Protein AF-A0A1X9LHP9-F1 (afdb_monomer)

Solvent-accessible surface area (backbone atoms only — not comparable to full-atom values): 22822 Å² total; per-residue (Å²): 137,87,81,82,82,80,83,72,85,82,51,76,68,59,57,54,55,50,59,74,69,42,60,60,66,44,53,58,52,47,55,50,49,49,53,49,47,49,37,52,49,28,46,60,51,32,53,54,31,38,51,52,13,50,52,39,31,52,52,25,52,53,50,46,64,71,63,63,62,97,52,80,45,49,58,39,39,52,50,21,51,50,50,45,52,51,48,40,49,51,50,56,52,43,26,66,75,47,70,32,46,53,52,72,68,55,54,52,47,49,41,53,50,32,52,50,22,32,51,40,27,49,51,20,52,52,54,43,62,70,69,68,61,84,83,62,74,67,69,62,40,43,41,19,32,35,24,14,39,51,31,40,41,46,63,27,44,63,65,73,58,52,48,52,44,52,50,51,52,50,53,56,34,51,49,50,26,55,52,33,44,76,78,42,60,85,28,28,68,58,26,50,49,33,37,47,66,13,46,48,59,42,52,55,50,50,53,50,49,54,53,47,52,57,50,49,52,53,52,52,44,48,51,53,42,57,60,41,36,85,43,63,42,52,43,56,41,59,66,58,51,50,50,54,48,51,52,48,55,52,48,50,56,49,50,53,56,58,70,69,50,63,90,92,61,81,80,55,67,70,61,54,50,51,51,51,52,52,51,51,51,50,52,48,60,72,63,50,85,49,71,36,36,41,63,56,37,40,31,68,74,18,80,76,36,41,84,32,50,46,79,47,51,94,79,54,54,73,39,65,53,50,50,73,42,42,47,35,50,51,52,47,52,54,56,60,51,69,52,74,67,83,56,96,61,99,83,60,74,79,28,30,37,37,37,40,43,57,67,42,94,91,41,84,50,34,34,34,40,36,41,33,32,61,56,38,56,79,89,67,61,58,77,78,49,56,63,40,47,58,71,46,24,59,66,48,78,49,80,50,102,54,26,33,32,39,38,27,44,26,76,43,77,78,76,93,80,74,80,88,128

Foldseek 3Di:
DDDDDDDDDDDPVVVVVVLLVDFQVNLVVVVVVVVVVLLVVLVVVLVVLLVVLVVLLVVLVVVLVVLDDPDPLCVLLVVLSVLLVVLSVVLVVQCVVPSQADDPVSLVSLLVSLLVSQVSLLVSLVVVLVVVPPPGQLARSSLSSSLSSLSSNCSHYDLVSSVVSLVSSLVSLVVSLVVCCVRPVVNNVNSVVSNCNSRVVSVVVSVVVVVVVVVVLVVSLVVSLLSLLSHQQWDAASVLVVVLVVLVVVVVVLVVVVVPDDPPDDDDVVSVVVVVVSVVVNVCSVPPPRGDGSVSNSQCVRPQNPLQEDEAEPPSLSSQAHSQLSVLVSVLQVQVSPQDQPDPDPPDSQHKYWYKDAPDVVDPFKIKIKIKGWRDAPVSRDPVNVVSLVSNADWDWDGDPGMIIIIGIHTGDDPPDDDDD

Mean predicted aligned error: 13.99 Å

Organism: NCBI:txid1619308

Structure (mmCIF, N/CA/C/O backbone):
data_AF-A0A1X9LHP9-F1
#
_entry.id   AF-A0A1X9LHP9-F1
#
loop_
_atom_site.group_PDB
_atom_site.id
_atom_site.type_symbol
_atom_site.label_atom_id
_atom_site.label_alt_id
_atom_site.label_comp_id
_atom_site.label_asym_id
_atom_site.label_entity_id
_atom_site.label_seq_id
_atom_site.pdbx_PDB_ins_code
_ato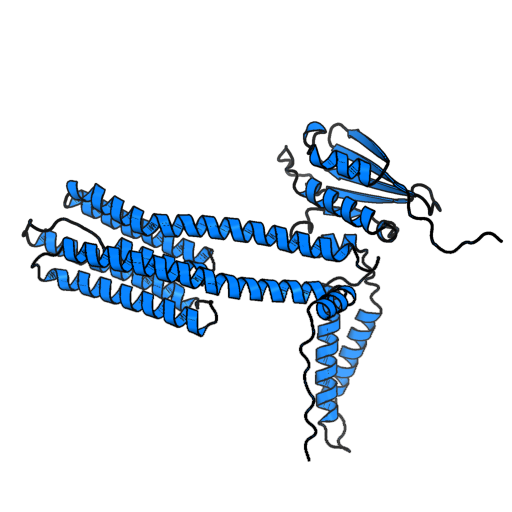m_site.Cartn_x
_atom_site.Cartn_y
_atom_site.Cartn_z
_atom_site.occupancy
_atom_site.B_iso_or_equiv
_atom_site.auth_seq_id
_atom_site.auth_comp_id
_atom_site.auth_asym_id
_atom_site.auth_atom_id
_atom_site.pdbx_PDB_model_num
ATOM 1 N N . MET A 1 1 ? -50.643 0.914 -18.481 1.00 36.59 1 MET A N 1
ATOM 2 C CA . MET A 1 1 ? -50.314 2.343 -18.285 1.00 36.59 1 MET A CA 1
ATOM 3 C C . MET A 1 1 ? -49.332 2.432 -17.134 1.00 36.59 1 MET A C 1
ATOM 5 O O . MET A 1 1 ? -49.670 2.033 -16.031 1.00 36.59 1 MET A O 1
ATOM 9 N N . SER A 1 2 ? -48.098 2.816 -17.453 1.00 34.00 2 SER A N 1
ATOM 10 C CA . SER A 1 2 ? -46.937 2.861 -16.562 1.00 34.00 2 SER A CA 1
ATOM 11 C C . SER A 1 2 ? -46.918 4.189 -15.807 1.00 34.00 2 SER A C 1
ATOM 13 O O . SER A 1 2 ? -46.881 5.244 -16.439 1.00 34.00 2 SER A O 1
ATOM 15 N N . THR A 1 3 ? -46.967 4.155 -14.476 1.00 35.72 3 THR A N 1
ATOM 16 C CA . THR A 1 3 ? -46.687 5.324 -13.633 1.00 35.72 3 THR A CA 1
ATOM 17 C C . THR A 1 3 ? -45.214 5.303 -13.253 1.00 35.72 3 THR A C 1
ATOM 19 O O . THR A 1 3 ? -44.779 4.494 -12.434 1.00 35.72 3 THR A O 1
ATOM 22 N N . ALA A 1 4 ? -44.454 6.188 -13.894 1.00 31.86 4 ALA A N 1
ATOM 23 C CA . ALA A 1 4 ? -43.048 6.437 -13.637 1.00 31.86 4 ALA A CA 1
ATOM 24 C C . ALA A 1 4 ? -42.829 6.868 -12.177 1.00 31.86 4 ALA A C 1
ATOM 26 O O . ALA A 1 4 ? -43.379 7.869 -11.719 1.00 31.86 4 ALA A O 1
ATOM 27 N N . ARG A 1 5 ? -42.004 6.104 -11.457 1.00 30.45 5 ARG A N 1
ATOM 28 C CA . ARG A 1 5 ? -41.465 6.471 -10.148 1.00 30.45 5 ARG A CA 1
ATOM 29 C C . ARG A 1 5 ? -40.331 7.465 -10.394 1.00 30.45 5 ARG A C 1
ATOM 31 O O . ARG A 1 5 ? -39.295 7.105 -10.938 1.00 30.45 5 ARG A O 1
ATOM 38 N N . THR A 1 6 ? -40.567 8.728 -10.071 1.00 31.52 6 THR A N 1
ATOM 39 C CA . THR A 1 6 ? -39.570 9.797 -10.141 1.00 31.52 6 THR A CA 1
ATOM 40 C C . THR A 1 6 ? -38.542 9.621 -9.024 1.00 31.52 6 THR A C 1
ATOM 42 O O . THR A 1 6 ? -38.851 9.872 -7.858 1.00 31.52 6 THR A O 1
ATOM 45 N N . ASP A 1 7 ? -37.328 9.208 -9.383 1.00 36.19 7 ASP A N 1
ATOM 46 C CA . ASP A 1 7 ? -36.144 9.306 -8.529 1.00 36.19 7 ASP A CA 1
ATOM 47 C C . ASP A 1 7 ? -35.731 10.778 -8.412 1.00 36.19 7 ASP A C 1
ATOM 49 O O . ASP A 1 7 ? -35.131 11.360 -9.316 1.00 36.19 7 ASP A O 1
ATOM 53 N N . ALA A 1 8 ? -36.088 11.406 -7.293 1.00 33.69 8 ALA A N 1
ATOM 54 C CA . ALA A 1 8 ? -35.553 12.710 -6.928 1.00 33.69 8 ALA A CA 1
ATOM 55 C C . ALA A 1 8 ? -34.110 12.552 -6.399 1.00 33.69 8 ALA A C 1
ATOM 57 O O . ALA A 1 8 ? -33.842 11.628 -5.623 1.00 33.69 8 ALA A O 1
ATOM 58 N N . PRO A 1 9 ? -33.173 13.448 -6.764 1.00 35.34 9 PRO A N 1
ATOM 59 C CA . PRO A 1 9 ? -31.796 13.394 -6.288 1.00 35.34 9 PRO A CA 1
ATOM 60 C C . PRO A 1 9 ? -31.755 13.654 -4.777 1.00 35.34 9 PRO A C 1
ATOM 62 O O . PRO A 1 9 ? -32.039 14.755 -4.302 1.00 35.34 9 PRO A O 1
ATOM 65 N N . ARG A 1 10 ? -31.412 12.616 -4.009 1.00 39.06 10 ARG A N 1
ATOM 66 C CA . ARG A 1 10 ? -31.208 12.694 -2.558 1.00 39.06 10 ARG A CA 1
ATOM 67 C C . ARG A 1 10 ? -30.038 13.636 -2.265 1.00 39.06 10 ARG A C 1
ATOM 69 O O . ARG A 1 10 ? -28.909 13.384 -2.673 1.00 39.06 10 ARG A O 1
ATOM 76 N N . GLY A 1 11 ? -30.320 14.747 -1.587 1.00 34.75 11 GLY A N 1
ATOM 77 C CA . GLY A 1 11 ? -29.320 15.758 -1.249 1.00 34.75 11 GLY A CA 1
ATOM 78 C C . GLY A 1 11 ? -28.312 15.288 -0.183 1.00 34.75 11 GLY A C 1
ATOM 79 O O . GLY A 1 11 ? -28.622 14.390 0.607 1.00 34.75 11 GLY A O 1
ATOM 80 N N . PRO A 1 12 ? -27.137 15.939 -0.089 1.00 38.69 12 PRO A N 1
ATOM 81 C CA . PRO A 1 12 ? -26.020 15.544 0.785 1.00 38.69 12 PRO A CA 1
ATOM 82 C C . PRO A 1 12 ? -26.369 15.506 2.286 1.00 38.69 12 PRO A C 1
ATOM 84 O O . PRO A 1 12 ? -25.755 14.775 3.061 1.00 38.69 12 PRO A O 1
ATOM 87 N N . LEU A 1 13 ? -27.400 16.238 2.712 1.00 32.12 13 LEU A N 1
ATOM 88 C CA . LEU A 1 13 ? -27.881 16.231 4.098 1.00 32.12 13 LEU A CA 1
ATOM 89 C C . LEU A 1 13 ? -28.648 14.949 4.462 1.00 32.12 13 LEU A C 1
ATOM 91 O O . LEU A 1 13 ? -28.554 14.483 5.594 1.00 32.12 13 LEU A O 1
ATOM 95 N N . SER A 1 14 ? -29.344 14.331 3.502 1.00 39.84 14 SER A N 1
ATOM 96 C CA . SER A 1 14 ? -30.025 13.047 3.731 1.00 39.84 14 SER A CA 1
ATOM 97 C C . SER A 1 14 ? -29.035 11.885 3.861 1.00 39.84 14 SER A C 1
ATOM 99 O O . SER A 1 14 ? -29.230 11.013 4.704 1.00 39.84 14 SER A O 1
ATOM 101 N N . SER A 1 15 ? -27.902 11.941 3.146 1.00 42.19 15 SER A N 1
ATOM 102 C CA . SER A 1 15 ? -26.807 10.981 3.327 1.00 42.19 15 SER A CA 1
ATOM 103 C C . SER A 1 15 ? -26.085 11.136 4.667 1.00 42.19 15 SER A C 1
ATOM 105 O O . SER A 1 15 ? -25.640 10.143 5.227 1.00 42.19 15 SER A O 1
ATOM 107 N N . HIS A 1 16 ? -25.996 12.348 5.228 1.00 37.53 16 HIS A N 1
ATOM 108 C CA . HIS A 1 16 ? -25.419 12.533 6.565 1.00 37.53 16 HIS A CA 1
ATOM 109 C C . HIS A 1 16 ? -26.317 11.981 7.684 1.00 37.53 16 HIS A C 1
ATOM 111 O O . HIS A 1 16 ? -25.794 11.494 8.685 1.00 37.53 16 HIS A O 1
ATOM 117 N N . LEU A 1 17 ? -27.643 11.996 7.494 1.00 39.78 17 LEU A N 1
ATOM 118 C CA . LEU A 1 17 ? -28.620 11.437 8.438 1.00 39.78 17 LEU A CA 1
ATOM 119 C C . LEU A 1 17 ? -28.729 9.904 8.376 1.00 39.78 17 LEU A C 1
ATOM 121 O O . LEU A 1 17 ? -28.934 9.268 9.409 1.00 39.78 17 LEU A O 1
ATOM 125 N N . GLU A 1 18 ? -28.550 9.286 7.204 1.00 44.66 18 GLU A N 1
ATOM 126 C CA . GLU A 1 18 ? -28.433 7.820 7.104 1.00 44.66 18 GLU A CA 1
ATOM 127 C C . GLU A 1 18 ? -27.127 7.314 7.742 1.00 44.66 18 GLU A C 1
ATOM 129 O O . GLU A 1 18 ? -27.131 6.288 8.422 1.00 44.66 18 GLU A O 1
ATOM 134 N N . VAL A 1 19 ? -26.034 8.081 7.634 1.00 41.62 19 VAL A N 1
ATOM 135 C CA . VAL A 1 19 ? -24.735 7.780 8.268 1.00 41.62 19 VAL A CA 1
ATOM 136 C C . VAL A 1 19 ? -24.786 7.855 9.799 1.00 41.62 19 VAL A C 1
ATOM 138 O O . VAL A 1 19 ? -24.026 7.159 10.458 1.00 41.62 19 VAL A O 1
ATOM 141 N N . THR A 1 20 ? -25.694 8.640 10.387 1.00 43.50 20 THR A N 1
ATOM 142 C CA . THR A 1 20 ? -25.862 8.691 11.854 1.00 43.50 20 THR A CA 1
ATOM 143 C C . THR A 1 20 ? -26.741 7.564 12.406 1.00 43.50 20 THR A C 1
ATOM 145 O O . THR A 1 20 ? -26.723 7.321 13.610 1.00 43.50 20 THR A O 1
ATOM 148 N N . ARG A 1 21 ? -27.515 6.874 11.555 1.00 40.97 21 ARG A N 1
ATOM 149 C CA . ARG A 1 21 ? -28.390 5.748 11.947 1.00 40.97 21 ARG A CA 1
ATOM 150 C C . ARG A 1 21 ? -27.824 4.376 11.599 1.00 40.97 21 ARG A C 1
ATOM 152 O O . ARG A 1 21 ? -28.187 3.395 12.242 1.00 40.97 21 ARG A O 1
ATOM 159 N N . ALA A 1 22 ? -26.961 4.290 10.595 1.00 44.25 22 ALA A N 1
ATOM 160 C CA . ALA A 1 22 ? -26.256 3.065 10.268 1.00 44.25 22 ALA A CA 1
ATOM 161 C C . ALA A 1 22 ? -25.134 2.870 11.293 1.00 44.25 22 ALA A C 1
ATOM 163 O O . ALA A 1 22 ? -24.136 3.578 11.247 1.00 44.25 22 ALA A O 1
ATOM 164 N N . GLY A 1 23 ? -25.312 1.941 12.232 1.00 51.19 23 GLY A N 1
ATOM 165 C CA . GLY A 1 23 ? -24.279 1.534 13.187 1.00 51.19 23 GLY A CA 1
ATOM 166 C C . GLY A 1 23 ? -23.051 0.889 12.502 1.00 51.19 23 GLY A C 1
ATOM 167 O O . GLY A 1 23 ? -22.655 1.319 11.421 1.00 51.19 23 GLY A O 1
ATOM 168 N N . PRO A 1 24 ? -22.436 -0.170 13.062 1.00 46.94 24 PRO A N 1
ATOM 169 C CA . PRO A 1 24 ? -21.187 -0.793 12.571 1.00 46.94 24 PRO A CA 1
ATOM 170 C C . PRO A 1 24 ? -21.114 -1.077 11.051 1.00 46.94 24 PRO A C 1
ATOM 172 O O . PRO A 1 24 ? -20.036 -1.142 10.464 1.00 46.94 24 PRO A O 1
ATOM 175 N N . THR A 1 25 ? -22.259 -1.178 10.372 1.00 46.50 25 THR A N 1
ATOM 176 C CA . THR A 1 25 ? -22.414 -1.244 8.909 1.00 46.50 25 THR A CA 1
ATOM 177 C C . THR A 1 25 ? -21.854 -0.039 8.132 1.00 46.50 25 THR A C 1
ATOM 179 O O . THR A 1 25 ? -21.460 -0.192 6.972 1.00 46.50 25 THR A O 1
ATOM 182 N N . ALA A 1 26 ? -21.768 1.151 8.738 1.00 51.38 26 ALA A N 1
ATOM 183 C CA . ALA A 1 26 ? -21.185 2.341 8.113 1.00 51.38 26 ALA A CA 1
ATOM 184 C C . ALA A 1 26 ? -19.672 2.188 7.870 1.00 51.38 26 ALA A C 1
ATOM 186 O O . ALA A 1 26 ? -19.154 2.707 6.881 1.00 51.38 26 ALA A O 1
ATOM 187 N N . ILE A 1 27 ? -18.984 1.397 8.702 1.00 51.00 27 ILE A N 1
ATOM 188 C CA . ILE A 1 27 ? -17.543 1.117 8.597 1.00 51.00 27 ILE A CA 1
ATOM 189 C C . ILE A 1 27 ? -17.246 0.265 7.357 1.00 51.00 27 ILE A C 1
ATOM 191 O O . ILE A 1 27 ? -16.289 0.531 6.628 1.00 51.00 27 ILE A O 1
ATOM 195 N N . GLY A 1 28 ? -18.097 -0.725 7.064 1.00 50.50 28 GLY A N 1
ATOM 196 C CA . GLY A 1 28 ? -17.993 -1.545 5.854 1.00 50.50 28 GLY A CA 1
ATOM 197 C C . GLY A 1 28 ? -18.197 -0.722 4.581 1.00 50.50 28 GLY A C 1
ATOM 198 O O . GLY A 1 28 ? -17.419 -0.843 3.632 1.00 50.50 28 GLY A O 1
ATOM 199 N N . TRP A 1 29 ? -19.185 0.180 4.584 1.00 48.97 29 TRP A N 1
ATOM 200 C CA . TRP A 1 29 ? -19.433 1.074 3.452 1.00 48.97 29 TRP A CA 1
ATOM 201 C C . TRP A 1 29 ? -18.357 2.154 3.307 1.00 48.97 29 TRP A C 1
ATOM 203 O O . TRP A 1 29 ? -17.974 2.464 2.185 1.00 48.97 29 TRP A O 1
ATOM 213 N N . GLN A 1 30 ? -17.787 2.667 4.402 1.00 50.22 30 GLN A N 1
ATOM 214 C CA . GLN A 1 30 ? -16.626 3.562 4.360 1.00 50.22 30 GLN A CA 1
ATOM 215 C C . GLN A 1 30 ? -15.375 2.846 3.845 1.00 50.22 30 GLN A C 1
ATOM 217 O O . GLN A 1 30 ? -14.727 3.365 2.943 1.00 50.22 30 GLN A O 1
ATOM 222 N N . ARG A 1 31 ? -15.061 1.628 4.312 1.00 53.53 31 ARG A N 1
ATOM 223 C CA . ARG A 1 31 ? -13.954 0.816 3.765 1.00 53.53 31 ARG A CA 1
ATOM 224 C C . ARG A 1 31 ? -14.164 0.513 2.276 1.00 53.53 31 ARG A C 1
ATOM 226 O O . ARG A 1 31 ? -13.217 0.611 1.496 1.00 53.53 31 ARG A O 1
ATOM 233 N N . ALA A 1 32 ? -15.390 0.192 1.858 1.00 47.81 32 ALA A N 1
ATOM 234 C CA . ALA A 1 32 ? -15.733 -0.023 0.451 1.00 47.81 32 ALA A CA 1
ATOM 235 C C . ALA A 1 32 ? -15.629 1.269 -0.376 1.00 47.81 32 ALA A C 1
ATOM 237 O O . ALA A 1 32 ? -15.074 1.248 -1.473 1.00 47.81 32 ALA A O 1
ATOM 238 N N . ARG A 1 33 ? -16.082 2.401 0.170 1.00 49.09 33 ARG A N 1
ATOM 239 C CA . ARG A 1 33 ? -16.005 3.724 -0.457 1.00 49.09 33 ARG A CA 1
ATOM 240 C C . ARG A 1 33 ? -14.570 4.228 -0.555 1.00 49.09 33 ARG A C 1
ATOM 242 O O . ARG A 1 33 ? -14.217 4.746 -1.599 1.00 49.09 33 ARG A O 1
ATOM 249 N N . PHE A 1 34 ? -13.713 3.971 0.432 1.00 52.38 34 PHE A N 1
ATOM 250 C CA . PHE A 1 34 ? -12.280 4.266 0.353 1.00 52.38 34 PHE A CA 1
ATOM 251 C C . PHE A 1 34 ? -11.541 3.340 -0.611 1.00 52.38 34 PHE A C 1
ATOM 253 O O . PHE A 1 34 ? -10.615 3.784 -1.280 1.00 52.38 34 PHE A O 1
ATOM 260 N N . ARG A 1 35 ? -11.946 2.070 -0.749 1.00 48.84 35 ARG A N 1
ATOM 261 C CA . ARG A 1 35 ? -11.451 1.203 -1.836 1.00 48.84 35 ARG A CA 1
ATOM 262 C C . ARG A 1 35 ? -11.886 1.735 -3.206 1.00 48.84 35 ARG A C 1
ATOM 264 O O . ARG A 1 35 ? -11.080 1.721 -4.135 1.00 48.84 35 ARG A O 1
ATOM 271 N N . LEU A 1 36 ? -13.105 2.269 -3.307 1.00 45.75 36 LEU A N 1
ATOM 272 C CA . LEU A 1 36 ? -13.593 2.988 -4.486 1.00 45.75 36 LEU A CA 1
ATOM 273 C C . LEU A 1 36 ? -12.792 4.279 -4.735 1.00 45.75 36 LEU A C 1
ATOM 275 O O . LEU A 1 36 ? -12.337 4.498 -5.852 1.00 45.75 36 LEU A O 1
ATOM 279 N N . ASP A 1 37 ? -12.523 5.087 -3.711 1.00 50.31 37 ASP A N 1
ATOM 280 C CA . ASP A 1 37 ? -11.724 6.314 -3.816 1.00 50.31 37 ASP A CA 1
ATOM 281 C C . ASP A 1 37 ? -10.258 6.006 -4.123 1.00 50.31 37 ASP A C 1
ATOM 283 O O . ASP A 1 37 ? -9.617 6.755 -4.852 1.00 50.31 37 ASP A O 1
ATOM 287 N N . ARG A 1 38 ? -9.725 4.867 -3.666 1.00 48.69 38 ARG A N 1
ATOM 288 C CA . ARG A 1 38 ? -8.407 4.360 -4.070 1.00 48.69 38 ARG A CA 1
ATOM 289 C C . ARG A 1 38 ? -8.404 3.979 -5.547 1.00 48.69 38 ARG A C 1
ATOM 291 O O . ARG A 1 38 ? -7.414 4.247 -6.210 1.00 48.69 38 ARG A O 1
ATOM 298 N N . SER A 1 39 ? -9.503 3.442 -6.083 1.00 51.47 39 SER A N 1
ATOM 299 C CA . SER A 1 39 ? -9.648 3.186 -7.526 1.00 51.47 39 SER A CA 1
ATOM 300 C C . SER A 1 39 ? -9.829 4.471 -8.353 1.00 51.47 39 SER A C 1
ATOM 302 O O . SER A 1 39 ? -9.276 4.576 -9.444 1.00 51.47 39 SER A O 1
ATOM 304 N N . LEU A 1 40 ? -10.509 5.493 -7.814 1.00 50.34 40 LEU A N 1
ATOM 305 C CA . LEU A 1 40 ? -10.671 6.808 -8.454 1.00 50.34 40 LEU A CA 1
ATOM 306 C C . LEU A 1 40 ? -9.366 7.6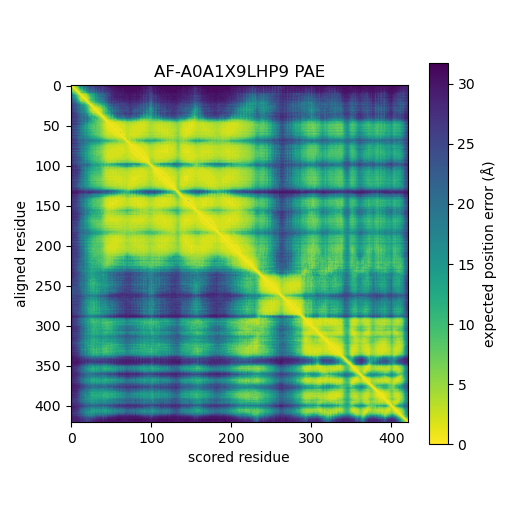19 -8.422 1.00 50.34 40 LEU A C 1
ATOM 308 O O . LEU A 1 40 ? -8.943 8.158 -9.442 1.00 50.34 40 LEU A O 1
ATOM 312 N N . SER A 1 41 ? -8.688 7.645 -7.274 1.00 55.84 41 SER A N 1
ATOM 313 C CA . SER A 1 41 ? -7.360 8.232 -7.080 1.00 55.84 41 SER A CA 1
ATOM 314 C C . SER A 1 41 ? -6.307 7.509 -7.921 1.00 55.84 41 SER A C 1
ATOM 316 O O . SER A 1 41 ? -5.535 8.169 -8.611 1.00 55.84 41 SER A O 1
ATOM 318 N N . ALA A 1 42 ? -6.335 6.171 -7.982 1.00 62.50 42 ALA A N 1
ATOM 319 C CA . ALA A 1 42 ? -5.501 5.391 -8.900 1.00 62.50 42 ALA A CA 1
ATOM 320 C C . ALA A 1 42 ? -5.829 5.675 -10.373 1.00 62.50 42 ALA A C 1
ATOM 322 O O . ALA A 1 42 ? -4.929 5.634 -11.205 1.00 62.50 42 ALA A O 1
ATOM 323 N N . GLY A 1 43 ? -7.076 6.024 -10.703 1.00 65.88 43 GLY A N 1
ATOM 324 C CA . GLY A 1 43 ? -7.462 6.500 -12.031 1.00 65.88 43 GLY A CA 1
ATOM 325 C C . GLY A 1 43 ? -6.792 7.829 -12.399 1.00 65.88 43 GLY A C 1
ATOM 326 O O . GLY A 1 43 ? -6.140 7.916 -13.440 1.00 65.88 43 GLY A O 1
ATOM 327 N N . TYR A 1 44 ? -6.894 8.850 -11.539 1.00 71.44 44 TYR A N 1
ATOM 328 C CA . TYR A 1 44 ? -6.307 10.177 -11.794 1.00 71.44 44 TYR A CA 1
ATOM 329 C C . TYR A 1 44 ? -4.775 10.194 -11.687 1.00 71.44 44 TYR A C 1
ATOM 331 O O . TYR A 1 44 ? -4.106 10.728 -12.574 1.00 71.44 44 TYR A O 1
ATOM 339 N N . LEU A 1 45 ? -4.203 9.563 -10.657 1.00 79.00 45 LEU A N 1
ATOM 340 C CA . LEU A 1 45 ? -2.753 9.359 -10.546 1.00 79.00 45 LEU A CA 1
ATOM 341 C C . LEU A 1 45 ? -2.246 8.504 -11.711 1.00 79.00 45 LEU A C 1
ATOM 343 O O . LEU A 1 45 ? -1.225 8.830 -12.313 1.00 79.00 45 LEU A O 1
ATOM 347 N N . GLY A 1 46 ? -3.006 7.469 -12.081 1.00 84.12 46 GLY A N 1
ATOM 348 C CA . GLY A 1 46 ? -2.771 6.595 -13.228 1.00 84.12 46 GLY A CA 1
ATOM 349 C C . GLY A 1 46 ? -2.472 7.349 -14.511 1.00 84.12 46 GLY A C 1
ATOM 350 O O . GLY A 1 46 ? -1.467 7.081 -15.169 1.00 84.12 46 GLY A O 1
ATOM 351 N N . VAL A 1 47 ? -3.306 8.335 -14.840 1.00 86.50 47 VAL A N 1
ATOM 352 C CA . VAL A 1 47 ? -3.109 9.175 -16.028 1.00 86.50 47 VAL A CA 1
ATOM 353 C C . VAL A 1 47 ? -1.789 9.947 -15.952 1.00 86.50 47 VAL A C 1
ATOM 355 O O . VAL A 1 47 ? -1.046 9.957 -16.931 1.00 86.50 47 VAL A O 1
ATOM 358 N N . GLY A 1 48 ? -1.456 10.534 -14.799 1.00 89.94 48 GLY A N 1
ATOM 359 C CA . GLY A 1 48 ? -0.190 11.252 -14.606 1.00 89.94 48 GLY A CA 1
ATOM 360 C C . GLY A 1 48 ? 1.040 10.360 -14.807 1.00 89.94 48 GLY A C 1
ATOM 361 O O . GLY A 1 48 ? 1.960 10.730 -15.537 1.00 89.94 48 GLY A O 1
ATOM 362 N N . PHE A 1 49 ? 1.026 9.154 -14.238 1.00 91.62 49 PHE A N 1
ATOM 363 C CA . PHE A 1 49 ? 2.090 8.158 -14.408 1.00 91.62 49 PHE A CA 1
ATOM 364 C C . PHE A 1 49 ? 2.243 7.691 -15.856 1.00 91.62 49 PHE A C 1
ATOM 366 O O . PHE A 1 49 ? 3.365 7.563 -16.345 1.00 91.62 49 PHE A O 1
ATOM 373 N N . VAL A 1 50 ? 1.131 7.483 -16.566 1.00 91.88 50 VAL A N 1
ATOM 374 C CA . VAL A 1 50 ? 1.152 7.128 -17.991 1.00 91.88 50 VAL A CA 1
ATOM 375 C C . VAL A 1 50 ? 1.716 8.270 -18.834 1.00 91.88 50 VAL A C 1
ATOM 377 O O . VAL A 1 50 ? 2.521 8.009 -19.727 1.00 91.88 50 VAL A O 1
ATOM 380 N N . ILE A 1 51 ? 1.344 9.524 -18.559 1.00 93.38 51 ILE A N 1
ATOM 381 C CA . ILE A 1 51 ? 1.896 10.695 -19.258 1.00 93.38 51 ILE A CA 1
ATOM 382 C C . ILE A 1 51 ? 3.405 10.786 -19.019 1.00 93.38 51 ILE A C 1
ATOM 384 O O . ILE A 1 51 ? 4.167 10.930 -19.974 1.00 93.38 51 ILE A O 1
ATOM 388 N N . LEU A 1 52 ? 3.849 10.651 -17.768 1.00 94.50 52 LEU A N 1
ATOM 389 C CA . LEU A 1 52 ? 5.264 10.747 -17.422 1.00 94.50 52 LEU A CA 1
ATOM 390 C C . LEU A 1 52 ? 6.081 9.583 -18.004 1.00 94.50 52 LEU A C 1
ATOM 392 O O . LEU A 1 52 ? 7.158 9.806 -18.556 1.00 94.50 52 LEU A O 1
ATOM 396 N N . GLY A 1 53 ? 5.545 8.360 -17.958 1.00 94.25 53 GLY A N 1
ATOM 397 C CA . GLY A 1 53 ? 6.123 7.195 -18.629 1.00 94.25 53 GLY A CA 1
ATOM 398 C C . GLY A 1 53 ? 6.204 7.397 -20.143 1.00 94.25 53 GLY A C 1
ATOM 399 O O . GLY A 1 53 ? 7.248 7.163 -20.740 1.00 94.25 53 GLY A O 1
ATOM 400 N N . SER A 1 54 ? 5.156 7.934 -20.769 1.00 94.94 54 SER A N 1
ATOM 401 C CA . SER A 1 54 ? 5.163 8.253 -22.205 1.00 94.94 54 SER A CA 1
ATOM 402 C C . SER A 1 54 ? 6.211 9.315 -22.550 1.00 94.94 54 SER A C 1
ATOM 404 O O . SER A 1 54 ? 6.911 9.178 -23.549 1.00 94.94 54 SER A O 1
ATOM 406 N N . LEU A 1 55 ? 6.379 10.341 -21.712 1.00 96.00 55 LEU A N 1
ATOM 407 C CA . LEU A 1 55 ? 7.402 11.370 -21.903 1.00 96.00 55 LEU A CA 1
ATOM 408 C C . LEU A 1 55 ? 8.822 10.791 -21.779 1.00 96.00 55 LEU A C 1
ATOM 410 O O . LEU A 1 55 ? 9.687 11.111 -22.594 1.00 96.00 55 LEU A O 1
ATOM 414 N N . LEU A 1 56 ? 9.056 9.900 -20.809 1.00 95.12 56 LEU A N 1
ATOM 415 C CA . LEU A 1 56 ? 10.322 9.167 -20.683 1.00 95.12 56 LEU A CA 1
ATOM 416 C C . LEU A 1 56 ? 10.579 8.250 -21.883 1.00 95.12 56 LEU A C 1
ATOM 418 O O . LEU A 1 56 ? 11.713 8.180 -22.357 1.00 95.12 56 LEU A O 1
ATOM 422 N N . MET A 1 57 ? 9.536 7.598 -22.402 1.00 95.88 57 MET A N 1
ATOM 423 C CA . MET A 1 57 ? 9.615 6.777 -23.610 1.00 95.88 57 MET A CA 1
ATOM 424 C C . MET A 1 57 ? 10.038 7.635 -24.811 1.00 95.88 57 MET A C 1
ATOM 426 O O . MET A 1 57 ? 11.026 7.320 -25.467 1.00 95.88 57 MET A O 1
ATOM 430 N N . VAL A 1 58 ? 9.369 8.772 -25.045 1.00 96.25 58 VAL A N 1
ATOM 431 C CA . VAL A 1 58 ? 9.722 9.722 -26.118 1.00 96.25 58 VAL A CA 1
ATOM 432 C C . VAL A 1 58 ? 11.157 10.227 -25.967 1.00 96.25 58 VAL A C 1
ATOM 434 O O . VAL A 1 58 ? 11.899 10.255 -26.947 1.00 96.25 58 VAL A O 1
ATOM 437 N N . ARG A 1 59 ? 11.583 10.574 -24.744 1.00 94.25 59 ARG A N 1
ATOM 438 C CA . ARG A 1 59 ? 12.969 10.981 -24.466 1.00 94.25 59 ARG A CA 1
ATOM 439 C C . ARG A 1 59 ? 13.964 9.890 -24.860 1.00 94.25 59 ARG A C 1
ATOM 441 O O . ARG A 1 59 ? 14.995 10.192 -25.454 1.00 94.25 59 ARG A O 1
ATOM 448 N N . GLY A 1 60 ? 13.679 8.638 -24.514 1.00 92.56 60 GLY A N 1
ATOM 449 C CA . GLY A 1 60 ? 14.557 7.521 -24.837 1.00 92.56 60 GLY A CA 1
ATOM 450 C C . GLY A 1 60 ? 14.600 7.197 -26.336 1.00 92.56 60 GLY A C 1
ATOM 451 O O . GLY A 1 60 ? 15.692 6.974 -26.851 1.00 92.56 60 GLY A O 1
ATOM 452 N N . LEU A 1 61 ? 13.476 7.300 -27.060 1.00 93.19 61 LEU A N 1
ATOM 453 C CA . LEU A 1 61 ? 13.471 7.224 -28.531 1.00 93.19 61 LEU A CA 1
ATOM 454 C C . LEU A 1 61 ? 14.286 8.358 -29.168 1.00 93.19 61 LEU A C 1
ATOM 456 O O . LEU A 1 61 ? 15.063 8.112 -30.086 1.00 93.19 61 LEU A O 1
ATOM 460 N N . ALA A 1 62 ? 14.140 9.596 -28.684 1.00 92.69 62 ALA A N 1
ATOM 461 C CA . ALA A 1 62 ? 14.939 10.723 -29.169 1.00 92.69 62 ALA A CA 1
ATOM 462 C C . ALA A 1 62 ? 16.437 10.482 -28.930 1.00 92.69 62 ALA A C 1
ATOM 464 O O . ALA A 1 62 ? 17.269 10.785 -29.782 1.00 92.69 62 ALA A O 1
ATOM 465 N N . SER A 1 63 ? 16.769 9.869 -27.793 1.00 89.00 63 SER A N 1
ATOM 466 C CA . SER A 1 63 ? 18.131 9.462 -27.472 1.00 89.00 63 SER A CA 1
ATOM 467 C C . SER A 1 63 ? 18.669 8.378 -28.408 1.00 89.00 63 SER A C 1
ATOM 469 O O . SER A 1 63 ? 19.841 8.448 -28.763 1.00 89.00 63 SER A O 1
ATOM 471 N N . LEU A 1 64 ? 17.838 7.410 -28.814 1.00 89.25 64 LEU A N 1
ATOM 472 C CA . LEU A 1 64 ? 18.195 6.398 -29.816 1.00 89.25 64 LEU A CA 1
ATOM 473 C C . LEU A 1 64 ? 18.437 7.040 -31.188 1.00 89.25 64 LEU A C 1
ATOM 475 O O . LEU A 1 64 ? 19.377 6.670 -31.882 1.00 89.25 64 LEU A O 1
ATOM 479 N N . GLY A 1 65 ? 17.609 8.016 -31.570 1.00 88.50 65 GLY A N 1
ATOM 480 C CA . GLY A 1 65 ? 17.797 8.767 -32.812 1.00 88.50 6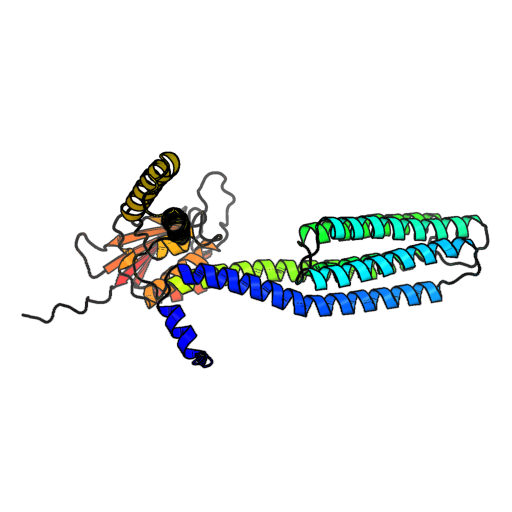5 GLY A CA 1
ATOM 481 C C . GLY A 1 65 ? 19.097 9.575 -32.822 1.00 88.50 65 GLY A C 1
ATOM 482 O O . GLY A 1 65 ? 19.735 9.691 -33.861 1.00 88.50 65 GLY A O 1
ATOM 483 N N . TRP A 1 66 ? 19.520 10.095 -31.666 1.00 87.38 66 TRP A N 1
ATOM 484 C CA . TRP A 1 66 ? 20.787 10.820 -31.543 1.00 87.38 66 TRP A CA 1
ATOM 485 C C . TRP A 1 66 ? 22.011 9.899 -31.601 1.00 87.38 66 TRP A C 1
ATOM 487 O O . TRP A 1 66 ? 23.048 10.290 -32.127 1.00 87.38 66 TRP A O 1
ATOM 497 N N . SER A 1 67 ? 21.911 8.681 -31.062 1.00 83.62 67 SER A N 1
ATOM 498 C CA . SER A 1 67 ? 22.992 7.686 -31.084 1.00 83.62 67 SER A CA 1
ATOM 499 C C . SER A 1 67 ? 22.984 6.803 -32.337 1.00 83.62 67 SER A C 1
ATOM 501 O O . SER A 1 67 ? 23.594 5.730 -32.339 1.00 83.62 67 SER A O 1
ATOM 503 N N . TRP A 1 68 ? 22.278 7.228 -33.387 1.00 84.88 68 TRP A N 1
ATOM 504 C CA . TRP A 1 68 ? 22.108 6.440 -34.597 1.00 84.88 68 TRP A CA 1
ATOM 505 C C . TRP A 1 68 ? 23.429 6.256 -35.352 1.00 84.88 68 TRP A C 1
ATOM 507 O O . TRP A 1 68 ? 24.160 7.217 -35.587 1.00 84.88 68 TRP A O 1
ATOM 517 N N . SER A 1 69 ? 23.703 5.017 -35.762 1.00 82.38 69 SER A N 1
ATOM 518 C CA . SER A 1 69 ? 24.810 4.646 -36.647 1.00 82.38 69 SER A CA 1
ATOM 519 C C . SER A 1 69 ? 24.278 3.843 -37.837 1.00 82.38 69 SER A C 1
ATOM 521 O O . SER A 1 69 ? 23.252 3.173 -37.718 1.00 82.38 69 SER A O 1
ATOM 523 N N . ASP A 1 70 ? 24.978 3.860 -38.975 1.00 82.38 70 ASP A N 1
ATOM 524 C CA . ASP A 1 70 ? 24.591 3.119 -40.196 1.00 82.38 70 ASP A CA 1
ATOM 525 C C . ASP A 1 70 ? 24.841 1.596 -40.103 1.00 82.38 70 ASP A C 1
ATOM 527 O O . ASP A 1 70 ? 24.842 0.871 -41.098 1.00 82.38 70 ASP A O 1
ATOM 531 N N . SER A 1 71 ? 25.032 1.083 -38.888 1.00 81.06 71 SER A N 1
ATOM 532 C CA . SER A 1 71 ? 25.337 -0.319 -38.633 1.00 81.06 71 SER A CA 1
ATOM 533 C C . SER A 1 71 ? 24.109 -1.220 -38.811 1.00 81.06 71 SER A C 1
ATOM 535 O O . SER A 1 71 ? 23.041 -0.934 -38.256 1.00 81.06 71 SER A O 1
ATOM 537 N N . PRO A 1 72 ? 24.235 -2.371 -39.503 1.00 84.62 72 PRO A N 1
ATOM 538 C CA . PRO A 1 72 ? 23.122 -3.301 -39.706 1.00 84.62 72 PRO A CA 1
ATOM 539 C C . PRO A 1 72 ? 22.596 -3.885 -38.386 1.00 84.62 72 PRO A C 1
ATOM 541 O O . PRO A 1 72 ? 21.417 -4.232 -38.280 1.00 84.62 72 PRO A O 1
ATOM 544 N N . TRP A 1 73 ? 23.439 -3.950 -37.351 1.00 87.75 73 TRP A N 1
ATOM 545 C CA . TRP A 1 73 ? 23.063 -4.463 -36.034 1.00 87.75 73 TRP A CA 1
ATOM 546 C C . TRP A 1 73 ? 22.087 -3.542 -35.291 1.00 87.75 73 TRP A C 1
ATOM 548 O O . TRP A 1 73 ? 21.388 -4.003 -34.387 1.00 87.75 73 TRP A O 1
ATOM 558 N N . ARG A 1 74 ? 21.929 -2.278 -35.718 1.00 86.81 74 ARG A N 1
ATOM 559 C CA . ARG A 1 74 ? 20.945 -1.338 -35.145 1.00 86.81 74 ARG A CA 1
ATOM 560 C C . ARG A 1 74 ? 19.498 -1.768 -35.339 1.00 86.81 74 ARG A C 1
ATOM 562 O O . ARG A 1 74 ? 18.639 -1.342 -34.566 1.00 86.81 74 ARG A O 1
ATOM 569 N N . ALA A 1 75 ? 19.220 -2.669 -36.283 1.00 89.69 75 ALA A N 1
ATOM 570 C CA . ALA A 1 75 ? 17.904 -3.289 -36.414 1.00 89.69 75 ALA A CA 1
ATOM 571 C C . ALA A 1 75 ? 17.447 -3.963 -35.104 1.00 89.69 75 ALA A C 1
ATOM 573 O O . ALA A 1 75 ? 16.266 -3.903 -34.766 1.00 89.69 75 ALA A O 1
ATOM 574 N N . LEU A 1 76 ? 18.375 -4.530 -34.322 1.00 91.88 76 LEU A N 1
ATOM 575 C CA . LEU A 1 76 ? 18.069 -5.101 -33.009 1.00 91.88 76 LEU A CA 1
ATOM 576 C C . LEU A 1 76 ? 17.606 -4.012 -32.027 1.00 91.88 76 LEU A C 1
ATOM 578 O O . LEU A 1 76 ? 16.541 -4.148 -31.431 1.00 91.88 76 LEU A O 1
ATOM 582 N N . SER A 1 77 ? 18.309 -2.881 -31.915 1.00 90.94 77 SER A N 1
ATOM 583 C CA . SER A 1 77 ? 17.855 -1.766 -31.066 1.00 90.94 77 SER A CA 1
ATOM 584 C C . SER A 1 77 ? 16.450 -1.277 -31.450 1.00 90.94 77 SER A C 1
ATOM 586 O O . SER A 1 77 ? 15.632 -1.022 -30.567 1.00 90.94 77 SER A O 1
ATOM 588 N N . ILE A 1 78 ? 16.107 -1.227 -32.744 1.00 93.06 78 ILE A N 1
ATOM 589 C CA . ILE A 1 78 ? 14.737 -0.894 -33.186 1.00 93.06 78 ILE A CA 1
ATOM 590 C C . ILE A 1 78 ? 13.727 -1.926 -32.672 1.00 93.06 78 ILE A C 1
ATOM 592 O O . ILE A 1 78 ? 12.674 -1.551 -32.156 1.00 93.06 78 ILE A O 1
ATOM 596 N N . VAL A 1 79 ? 14.038 -3.221 -32.789 1.00 95.81 79 VAL A N 1
ATOM 597 C CA . VAL A 1 79 ? 13.175 -4.306 -32.292 1.00 95.81 79 VAL A CA 1
ATOM 598 C C . VAL A 1 79 ? 12.980 -4.200 -30.777 1.00 95.81 79 VAL A C 1
ATOM 600 O O . VAL A 1 79 ? 11.853 -4.337 -30.302 1.00 95.81 79 VAL A O 1
ATOM 603 N N . SER A 1 80 ? 14.035 -3.886 -30.021 1.00 94.94 80 SER A N 1
ATOM 604 C CA . SER A 1 80 ? 13.960 -3.638 -28.574 1.00 94.94 80 SER A CA 1
ATOM 605 C C . SER A 1 80 ? 12.965 -2.519 -28.240 1.00 94.94 80 SER A C 1
ATOM 607 O O . SER A 1 80 ? 12.046 -2.704 -27.436 1.00 94.94 80 SER A O 1
ATOM 609 N N . TRP A 1 81 ? 13.072 -1.381 -28.924 1.00 96.25 81 TRP A N 1
ATOM 610 C CA . TRP A 1 81 ? 12.157 -0.255 -28.736 1.00 96.25 81 TRP A CA 1
ATOM 611 C C . TRP A 1 81 ? 10.728 -0.556 -29.189 1.00 96.25 81 TRP A C 1
ATOM 613 O O . TRP A 1 81 ? 9.780 -0.122 -28.533 1.00 96.25 81 TRP A O 1
ATOM 623 N N . ALA A 1 82 ? 10.552 -1.337 -30.256 1.00 96.50 82 ALA A N 1
ATOM 624 C CA . ALA A 1 82 ? 9.237 -1.796 -30.686 1.00 96.50 82 ALA A CA 1
ATOM 625 C C . ALA A 1 82 ? 8.573 -2.673 -29.611 1.00 96.50 82 ALA A C 1
ATOM 627 O O . ALA A 1 82 ? 7.397 -2.472 -29.304 1.00 96.50 82 ALA A O 1
ATOM 628 N N . ILE A 1 83 ? 9.329 -3.581 -28.980 1.00 96.88 83 ILE A N 1
ATOM 629 C CA . ILE A 1 83 ? 8.847 -4.392 -27.852 1.00 96.88 83 ILE A CA 1
ATOM 630 C C . ILE A 1 83 ? 8.411 -3.483 -26.697 1.00 96.88 83 ILE A C 1
ATOM 632 O O . ILE A 1 83 ? 7.288 -3.614 -26.213 1.00 96.88 83 ILE A O 1
ATOM 636 N N . LEU A 1 84 ? 9.250 -2.528 -26.286 1.00 96.06 84 LEU A N 1
ATOM 637 C CA . LEU A 1 84 ? 8.939 -1.608 -25.184 1.00 96.06 84 LEU A CA 1
ATOM 638 C C . LEU A 1 84 ? 7.714 -0.730 -25.481 1.00 96.06 84 LEU A C 1
ATOM 640 O O . LEU A 1 84 ? 6.859 -0.546 -24.614 1.00 96.06 84 LEU A O 1
ATOM 644 N N . ALA A 1 85 ? 7.576 -0.237 -26.713 1.00 96.31 85 ALA A N 1
ATOM 645 C CA . ALA A 1 85 ? 6.408 0.529 -27.139 1.00 96.31 85 ALA A CA 1
ATOM 646 C C . ALA A 1 85 ? 5.124 -0.315 -27.085 1.00 96.31 85 ALA A C 1
ATOM 648 O O . ALA A 1 85 ? 4.107 0.139 -26.554 1.00 96.31 85 ALA A O 1
ATOM 649 N N . VAL A 1 86 ? 5.172 -1.560 -27.572 1.00 96.50 86 VAL A N 1
ATOM 650 C CA . VAL A 1 86 ? 4.040 -2.496 -27.495 1.00 96.50 86 VAL A CA 1
ATOM 651 C C . VAL A 1 86 ? 3.682 -2.797 -26.040 1.00 96.50 86 VAL A C 1
ATOM 653 O O . VAL A 1 86 ? 2.505 -2.749 -25.686 1.00 96.50 86 VAL A O 1
ATOM 656 N N . VAL A 1 87 ? 4.671 -3.045 -25.178 1.00 95.06 87 VAL A N 1
ATOM 657 C CA . VAL A 1 87 ? 4.459 -3.286 -23.742 1.00 95.06 87 VAL A CA 1
ATOM 658 C C . VAL A 1 87 ? 3.782 -2.088 -23.080 1.00 95.06 87 VAL A C 1
ATOM 660 O O . VAL A 1 87 ? 2.786 -2.270 -22.380 1.00 95.06 87 VAL A O 1
ATOM 663 N N . LEU A 1 88 ? 4.245 -0.863 -23.347 1.00 94.31 88 LEU A N 1
ATOM 664 C CA . LEU A 1 88 ? 3.616 0.351 -22.824 1.00 94.31 88 LEU A CA 1
ATOM 665 C C . LEU A 1 88 ? 2.145 0.453 -23.256 1.00 94.31 88 LEU A C 1
ATOM 667 O O . LEU A 1 88 ? 1.272 0.728 -22.431 1.00 94.31 88 LEU A O 1
ATOM 671 N N . VAL A 1 89 ? 1.844 0.177 -24.528 1.00 94.50 89 VAL A N 1
ATOM 672 C CA . VAL A 1 89 ? 0.462 0.168 -25.034 1.00 94.50 89 VAL A CA 1
ATOM 673 C C . VAL A 1 89 ? -0.373 -0.909 -24.339 1.00 94.50 89 VAL A C 1
ATOM 675 O O . VAL A 1 89 ? -1.492 -0.626 -23.908 1.00 94.50 89 VAL A O 1
ATOM 678 N N . VAL A 1 90 ? 0.158 -2.123 -24.170 1.00 92.31 90 VAL A N 1
ATOM 679 C CA . VAL A 1 90 ? -0.523 -3.221 -23.460 1.00 92.31 90 VAL A CA 1
ATOM 680 C C . VAL A 1 90 ? -0.843 -2.825 -22.019 1.00 92.31 90 VAL A C 1
ATOM 682 O O . VAL A 1 90 ? -1.963 -3.063 -21.561 1.00 92.31 90 VAL A O 1
ATOM 685 N N . VAL A 1 91 ? 0.086 -2.170 -21.323 1.00 89.62 91 VAL A N 1
ATOM 686 C CA . VAL A 1 91 ? -0.116 -1.655 -19.960 1.00 89.62 91 VAL A CA 1
ATOM 687 C C . VAL A 1 91 ? -1.247 -0.631 -19.923 1.00 89.62 91 VAL A C 1
ATOM 689 O O . VAL A 1 91 ? -2.168 -0.770 -19.117 1.00 89.62 91 VAL A O 1
ATOM 692 N N . VAL A 1 92 ? -1.225 0.359 -20.820 1.00 89.19 92 VAL A N 1
ATOM 693 C CA . VAL A 1 92 ? -2.247 1.419 -20.889 1.00 89.19 92 VAL A CA 1
ATOM 694 C C . VAL A 1 92 ? -3.627 0.854 -21.236 1.00 89.19 92 VAL A C 1
ATOM 696 O O . VAL A 1 92 ? -4.637 1.250 -20.654 1.00 89.19 92 VAL A O 1
ATOM 699 N N . VAL A 1 93 ? -3.700 -0.093 -22.171 1.00 89.44 93 VAL A N 1
ATOM 700 C CA . VAL A 1 93 ? -4.966 -0.732 -22.551 1.00 89.44 93 VAL A CA 1
ATOM 701 C C . VAL A 1 93 ? -5.476 -1.632 -21.425 1.00 89.44 93 VAL A C 1
ATOM 703 O O . VAL A 1 93 ? -6.670 -1.610 -21.115 1.00 89.44 93 VAL A O 1
ATOM 706 N N . SER A 1 94 ? -4.595 -2.400 -20.779 1.00 85.88 94 SER A N 1
ATOM 707 C CA . SER A 1 94 ? -4.965 -3.272 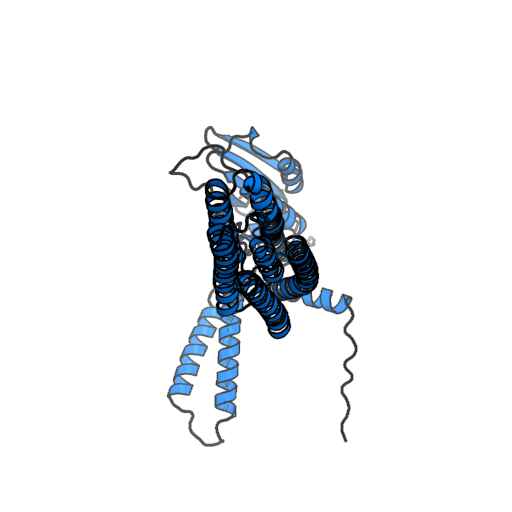-19.661 1.00 85.88 94 SER A CA 1
ATOM 708 C C . SER A 1 94 ? -5.461 -2.470 -18.458 1.00 85.88 94 SER A C 1
ATOM 710 O O . SER A 1 94 ? -6.459 -2.864 -17.852 1.00 85.88 94 SER A O 1
ATOM 712 N N . SER A 1 95 ? -4.805 -1.355 -18.119 1.00 81.38 95 SER A N 1
ATOM 713 C CA . SER A 1 95 ? -5.205 -0.514 -16.985 1.00 81.38 95 SER A CA 1
ATOM 714 C C . SER A 1 95 ? -6.580 0.119 -17.212 1.00 81.38 95 SER A C 1
ATOM 716 O O . SER A 1 95 ? -7.418 0.103 -16.310 1.00 81.38 95 SER A O 1
ATOM 718 N N . ARG A 1 96 ? -6.872 0.567 -18.442 1.00 81.81 96 ARG A N 1
ATOM 719 C CA . ARG A 1 96 ? -8.191 1.107 -18.813 1.00 81.81 96 ARG A CA 1
ATOM 720 C C . ARG A 1 96 ? -9.306 0.062 -18.778 1.00 81.81 96 ARG A C 1
ATOM 722 O O . ARG A 1 96 ? -10.412 0.377 -18.354 1.00 81.81 96 ARG A O 1
ATOM 729 N N . ARG A 1 97 ? -9.039 -1.177 -19.206 1.00 81.50 97 ARG A N 1
ATOM 730 C CA . ARG A 1 97 ? -10.066 -2.238 -19.265 1.00 81.50 97 ARG A CA 1
ATOM 731 C C . ARG A 1 97 ? -10.462 -2.793 -17.897 1.00 81.50 97 ARG A C 1
ATOM 733 O O . ARG A 1 97 ? -11.570 -3.295 -17.757 1.00 81.50 97 ARG A O 1
ATOM 740 N N . ARG A 1 98 ? -9.570 -2.738 -16.906 1.00 72.00 98 ARG A N 1
ATOM 741 C CA . ARG A 1 98 ? -9.769 -3.351 -15.579 1.00 72.00 98 ARG A CA 1
ATOM 742 C C . ARG A 1 98 ? -9.916 -2.325 -14.452 1.00 72.00 98 ARG A C 1
ATOM 744 O O . ARG A 1 98 ? -9.507 -2.599 -13.328 1.00 72.00 98 ARG A O 1
ATOM 751 N N . ALA A 1 99 ? -10.458 -1.144 -14.762 1.00 66.75 99 ALA A N 1
ATOM 752 C CA . ALA A 1 99 ? -10.690 -0.061 -13.799 1.00 66.75 99 ALA A CA 1
ATOM 753 C C . ALA A 1 99 ? -9.454 0.272 -12.928 1.00 66.75 99 ALA A C 1
ATOM 755 O O . ALA A 1 99 ? -9.580 0.560 -11.741 1.00 66.75 99 ALA A O 1
ATOM 756 N N . GLY A 1 100 ? -8.252 0.206 -13.514 1.00 64.38 100 GLY A N 1
ATOM 757 C CA . GLY A 1 100 ? -7.000 0.542 -12.834 1.00 64.38 100 GLY A CA 1
ATOM 758 C C . GLY A 1 100 ? -6.222 -0.624 -12.215 1.00 64.38 100 GLY A C 1
ATOM 759 O O . GLY A 1 100 ? -5.189 -0.363 -11.615 1.00 64.38 100 GLY A O 1
ATOM 760 N N . LEU A 1 101 ? -6.636 -1.891 -12.369 1.00 70.69 101 LEU A N 1
ATOM 761 C CA . LEU A 1 101 ? -5.881 -3.050 -11.855 1.00 70.69 101 LEU A CA 1
ATOM 762 C C . LEU A 1 101 ? -5.203 -3.868 -12.967 1.00 70.69 101 LEU A C 1
ATOM 764 O O . LEU A 1 101 ? -5.846 -4.402 -13.873 1.00 70.69 101 LEU A O 1
ATOM 768 N N . VAL A 1 102 ? -3.887 -4.035 -12.870 1.00 72.69 102 VAL A N 1
ATOM 769 C CA . VAL A 1 102 ? -3.069 -4.835 -13.790 1.00 72.69 102 VAL A CA 1
ATOM 770 C C . VAL A 1 102 ? -3.029 -6.296 -13.334 1.00 72.69 102 VAL A C 1
ATOM 772 O O . VAL A 1 102 ? -2.803 -6.613 -12.165 1.00 72.69 102 VAL A O 1
ATOM 775 N N . SER A 1 103 ? -3.248 -7.213 -14.284 1.00 80.94 103 SER A N 1
ATOM 776 C CA . SER A 1 103 ? -3.152 -8.659 -14.045 1.00 80.94 103 SER A CA 1
ATOM 777 C C . SER A 1 103 ? -1.731 -9.049 -13.621 1.00 80.94 103 SER A C 1
ATOM 779 O O . SER A 1 103 ? -0.783 -8.514 -14.198 1.00 80.94 103 SER A O 1
ATOM 781 N N . PRO A 1 104 ? -1.542 -10.056 -12.747 1.00 86.00 104 PRO A N 1
ATOM 782 C CA . PRO A 1 104 ? -0.215 -10.618 -12.475 1.00 86.00 104 PRO A CA 1
ATOM 783 C C . PRO A 1 104 ? 0.539 -10.997 -13.760 1.00 86.00 104 PRO A C 1
ATOM 785 O O . PRO A 1 104 ? 1.728 -10.736 -13.883 1.00 86.00 104 PRO A O 1
ATOM 788 N N . THR A 1 105 ? -0.175 -11.516 -14.761 1.00 87.75 105 THR A N 1
ATOM 789 C CA . THR A 1 105 ? 0.374 -11.879 -16.076 1.00 87.75 105 THR A CA 1
ATOM 790 C C . THR A 1 105 ? 0.979 -10.693 -16.828 1.00 87.75 105 THR A C 1
ATOM 792 O O . THR A 1 105 ? 2.012 -10.836 -17.465 1.00 87.75 105 THR A O 1
ATOM 795 N N . VAL A 1 106 ? 0.343 -9.520 -16.759 1.00 88.31 106 VAL A N 1
ATOM 796 C CA . VAL A 1 106 ? 0.817 -8.314 -17.458 1.00 88.31 106 VAL A CA 1
ATOM 797 C C . VAL A 1 106 ? 2.030 -7.731 -16.738 1.00 88.31 106 VAL A C 1
ATOM 799 O O . VAL A 1 106 ? 2.954 -7.277 -17.393 1.00 88.31 106 VAL A O 1
ATOM 802 N N . SER A 1 107 ? 2.065 -7.807 -15.407 1.00 88.62 107 SER A N 1
ATOM 803 C CA . SER A 1 107 ? 3.243 -7.439 -14.610 1.00 88.62 107 SER A CA 1
ATOM 804 C C . SER A 1 107 ? 4.461 -8.298 -14.985 1.00 88.62 107 SER A C 1
ATOM 806 O O . SER A 1 107 ? 5.497 -7.762 -15.362 1.00 88.62 107 SER A O 1
ATOM 808 N N . VAL A 1 108 ? 4.294 -9.627 -15.037 1.00 92.44 108 VAL A N 1
ATOM 809 C CA . VAL A 1 108 ? 5.353 -10.547 -15.496 1.00 92.44 108 VAL A CA 1
ATOM 810 C C . VAL A 1 108 ? 5.755 -10.263 -16.945 1.00 92.44 108 VAL A C 1
ATOM 812 O O . VAL A 1 108 ? 6.940 -10.297 -17.266 1.00 92.44 108 VAL A O 1
ATOM 815 N N . LEU A 1 109 ? 4.796 -9.957 -17.826 1.00 93.69 109 LEU A N 1
ATOM 816 C CA . LEU A 1 109 ? 5.082 -9.573 -19.210 1.00 93.69 109 LEU A CA 1
ATOM 817 C C . LEU A 1 109 ? 5.949 -8.308 -19.278 1.00 93.69 109 LEU A C 1
ATOM 819 O O . LEU A 1 109 ? 6.898 -8.283 -20.048 1.00 93.69 109 LEU A O 1
ATOM 823 N N . VAL A 1 110 ? 5.647 -7.279 -18.480 1.00 93.81 110 VAL A N 1
ATOM 824 C CA . VAL A 1 110 ? 6.424 -6.028 -18.439 1.00 93.81 110 VAL A CA 1
ATOM 825 C C . VAL A 1 110 ? 7.854 -6.292 -17.981 1.00 93.81 110 VAL A C 1
ATOM 827 O O . VAL A 1 110 ? 8.786 -5.825 -18.631 1.00 93.81 110 VAL A O 1
ATOM 830 N N . ASP A 1 111 ? 8.033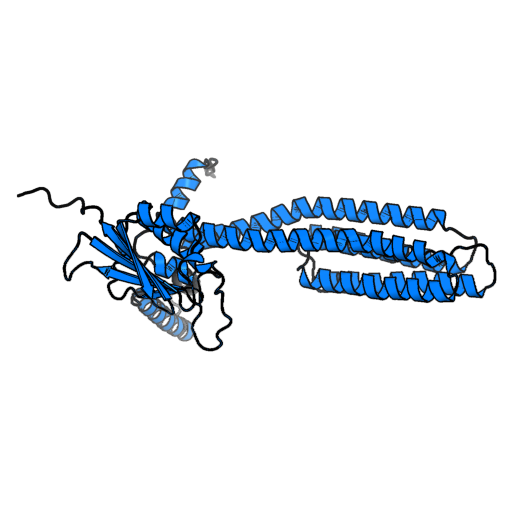 -7.072 -16.915 1.00 94.00 111 ASP A N 1
ATOM 831 C CA . ASP A 1 111 ? 9.360 -7.387 -16.381 1.00 94.00 111 ASP A CA 1
ATOM 832 C C . ASP A 1 111 ? 10.175 -8.233 -17.370 1.00 94.00 111 ASP A C 1
ATOM 834 O O . ASP A 1 111 ? 11.315 -7.902 -17.695 1.00 94.00 111 ASP A O 1
ATOM 838 N N . THR A 1 112 ? 9.581 -9.304 -17.904 1.00 95.94 112 THR A N 1
ATOM 839 C CA . THR A 1 112 ? 10.263 -10.213 -18.842 1.00 95.94 112 THR A CA 1
ATOM 840 C C . THR A 1 112 ? 10.573 -9.544 -20.178 1.00 95.94 112 THR A C 1
ATOM 842 O O . THR A 1 112 ? 11.698 -9.657 -20.666 1.00 95.94 112 THR A O 1
ATOM 845 N N . ALA A 1 113 ? 9.623 -8.804 -20.757 1.00 96.06 113 ALA A N 1
ATOM 846 C CA . ALA A 1 113 ? 9.835 -8.073 -22.002 1.00 96.06 113 ALA A CA 1
ATOM 847 C C . ALA A 1 113 ? 10.798 -6.894 -21.817 1.00 96.06 113 ALA A C 1
ATOM 849 O O . ALA A 1 113 ? 11.605 -6.630 -22.705 1.00 96.06 113 ALA A O 1
ATOM 850 N N . GLY A 1 114 ? 10.759 -6.220 -20.664 1.00 95.19 114 GLY A N 1
ATOM 851 C CA . GLY A 1 114 ? 11.700 -5.162 -20.310 1.00 95.19 114 GLY A CA 1
ATOM 852 C C . GLY A 1 114 ? 13.138 -5.667 -20.228 1.00 95.19 114 GLY A C 1
ATOM 853 O O . GLY A 1 114 ? 14.021 -5.113 -20.882 1.00 95.19 114 GLY A O 1
ATOM 854 N N . VAL A 1 115 ? 13.369 -6.767 -19.505 1.00 96.62 115 VAL A N 1
ATOM 855 C CA . VAL A 1 115 ? 14.687 -7.422 -19.440 1.00 96.62 115 VAL A CA 1
ATOM 856 C C . VAL A 1 115 ? 15.142 -7.875 -20.828 1.00 96.62 115 VAL A C 1
ATOM 858 O O . VAL A 1 115 ? 16.267 -7.575 -21.225 1.00 96.62 115 VAL A O 1
ATOM 861 N N . ALA A 1 116 ? 14.272 -8.544 -21.590 1.00 96.81 116 ALA A N 1
ATOM 862 C CA . ALA A 1 116 ? 14.591 -9.002 -22.940 1.00 96.81 116 ALA A CA 1
ATOM 863 C C . ALA A 1 116 ? 14.960 -7.839 -23.875 1.00 96.81 116 ALA A C 1
ATOM 865 O O . ALA A 1 116 ? 15.944 -7.934 -24.602 1.00 96.81 116 ALA A O 1
ATOM 866 N N . ALA A 1 117 ? 14.224 -6.727 -23.822 1.00 96.12 117 ALA A N 1
ATOM 867 C CA . ALA A 1 117 ? 14.495 -5.539 -24.622 1.00 96.12 117 ALA A CA 1
ATOM 868 C C . ALA A 1 117 ? 15.849 -4.903 -24.270 1.00 96.12 117 ALA A C 1
ATOM 870 O O . ALA A 1 117 ? 16.619 -4.567 -25.171 1.00 96.12 117 ALA A O 1
ATOM 871 N N . VAL A 1 118 ? 16.177 -4.773 -22.980 1.00 95.12 118 VAL A N 1
ATOM 872 C CA . VAL A 1 118 ? 17.482 -4.235 -22.565 1.00 95.12 118 VAL A CA 1
ATOM 873 C C . VAL A 1 118 ? 18.618 -5.158 -23.000 1.00 95.12 118 VAL A C 1
ATOM 875 O O . VAL A 1 118 ? 19.605 -4.678 -23.550 1.00 95.12 118 VAL A O 1
ATOM 878 N N . LEU A 1 119 ? 18.478 -6.474 -22.817 1.00 95.56 119 LEU A N 1
ATOM 879 C CA . LEU A 1 119 ? 19.479 -7.436 -23.286 1.00 95.56 119 LEU A CA 1
ATOM 880 C C . LEU A 1 119 ? 19.661 -7.353 -24.803 1.00 95.56 119 LEU A C 1
ATOM 882 O O . LEU A 1 119 ? 20.791 -7.339 -25.278 1.00 95.56 119 LEU A O 1
ATOM 886 N N . LEU A 1 120 ? 18.568 -7.238 -25.555 1.00 94.69 120 LEU A N 1
ATOM 887 C CA . LEU A 1 120 ? 18.601 -7.150 -27.009 1.00 94.69 120 LEU A CA 1
ATOM 888 C C . LEU A 1 120 ? 19.289 -5.857 -27.490 1.00 94.69 120 LEU A C 1
ATOM 890 O O . LEU A 1 120 ? 20.118 -5.916 -28.398 1.00 94.69 120 LEU A O 1
ATOM 894 N N . ASP A 1 121 ? 19.049 -4.719 -26.831 1.00 93.31 121 ASP A N 1
ATOM 895 C CA . ASP A 1 121 ? 19.764 -3.457 -27.097 1.00 93.31 121 ASP A CA 1
ATOM 896 C C . ASP A 1 121 ? 21.266 -3.572 -26.775 1.00 93.31 121 ASP A C 1
ATOM 898 O O . ASP A 1 121 ? 22.112 -3.162 -27.567 1.00 93.31 121 ASP A O 1
ATOM 902 N N . LEU A 1 122 ? 21.624 -4.217 -25.658 1.00 91.62 122 LEU A N 1
ATOM 903 C CA . LEU A 1 122 ? 23.025 -4.477 -25.305 1.00 91.62 122 LEU A CA 1
ATOM 904 C C . LEU A 1 122 ? 23.713 -5.403 -26.314 1.00 91.62 122 LEU A C 1
ATOM 906 O O . LEU A 1 122 ? 24.861 -5.155 -26.678 1.00 91.62 122 LEU A O 1
ATOM 910 N N . THR A 1 123 ? 23.028 -6.444 -26.801 1.00 92.12 123 THR A N 1
ATOM 911 C CA . THR A 1 123 ? 23.590 -7.319 -27.842 1.00 92.12 123 THR A CA 1
ATOM 912 C C . THR A 1 123 ? 23.830 -6.576 -29.151 1.00 92.12 123 THR A C 1
ATOM 914 O O . THR A 1 123 ? 24.856 -6.807 -29.785 1.00 92.12 123 THR A O 1
ATOM 917 N N . ALA A 1 124 ? 22.945 -5.645 -29.523 1.00 90.00 124 ALA A N 1
ATOM 918 C CA . ALA A 1 124 ? 23.123 -4.802 -30.702 1.00 90.00 124 ALA A CA 1
ATOM 919 C C . ALA A 1 124 ? 24.410 -3.971 -30.596 1.00 90.00 124 ALA A C 1
ATOM 921 O O . ALA A 1 124 ? 25.225 -3.971 -31.514 1.00 90.00 124 ALA A O 1
ATOM 922 N N . LEU A 1 125 ? 24.619 -3.327 -29.442 1.00 88.19 125 LEU A N 1
ATOM 923 C CA . LEU A 1 125 ? 25.797 -2.500 -29.166 1.00 88.19 125 LEU A CA 1
ATOM 924 C C . LEU A 1 125 ? 27.095 -3.317 -29.110 1.00 88.19 125 LEU A C 1
ATOM 926 O O . LEU A 1 125 ? 28.133 -2.867 -29.589 1.00 88.19 125 LEU A O 1
ATOM 930 N N . LEU A 1 126 ? 27.044 -4.524 -28.543 1.00 88.50 126 LEU A N 1
ATOM 931 C CA . LEU A 1 126 ? 28.197 -5.420 -28.485 1.00 88.50 126 LEU A CA 1
ATOM 932 C C . LEU A 1 126 ? 28.624 -5.892 -29.876 1.00 88.50 126 LEU A C 1
ATOM 934 O O . LEU A 1 126 ? 29.811 -5.864 -30.192 1.00 88.50 126 LEU A O 1
ATOM 938 N N . LEU A 1 127 ? 27.672 -6.291 -30.719 1.00 88.31 127 LEU A N 1
ATOM 939 C CA . LEU A 1 127 ? 27.968 -6.714 -32.089 1.00 88.31 127 LEU A CA 1
ATOM 940 C C . LEU A 1 127 ? 28.523 -5.558 -32.927 1.00 88.31 127 LEU A C 1
ATOM 942 O O . LEU A 1 127 ? 29.479 -5.767 -33.669 1.00 88.31 127 LEU A O 1
ATOM 946 N N . ASP A 1 128 ? 27.991 -4.347 -32.736 1.00 85.38 128 ASP A N 1
ATOM 947 C CA . ASP A 1 128 ? 28.488 -3.122 -33.375 1.00 85.38 128 ASP A CA 1
ATOM 948 C C . ASP A 1 128 ? 29.956 -2.845 -33.001 1.00 85.38 128 ASP A C 1
ATOM 950 O O . ASP A 1 128 ? 30.812 -2.671 -33.872 1.00 85.38 128 ASP A O 1
ATOM 954 N N . SER A 1 129 ? 30.288 -2.929 -31.706 1.00 82.75 129 SER A N 1
ATOM 955 C CA . SER A 1 129 ? 31.674 -2.769 -31.237 1.00 82.75 129 SER A CA 1
ATOM 956 C C . SER A 1 129 ? 32.627 -3.849 -31.764 1.00 82.75 129 SER A C 1
ATOM 958 O O . SER A 1 129 ? 33.793 -3.566 -32.037 1.00 82.75 129 SER A O 1
ATOM 960 N N . ALA A 1 130 ? 32.139 -5.078 -31.958 1.00 83.88 130 ALA A N 1
ATOM 961 C CA . ALA A 1 130 ? 32.941 -6.188 -32.461 1.00 83.88 130 ALA A CA 1
ATOM 962 C C . ALA A 1 130 ? 33.236 -6.075 -33.966 1.00 83.88 130 ALA A C 1
ATOM 964 O O . ALA A 1 130 ? 34.253 -6.596 -34.424 1.00 83.88 130 ALA A O 1
ATOM 965 N N . SER A 1 131 ? 32.386 -5.384 -34.738 1.00 79.50 131 SER A N 1
ATOM 966 C CA . SER A 1 131 ? 32.606 -5.154 -36.175 1.00 79.50 131 SER A CA 1
ATOM 967 C C . SER A 1 131 ? 33.722 -4.153 -36.505 1.00 79.50 131 SER A C 1
ATOM 969 O O . SER A 1 131 ? 34.064 -4.008 -37.676 1.00 79.50 131 SER A O 1
ATOM 971 N N . GLY A 1 132 ? 34.328 -3.500 -35.506 1.00 67.31 132 GLY A N 1
ATOM 972 C CA . GLY A 1 132 ? 35.488 -2.619 -35.696 1.00 67.31 132 GLY A CA 1
ATOM 973 C C . GLY A 1 132 ? 35.170 -1.247 -36.300 1.00 67.31 132 GLY A C 1
ATOM 974 O O . GLY A 1 132 ? 36.086 -0.465 -36.541 1.00 67.31 132 GLY A O 1
ATOM 975 N N . ASP A 1 133 ? 33.891 -0.933 -36.516 1.00 63.78 133 ASP A N 1
ATOM 976 C CA . ASP A 1 133 ? 33.431 0.374 -36.983 1.00 63.78 133 ASP A CA 1
ATOM 977 C C . ASP A 1 133 ? 33.259 1.314 -35.772 1.00 63.78 133 ASP A C 1
ATOM 979 O O . ASP A 1 133 ? 32.183 1.473 -35.199 1.00 63.78 133 ASP A O 1
ATOM 983 N N . SER A 1 134 ? 34.375 1.870 -35.289 1.00 55.78 134 SER A N 1
ATOM 984 C CA . SER A 1 134 ? 34.482 2.592 -34.005 1.00 55.78 134 SER A CA 1
ATOM 985 C C . SER A 1 134 ? 33.810 3.977 -33.962 1.00 55.78 134 SER A C 1
ATOM 987 O O . SER A 1 134 ? 34.169 4.810 -33.131 1.00 55.78 134 SER A O 1
ATOM 989 N N . SER A 1 135 ? 32.856 4.269 -34.847 1.00 57.94 135 SER A N 1
ATOM 990 C CA . SER A 1 135 ? 32.156 5.562 -34.869 1.00 57.94 135 SER A CA 1
ATOM 991 C C . SER A 1 135 ? 30.980 5.635 -33.886 1.00 57.94 135 SER A C 1
ATOM 993 O O . SER A 1 135 ? 30.573 6.728 -33.485 1.00 57.94 135 SER A O 1
ATOM 995 N N . ALA A 1 136 ? 30.445 4.489 -33.456 1.00 63.38 136 ALA A N 1
ATOM 996 C CA . ALA A 1 136 ? 29.265 4.431 -32.606 1.00 63.38 136 ALA A CA 1
ATOM 997 C C . ALA A 1 136 ? 29.615 4.411 -31.108 1.00 63.38 136 ALA A C 1
ATOM 999 O O . ALA A 1 136 ? 30.243 3.485 -30.599 1.00 63.38 136 ALA A O 1
ATOM 1000 N N . THR A 1 137 ? 29.157 5.419 -30.361 1.00 71.38 137 THR A N 1
ATOM 1001 C CA . THR A 1 137 ? 29.300 5.452 -28.897 1.00 71.38 137 THR A CA 1
ATOM 1002 C C . THR A 1 137 ? 28.403 4.397 -28.239 1.00 71.38 137 THR A C 1
ATOM 1004 O O . THR A 1 137 ? 27.214 4.298 -28.555 1.00 71.38 137 THR A O 1
ATOM 1007 N N . PHE A 1 138 ? 28.942 3.634 -27.281 1.00 79.00 138 PHE A N 1
ATOM 1008 C CA . PHE A 1 138 ? 28.173 2.665 -26.494 1.00 79.00 138 PHE A CA 1
ATOM 1009 C C . PHE A 1 138 ? 27.107 3.389 -25.650 1.00 79.00 138 PHE A C 1
ATOM 1011 O O . PHE A 1 138 ? 27.416 4.076 -24.677 1.00 79.00 138 PHE A O 1
ATOM 1018 N N . TYR A 1 139 ? 25.839 3.286 -26.057 1.00 82.75 139 TYR A N 1
ATOM 1019 C CA . TYR A 1 139 ? 24.744 4.087 -25.502 1.00 82.75 139 TYR A CA 1
ATOM 1020 C C . TYR A 1 139 ? 23.488 3.215 -25.299 1.00 82.75 139 TYR A C 1
ATOM 1022 O O . TYR A 1 139 ? 22.636 3.155 -26.189 1.00 82.75 139 TYR A O 1
ATOM 1030 N N . PRO A 1 140 ? 23.339 2.530 -24.146 1.00 85.12 140 PRO A N 1
ATOM 1031 C CA . PRO A 1 140 ? 22.196 1.652 -23.880 1.00 85.12 140 PRO A CA 1
ATOM 1032 C C . PRO A 1 140 ? 20.948 2.476 -23.539 1.00 85.12 140 PRO A C 1
ATOM 1034 O O . PRO A 1 140 ? 20.769 2.938 -22.406 1.00 85.12 140 PRO A O 1
ATOM 1037 N N . THR A 1 141 ? 20.089 2.685 -24.537 1.00 91.25 141 THR A N 1
ATOM 1038 C CA . THR A 1 141 ? 18.888 3.537 -24.437 1.00 91.25 141 THR A CA 1
ATOM 1039 C C . THR A 1 141 ? 17.683 2.778 -23.886 1.00 91.25 141 THR A C 1
ATOM 1041 O O . THR A 1 141 ? 16.842 3.374 -23.207 1.00 91.25 141 THR A O 1
ATOM 1044 N N . ALA A 1 142 ? 17.611 1.462 -24.114 1.00 93.69 142 ALA A N 1
ATOM 1045 C CA . ALA A 1 142 ? 16.471 0.632 -23.721 1.00 93.69 142 ALA A CA 1
ATOM 1046 C C . ALA A 1 142 ? 16.227 0.600 -22.199 1.00 93.69 142 ALA A C 1
ATOM 1048 O O . ALA A 1 142 ? 15.100 0.376 -21.760 1.00 93.69 142 ALA A O 1
ATOM 1049 N N . THR A 1 143 ? 17.246 0.896 -21.382 1.00 94.50 143 THR A N 1
ATOM 1050 C CA . THR A 1 143 ? 17.114 1.040 -19.918 1.00 94.50 143 THR A CA 1
ATOM 1051 C C . THR A 1 143 ? 16.112 2.135 -19.535 1.00 94.50 143 THR A C 1
ATOM 1053 O O . THR A 1 143 ? 15.304 1.957 -18.622 1.00 94.50 143 THR A O 1
ATOM 1056 N N . VAL A 1 144 ? 16.093 3.242 -20.284 1.00 95.69 144 VAL A N 1
ATOM 1057 C CA . VAL A 1 144 ? 15.144 4.348 -20.092 1.00 95.69 144 VAL A CA 1
ATOM 1058 C C . VAL A 1 144 ? 13.732 3.916 -20.486 1.00 95.69 144 VAL A C 1
ATOM 1060 O O . VAL A 1 144 ? 12.777 4.211 -19.768 1.00 95.69 144 VAL A O 1
ATOM 1063 N N . GLY A 1 145 ? 13.591 3.183 -21.594 1.00 95.12 145 GLY A N 1
ATOM 1064 C CA . GLY A 1 145 ? 12.297 2.674 -22.055 1.00 95.12 145 GLY A CA 1
ATOM 1065 C C . GLY A 1 145 ? 11.701 1.609 -21.123 1.00 95.12 145 GLY A C 1
ATOM 1066 O O . GLY A 1 145 ? 10.491 1.600 -20.890 1.00 95.12 145 GLY A O 1
ATOM 1067 N N . PHE A 1 146 ? 12.533 0.765 -20.503 1.00 96.69 146 PHE A N 1
ATOM 1068 C CA . PHE A 1 146 ? 12.065 -0.155 -19.464 1.00 96.69 146 PHE A CA 1
ATOM 1069 C C . PHE A 1 146 ? 11.596 0.605 -18.210 1.00 96.69 146 PHE A C 1
ATOM 1071 O O . PHE A 1 146 ? 10.489 0.361 -17.724 1.00 96.69 146 PHE A O 1
ATOM 1078 N N . GLY A 1 147 ? 12.361 1.606 -17.755 1.00 95.62 147 GLY A N 1
ATOM 1079 C CA . GLY A 1 147 ? 11.938 2.510 -16.677 1.00 95.62 147 GLY A CA 1
ATOM 1080 C C . GLY A 1 147 ? 10.610 3.221 -16.969 1.00 95.62 147 GLY A C 1
ATOM 1081 O O . GLY A 1 147 ? 9.739 3.294 -16.103 1.00 95.62 147 GLY A O 1
ATOM 1082 N N . ALA A 1 148 ? 10.401 3.662 -18.213 1.00 95.88 148 ALA A N 1
ATOM 1083 C CA . ALA A 1 148 ? 9.145 4.257 -18.669 1.00 95.88 148 ALA A CA 1
ATOM 1084 C C . ALA A 1 148 ? 7.945 3.299 -18.542 1.00 95.88 148 ALA A C 1
ATOM 1086 O O . ALA A 1 148 ? 6.877 3.704 -18.072 1.00 95.88 148 ALA A O 1
ATOM 1087 N N . CYS A 1 149 ? 8.119 2.027 -18.915 1.00 95.19 149 CYS A N 1
ATOM 1088 C CA . CYS A 1 149 ? 7.078 1.003 -18.785 1.00 95.19 149 CYS A CA 1
ATOM 1089 C C . CYS A 1 149 ? 6.736 0.722 -17.316 1.00 95.19 149 CYS A C 1
ATOM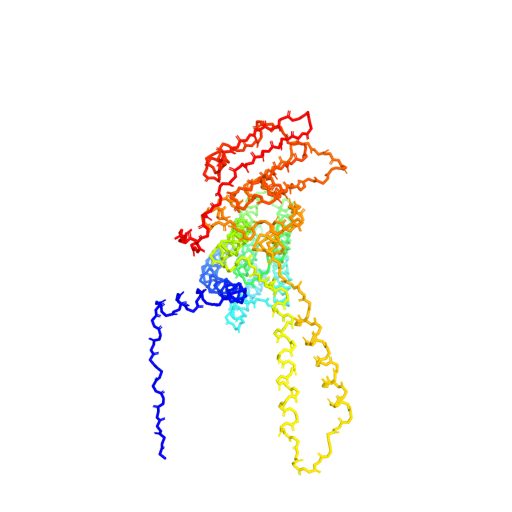 1091 O O . CYS A 1 149 ? 5.556 0.667 -16.961 1.00 95.19 149 CYS A O 1
ATOM 1093 N N . LEU A 1 150 ? 7.751 0.595 -16.455 1.00 94.62 150 LEU A N 1
ATOM 1094 C CA . LEU A 1 150 ? 7.559 0.392 -15.016 1.00 94.62 150 LEU A CA 1
ATOM 1095 C C . LEU A 1 150 ? 6.835 1.575 -14.371 1.00 94.62 150 LEU A C 1
ATOM 1097 O O . LEU A 1 150 ? 5.904 1.376 -13.588 1.00 94.62 150 LEU A O 1
ATOM 1101 N N . LEU A 1 151 ? 7.207 2.801 -14.746 1.00 94.31 151 LEU A N 1
ATOM 1102 C CA . LEU A 1 151 ? 6.569 4.013 -14.245 1.00 94.31 151 LEU A CA 1
ATOM 1103 C C . LEU A 1 151 ? 5.085 4.077 -14.629 1.00 94.31 151 LEU A C 1
ATOM 1105 O O . LEU A 1 151 ? 4.252 4.402 -13.787 1.00 94.31 151 LEU A O 1
ATOM 1109 N N . ALA A 1 152 ? 4.740 3.704 -15.864 1.00 91.69 152 ALA A N 1
ATOM 1110 C CA . ALA A 1 152 ? 3.351 3.639 -16.317 1.00 91.69 152 ALA A CA 1
ATOM 1111 C C . ALA A 1 152 ? 2.536 2.528 -15.619 1.00 91.69 152 ALA A C 1
ATOM 1113 O O . ALA A 1 152 ? 1.320 2.661 -15.474 1.00 91.69 152 ALA A O 1
ATOM 1114 N N . CYS A 1 153 ? 3.185 1.448 -15.167 1.00 90.44 153 CYS A N 1
ATOM 1115 C CA . CYS A 1 153 ? 2.537 0.362 -14.420 1.00 90.44 153 CYS A CA 1
ATOM 1116 C C . CYS A 1 153 ? 2.340 0.668 -12.934 1.00 90.44 153 CYS A C 1
ATOM 1118 O O . CYS A 1 153 ? 1.475 0.064 -12.299 1.00 90.44 153 CYS A O 1
ATOM 1120 N N . LEU A 1 154 ? 3.151 1.571 -12.377 1.00 89.50 154 LEU A N 1
ATOM 1121 C CA . LEU A 1 154 ? 3.295 1.808 -10.942 1.00 89.50 154 LEU A CA 1
ATOM 1122 C C . LEU A 1 154 ? 1.967 1.951 -10.162 1.00 89.50 154 LEU A C 1
ATOM 1124 O O . LEU A 1 154 ? 1.825 1.265 -9.151 1.00 89.50 154 LEU A O 1
ATOM 1128 N N . PRO A 1 155 ? 0.976 2.757 -10.602 1.00 85.44 155 PRO A N 1
ATOM 1129 C CA . PRO A 1 155 ? -0.272 2.956 -9.855 1.00 85.44 155 PRO A CA 1
ATOM 1130 C C . PRO A 1 155 ? -1.279 1.812 -10.018 1.00 85.44 155 PRO A C 1
ATOM 1132 O O . PRO 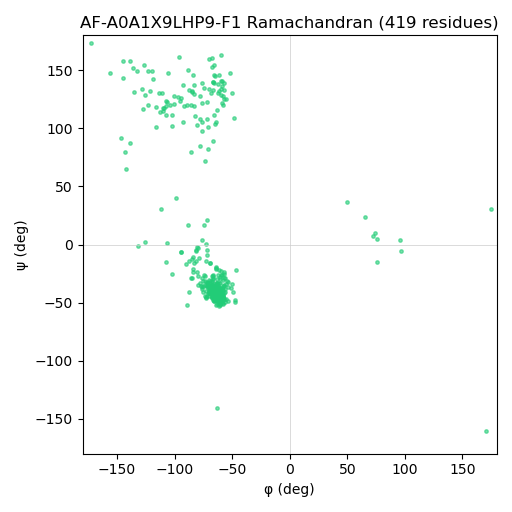A 1 155 ? -2.280 1.772 -9.308 1.00 85.44 155 PRO A O 1
ATOM 1135 N N . ALA A 1 156 ? -1.044 0.903 -10.964 1.00 82.62 156 ALA A N 1
ATOM 1136 C CA . ALA A 1 156 ? -2.012 -0.106 -11.363 1.00 82.62 156 ALA A CA 1
ATOM 1137 C C . ALA A 1 156 ? -1.664 -1.518 -10.857 1.00 82.62 156 ALA A C 1
ATOM 1139 O O . ALA A 1 156 ? -2.381 -2.478 -11.138 1.00 82.62 156 ALA A O 1
ATOM 1140 N N . GLN A 1 157 ? -0.573 -1.670 -10.103 1.00 83.00 157 GLN A N 1
ATOM 1141 C CA . GLN A 1 157 ? -0.128 -2.949 -9.550 1.00 83.00 157 GLN A CA 1
ATOM 1142 C C . GLN A 1 157 ? 0.362 -2.797 -8.100 1.00 83.00 157 GLN A C 1
ATOM 1144 O O . GLN A 1 157 ? 0.745 -1.700 -7.695 1.00 83.00 157 GLN A O 1
ATOM 1149 N N . PRO A 1 158 ? 0.375 -3.877 -7.295 1.00 81.44 158 PRO A N 1
ATOM 1150 C CA . PRO A 1 158 ? 0.919 -3.822 -5.941 1.00 81.44 158 PRO A CA 1
ATOM 1151 C C . PRO A 1 158 ? 2.399 -3.422 -5.950 1.00 81.44 158 PRO A C 1
ATOM 1153 O O . PRO A 1 158 ? 3.179 -3.908 -6.775 1.00 81.44 158 PRO A O 1
ATOM 1156 N N . LEU A 1 159 ? 2.791 -2.590 -4.979 1.00 83.25 159 LEU A N 1
ATOM 1157 C CA . LEU A 1 159 ? 4.151 -2.056 -4.853 1.00 83.25 159 LEU A CA 1
ATOM 1158 C C . LEU A 1 159 ? 5.215 -3.162 -4.833 1.00 83.25 159 LEU A C 1
ATOM 1160 O O . LEU A 1 159 ? 6.260 -3.002 -5.450 1.00 83.25 159 LEU A O 1
ATOM 1164 N N . SER A 1 160 ? 4.943 -4.317 -4.218 1.00 81.88 160 SER A N 1
ATOM 1165 C CA . SER A 1 160 ? 5.888 -5.445 -4.186 1.00 81.88 160 SER A CA 1
ATOM 1166 C C . SER A 1 160 ? 6.298 -5.945 -5.577 1.00 81.88 160 SER A C 1
ATOM 1168 O O . SER A 1 160 ? 7.457 -6.298 -5.776 1.00 81.88 160 SER A O 1
ATOM 1170 N N . ARG A 1 161 ? 5.385 -5.928 -6.558 1.00 86.06 161 ARG A N 1
ATOM 1171 C CA . ARG A 1 161 ? 5.697 -6.312 -7.945 1.00 86.06 161 ARG A CA 1
ATOM 1172 C C . ARG A 1 161 ? 6.479 -5.222 -8.670 1.00 86.06 161 ARG A C 1
ATOM 1174 O O . ARG A 1 161 ? 7.462 -5.524 -9.332 1.00 86.06 161 ARG A O 1
ATOM 1181 N N . SER A 1 162 ? 6.116 -3.954 -8.469 1.00 88.00 162 SER A N 1
ATOM 1182 C CA . SER A 1 162 ? 6.889 -2.822 -9.002 1.00 88.00 162 SER A CA 1
ATOM 1183 C C . SER A 1 162 ? 8.326 -2.783 -8.455 1.00 88.00 162 SER A C 1
ATOM 1185 O O . SER A 1 162 ? 9.238 -2.414 -9.191 1.00 88.00 162 SER A O 1
ATOM 1187 N N . ALA A 1 163 ? 8.550 -3.204 -7.200 1.00 90.31 163 ALA A N 1
ATOM 1188 C CA . ALA A 1 163 ? 9.896 -3.353 -6.630 1.00 90.31 163 ALA A CA 1
ATOM 1189 C C . ALA A 1 163 ? 10.723 -4.376 -7.405 1.00 90.31 163 ALA A C 1
ATOM 1191 O O . ALA A 1 163 ? 11.881 -4.103 -7.705 1.00 90.31 163 ALA A O 1
ATOM 1192 N N . LEU A 1 164 ? 10.140 -5.533 -7.731 1.00 93.31 164 LEU A N 1
ATOM 1193 C CA . LEU A 1 164 ? 10.839 -6.579 -8.475 1.00 93.31 164 LEU A CA 1
ATOM 1194 C C . LEU A 1 164 ? 11.300 -6.060 -9.842 1.00 93.31 164 LEU A C 1
ATOM 1196 O O . LEU A 1 164 ? 12.485 -6.160 -10.154 1.00 93.31 164 LEU A O 1
ATOM 1200 N N . GLY A 1 165 ? 10.402 -5.430 -10.604 1.00 93.06 165 GLY A N 1
ATOM 1201 C CA . GLY A 1 165 ? 10.739 -4.812 -11.889 1.00 93.06 165 GLY A CA 1
ATOM 1202 C C . GLY A 1 165 ? 11.811 -3.724 -11.768 1.00 93.06 165 GLY A C 1
ATOM 1203 O O . GLY A 1 165 ? 12.765 -3.701 -12.544 1.00 93.06 165 GLY A O 1
ATOM 1204 N N . GLY A 1 166 ? 11.720 -2.865 -10.747 1.00 94.19 166 GLY A N 1
ATOM 1205 C CA . GLY A 1 166 ? 12.736 -1.846 -10.463 1.00 94.19 166 GLY A CA 1
ATOM 1206 C C . GLY A 1 166 ? 14.109 -2.439 -10.126 1.00 94.19 166 GLY A C 1
ATOM 1207 O O . GLY A 1 166 ? 15.128 -1.956 -10.617 1.00 94.19 166 GLY A O 1
ATOM 1208 N N . VAL A 1 167 ? 14.153 -3.514 -9.334 1.00 96.25 167 VAL A N 1
ATOM 1209 C CA . VAL A 1 167 ? 15.392 -4.244 -9.021 1.00 96.25 167 VAL A CA 1
ATOM 1210 C C . VAL A 1 167 ? 15.974 -4.884 -10.281 1.00 96.25 167 VAL A C 1
ATOM 1212 O O . VAL A 1 167 ? 17.170 -4.743 -10.530 1.00 96.25 167 VAL A O 1
ATOM 1215 N N . LEU A 1 168 ? 15.144 -5.523 -11.111 1.00 96.50 168 LEU A N 1
ATOM 1216 C CA . LEU A 1 168 ? 15.574 -6.095 -12.390 1.00 96.50 168 LEU A CA 1
ATOM 1217 C C . LEU A 1 168 ? 16.153 -5.025 -13.326 1.00 96.50 168 LEU A C 1
ATOM 1219 O O . LEU A 1 168 ? 17.213 -5.245 -13.909 1.00 96.50 168 LEU A O 1
ATOM 1223 N N . LEU A 1 169 ? 15.517 -3.852 -13.423 1.00 96.06 169 LEU A N 1
ATOM 1224 C CA . LEU A 1 169 ? 16.034 -2.715 -14.191 1.00 96.06 169 LEU A CA 1
ATOM 1225 C C . LEU A 1 169 ? 17.433 -2.302 -13.713 1.00 96.06 169 LEU A C 1
ATOM 1227 O O . LEU A 1 169 ? 18.326 -2.112 -14.538 1.00 96.06 169 LEU A O 1
ATOM 1231 N N . VAL A 1 170 ? 17.635 -2.185 -12.397 1.00 96.88 170 VAL A N 1
ATOM 1232 C CA . VAL A 1 170 ? 18.940 -1.820 -11.825 1.00 96.88 170 VAL A CA 1
ATOM 1233 C C . VAL A 1 170 ? 19.987 -2.888 -12.107 1.00 96.88 170 VAL A C 1
ATOM 1235 O O . VAL A 1 170 ? 21.085 -2.542 -12.534 1.00 96.88 170 VAL A O 1
ATOM 1238 N N . ILE A 1 171 ? 19.657 -4.168 -11.927 1.00 96.69 171 ILE A N 1
ATOM 1239 C CA . ILE A 1 171 ? 20.585 -5.278 -12.177 1.00 96.69 171 ILE A CA 1
ATOM 1240 C C . ILE A 1 171 ? 21.015 -5.298 -13.647 1.00 96.69 171 ILE A C 1
ATOM 1242 O O . ILE A 1 171 ? 22.212 -5.288 -13.935 1.00 96.69 171 ILE A O 1
ATOM 1246 N N . VAL A 1 172 ? 20.061 -5.295 -14.581 1.00 95.62 172 VAL A N 1
ATOM 1247 C CA . VAL A 1 172 ? 20.370 -5.399 -16.015 1.00 95.62 172 VAL A CA 1
ATOM 1248 C C . VAL A 1 172 ? 21.037 -4.120 -16.530 1.00 95.62 172 VAL A C 1
ATOM 1250 O O . VAL A 1 172 ? 21.983 -4.195 -17.311 1.00 95.62 172 VAL A O 1
ATOM 1253 N N . GLY A 1 173 ? 20.616 -2.943 -16.062 1.00 92.88 173 GLY A N 1
ATOM 1254 C CA . GLY A 1 173 ? 21.259 -1.680 -16.424 1.00 92.88 173 GLY A CA 1
ATOM 1255 C C . GLY A 1 173 ? 22.680 -1.545 -15.868 1.00 92.88 173 GLY A C 1
ATOM 1256 O O . GLY A 1 173 ? 23.571 -1.095 -16.587 1.00 92.88 173 GLY A O 1
ATOM 1257 N N . ALA A 1 174 ? 22.926 -1.985 -14.629 1.00 94.38 174 ALA A N 1
ATOM 1258 C CA . ALA A 1 174 ? 24.268 -2.018 -14.046 1.00 94.38 174 ALA A CA 1
ATOM 1259 C C . ALA A 1 174 ? 25.171 -3.029 -14.766 1.00 94.38 174 ALA A C 1
ATOM 1261 O O . ALA A 1 174 ? 26.332 -2.722 -15.030 1.00 94.38 174 ALA A O 1
ATOM 1262 N N . ALA A 1 175 ? 24.635 -4.193 -15.149 1.00 93.19 175 ALA A N 1
ATOM 1263 C CA . ALA A 1 175 ? 25.347 -5.149 -15.992 1.00 93.19 175 ALA A CA 1
ATOM 1264 C C . ALA A 1 175 ? 25.711 -4.532 -17.353 1.00 93.19 175 ALA A C 1
ATOM 1266 O O . ALA A 1 175 ? 26.852 -4.653 -17.788 1.00 93.19 175 ALA A O 1
ATOM 1267 N N . GLY A 1 176 ? 24.790 -3.796 -17.984 1.00 89.75 176 GLY A N 1
ATOM 1268 C CA . GLY A 1 176 ? 25.065 -3.050 -19.215 1.00 89.75 176 GLY A CA 1
ATOM 1269 C C . GLY A 1 176 ? 26.177 -2.007 -19.056 1.00 89.75 176 GLY A C 1
ATOM 1270 O O . GLY A 1 176 ? 27.059 -1.919 -19.905 1.00 89.75 176 GLY A O 1
ATOM 1271 N N . ALA A 1 177 ? 26.190 -1.263 -17.946 1.00 90.38 177 ALA A N 1
ATOM 1272 C CA . ALA A 1 177 ? 27.257 -0.307 -17.643 1.00 90.38 177 ALA A CA 1
ATOM 1273 C C . ALA A 1 177 ? 28.608 -0.996 -17.372 1.00 90.38 177 ALA A C 1
ATOM 1275 O O . ALA A 1 177 ? 29.645 -0.500 -17.808 1.00 90.38 177 ALA A O 1
ATOM 1276 N N . ALA A 1 178 ? 28.602 -2.149 -16.696 1.00 91.56 178 ALA A N 1
ATOM 1277 C CA . ALA A 1 178 ? 29.801 -2.953 -16.465 1.00 91.56 178 ALA A CA 1
ATOM 1278 C C . ALA A 1 178 ? 30.367 -3.515 -17.776 1.00 91.56 178 ALA A C 1
ATOM 1280 O O . ALA A 1 178 ? 31.575 -3.499 -17.979 1.00 91.56 178 ALA A O 1
ATOM 1281 N N . VAL A 1 179 ? 29.507 -3.954 -18.696 1.00 89.38 179 VAL A N 1
ATOM 1282 C CA . VAL A 1 179 ? 29.917 -4.343 -20.050 1.00 89.38 179 VAL A CA 1
ATOM 1283 C C . VAL A 1 179 ? 30.512 -3.146 -20.798 1.00 89.38 179 VAL A C 1
ATOM 1285 O O . VAL A 1 179 ? 31.604 -3.261 -21.350 1.00 89.38 179 VAL A O 1
ATOM 1288 N N . GLY A 1 180 ? 29.853 -1.983 -20.750 1.00 85.88 180 GLY A N 1
ATOM 1289 C CA . GLY A 1 180 ? 30.357 -0.743 -21.348 1.00 85.88 180 GLY A CA 1
ATOM 1290 C C . GLY A 1 180 ? 31.732 -0.331 -20.814 1.00 85.88 180 GLY A C 1
ATOM 1291 O O . GLY A 1 180 ? 32.571 0.109 -21.589 1.00 85.88 180 GLY A O 1
ATOM 1292 N N . TRP A 1 181 ? 32.009 -0.562 -19.525 1.00 88.19 181 TRP A N 1
ATOM 1293 C CA . TRP A 1 181 ? 33.329 -0.332 -18.924 1.00 88.19 181 TRP A CA 1
ATOM 1294 C C . TRP A 1 181 ? 34.449 -1.129 -19.607 1.00 88.19 181 TRP A C 1
ATOM 1296 O O . TRP A 1 181 ? 35.549 -0.609 -19.772 1.00 88.19 181 TRP A O 1
ATOM 1306 N N . PHE A 1 182 ? 34.188 -2.379 -20.003 1.00 87.00 182 PHE A N 1
ATOM 1307 C CA . PHE A 1 182 ? 35.187 -3.227 -20.665 1.00 87.00 182 PHE A CA 1
ATOM 1308 C C . PHE A 1 182 ? 35.360 -2.918 -22.154 1.00 87.00 182 PHE A C 1
ATOM 1310 O O . PHE A 1 182 ? 36.432 -3.178 -22.693 1.00 87.00 182 PHE A O 1
ATOM 1317 N N . VAL A 1 183 ? 34.323 -2.395 -22.810 1.00 85.81 183 VAL A N 1
ATOM 1318 C CA . VAL A 1 183 ? 34.341 -2.099 -24.251 1.00 85.81 183 VAL A CA 1
ATOM 1319 C C . VAL A 1 183 ? 34.854 -0.684 -24.518 1.00 85.81 183 VAL A C 1
ATOM 1321 O O . VAL A 1 183 ? 35.776 -0.507 -25.304 1.00 85.81 183 VAL A O 1
ATOM 1324 N N . GLU A 1 184 ? 34.276 0.315 -23.850 1.00 84.88 184 GLU A N 1
ATOM 1325 C CA . GLU A 1 184 ? 34.569 1.736 -24.049 1.00 84.88 184 GLU A CA 1
ATOM 1326 C C . GLU A 1 184 ? 34.428 2.479 -22.706 1.00 84.88 184 GLU A C 1
ATOM 1328 O O . GLU A 1 184 ? 33.330 2.932 -22.360 1.00 84.88 184 GLU A O 1
ATOM 1333 N N . PRO A 1 185 ? 35.509 2.632 -21.916 1.00 84.31 185 PRO A N 1
ATOM 1334 C CA . PRO A 1 185 ? 35.442 3.215 -20.572 1.00 84.31 185 PRO A CA 1
ATOM 1335 C C . PRO A 1 185 ? 34.822 4.622 -20.526 1.00 84.31 185 PRO A C 1
ATOM 1337 O O . PRO A 1 185 ? 34.181 4.991 -19.539 1.00 84.31 185 PRO A O 1
ATOM 1340 N N . LEU A 1 186 ? 34.954 5.402 -21.606 1.00 85.94 186 LEU A N 1
ATOM 1341 C CA . LEU A 1 186 ? 34.378 6.747 -21.717 1.00 85.94 186 LEU A CA 1
ATOM 1342 C C . LEU A 1 186 ? 32.839 6.744 -21.807 1.00 85.94 186 LEU A C 1
ATOM 1344 O O . LEU A 1 186 ? 32.210 7.775 -21.569 1.00 85.94 186 LEU A O 1
ATOM 1348 N N . SER A 1 187 ? 32.215 5.598 -22.095 1.00 84.19 187 SER A N 1
ATOM 1349 C CA . SER A 1 187 ? 30.755 5.432 -22.188 1.00 84.19 187 SER A CA 1
ATOM 1350 C C . SER A 1 187 ? 30.055 5.196 -20.842 1.00 84.19 187 SER A C 1
ATOM 1352 O O . SER A 1 187 ? 28.823 5.252 -20.739 1.00 84.19 187 SER A O 1
ATOM 1354 N N . VAL A 1 188 ? 30.825 4.951 -19.779 1.00 86.94 188 VAL A N 1
ATOM 1355 C CA . VAL A 1 188 ? 30.302 4.608 -18.449 1.00 86.94 188 VAL A CA 1
ATOM 1356 C C . VAL A 1 188 ? 29.451 5.733 -17.851 1.00 86.94 188 VAL A C 1
ATOM 1358 O O . VAL A 1 188 ? 28.339 5.436 -17.407 1.00 86.94 188 VAL A O 1
ATOM 1361 N N . PRO A 1 189 ? 29.867 7.020 -17.878 1.00 90.25 189 PRO A N 1
ATOM 1362 C CA . PRO A 1 189 ? 29.042 8.107 -17.351 1.00 90.25 189 PRO A CA 1
ATOM 1363 C C . PRO A 1 189 ? 27.680 8.195 -18.044 1.00 90.25 189 PRO A C 1
ATOM 1365 O O . PRO A 1 189 ? 26.664 8.439 -17.398 1.00 90.25 189 PRO A O 1
ATOM 1368 N N . VAL A 1 190 ? 27.647 7.940 -19.352 1.00 89.06 190 VAL A N 1
ATOM 1369 C CA . VAL A 1 190 ? 26.426 7.959 -20.162 1.00 89.06 190 VAL A CA 1
ATOM 1370 C C . VAL A 1 190 ? 25.510 6.785 -19.811 1.00 89.06 190 VAL A C 1
ATOM 1372 O O . VAL A 1 190 ? 24.308 6.977 -19.616 1.00 89.06 190 VAL A O 1
ATOM 1375 N N . SER A 1 191 ? 26.074 5.585 -19.665 1.00 89.75 191 SER A N 1
ATOM 1376 C CA . SER A 1 191 ? 25.333 4.381 -19.266 1.00 89.75 191 SER A CA 1
ATOM 1377 C C . SER A 1 191 ? 24.731 4.524 -17.865 1.00 89.75 191 SER A C 1
ATOM 1379 O O . SER A 1 191 ? 23.548 4.242 -17.663 1.00 89.75 191 SER A O 1
ATOM 1381 N N . VAL A 1 192 ? 25.513 5.042 -16.911 1.00 92.25 192 VAL A N 1
ATOM 1382 C CA . VAL A 1 192 ? 25.042 5.350 -15.552 1.00 92.25 192 VAL A CA 1
ATOM 1383 C C . VAL A 1 192 ? 23.957 6.424 -15.592 1.00 92.25 192 VAL A C 1
ATOM 1385 O O . VAL A 1 192 ? 22.924 6.264 -14.948 1.00 92.25 192 VAL A O 1
ATOM 1388 N N . ASN A 1 193 ? 24.134 7.483 -16.383 1.00 93.06 193 ASN A N 1
ATOM 1389 C CA . ASN A 1 193 ? 23.134 8.537 -16.526 1.00 93.06 193 ASN A CA 1
ATOM 1390 C C . ASN A 1 193 ? 21.795 8.003 -17.069 1.00 93.06 193 ASN A C 1
ATOM 1392 O O . ASN A 1 193 ? 20.742 8.343 -16.534 1.00 93.06 193 ASN A O 1
ATOM 1396 N N . ASN A 1 194 ? 21.803 7.124 -18.075 1.00 91.75 194 ASN A N 1
ATOM 1397 C CA . ASN A 1 194 ? 20.571 6.512 -18.587 1.00 91.75 194 ASN A CA 1
ATOM 1398 C C . ASN A 1 194 ? 19.892 5.606 -17.563 1.00 91.75 194 ASN A C 1
ATOM 1400 O O . ASN A 1 194 ? 18.669 5.671 -17.415 1.00 91.75 194 ASN A O 1
ATOM 1404 N N . LEU A 1 195 ? 20.674 4.815 -16.823 1.00 94.19 195 LEU A N 1
ATOM 1405 C CA . LEU A 1 195 ? 20.147 4.010 -15.729 1.00 94.19 195 LEU A CA 1
ATOM 1406 C C . LEU A 1 195 ? 19.501 4.897 -14.659 1.00 94.19 195 LEU A C 1
ATOM 1408 O O . LEU A 1 195 ? 18.376 4.628 -14.246 1.00 94.19 195 LEU A O 1
ATOM 1412 N N . VAL A 1 196 ? 20.169 5.976 -14.247 1.00 95.62 196 VAL A N 1
ATOM 1413 C CA . VAL A 1 196 ? 19.632 6.925 -13.263 1.00 95.62 196 VAL A CA 1
ATOM 1414 C C . VAL A 1 196 ? 18.347 7.566 -13.783 1.00 95.62 196 VAL A C 1
ATOM 1416 O O . VAL A 1 196 ? 17.356 7.587 -13.061 1.00 95.62 196 VAL A O 1
ATOM 1419 N N . ILE A 1 197 ? 18.306 8.021 -15.037 1.00 94.81 197 ILE A N 1
ATOM 1420 C CA . ILE A 1 197 ? 17.101 8.636 -15.613 1.00 94.81 197 ILE A CA 1
ATOM 1421 C C . ILE A 1 197 ? 15.938 7.635 -15.721 1.00 94.81 197 ILE A C 1
ATOM 1423 O O . ILE A 1 197 ? 14.788 8.022 -15.519 1.00 94.81 197 ILE A O 1
ATOM 1427 N N . GLY A 1 198 ? 16.212 6.364 -16.024 1.00 93.12 198 GLY A N 1
ATOM 1428 C CA . GLY A 1 198 ? 15.187 5.318 -16.073 1.00 93.12 198 GLY A CA 1
ATOM 1429 C C . GLY A 1 198 ? 14.693 4.892 -14.687 1.00 93.12 198 GLY A C 1
ATOM 1430 O O . GLY A 1 198 ? 13.490 4.751 -14.476 1.00 93.12 198 GLY A O 1
ATOM 1431 N N . ALA A 1 199 ? 15.606 4.705 -13.733 1.00 95.19 199 ALA A N 1
ATOM 1432 C CA . ALA A 1 199 ? 15.312 4.122 -12.426 1.00 95.19 199 ALA A CA 1
ATOM 1433 C C . ALA A 1 199 ? 14.868 5.153 -11.376 1.00 95.19 199 ALA A C 1
ATOM 1435 O O . ALA A 1 199 ? 13.937 4.888 -10.614 1.00 95.19 199 ALA A O 1
ATOM 1436 N N . ALA A 1 200 ? 15.496 6.333 -11.325 1.00 95.12 200 ALA A N 1
ATOM 1437 C CA . ALA A 1 200 ? 15.223 7.344 -10.301 1.00 95.12 200 ALA A CA 1
ATOM 1438 C C . ALA A 1 200 ? 13.738 7.734 -10.186 1.00 95.12 200 ALA A C 1
ATOM 1440 O O . ALA A 1 200 ? 13.229 7.703 -9.063 1.00 95.12 200 ALA A O 1
ATOM 1441 N N . PRO A 1 201 ? 13.001 8.049 -11.275 1.00 94.19 201 PRO A N 1
ATOM 1442 C CA . PRO A 1 201 ? 11.584 8.378 -11.151 1.00 94.19 201 PRO A CA 1
ATOM 1443 C C . PRO A 1 201 ? 10.770 7.188 -10.627 1.00 94.19 201 PRO A C 1
ATOM 1445 O O . PRO A 1 201 ? 9.927 7.377 -9.754 1.00 94.19 201 PRO A O 1
ATOM 1448 N N . VAL A 1 202 ? 11.053 5.962 -11.079 1.00 94.00 202 VAL A N 1
ATOM 1449 C CA . VAL A 1 202 ? 10.350 4.751 -10.619 1.00 94.00 202 VAL A CA 1
ATOM 1450 C C . VAL A 1 202 ? 10.475 4.602 -9.101 1.00 94.00 202 VAL A C 1
ATOM 1452 O O . VAL A 1 202 ? 9.460 4.486 -8.415 1.00 94.00 202 VAL A O 1
ATOM 1455 N N . PHE A 1 203 ? 11.693 4.681 -8.559 1.00 94.75 203 PHE A N 1
ATOM 1456 C CA . PHE A 1 203 ? 11.917 4.556 -7.116 1.00 94.75 203 PHE A CA 1
ATOM 1457 C C . PHE A 1 203 ? 11.383 5.750 -6.319 1.00 94.75 203 PHE A C 1
ATOM 1459 O O . PHE A 1 203 ? 10.782 5.549 -5.264 1.00 94.75 203 PHE A O 1
ATOM 1466 N N . ALA A 1 204 ? 11.544 6.980 -6.814 1.00 93.25 204 ALA A N 1
ATOM 1467 C CA . ALA A 1 204 ? 11.041 8.174 -6.135 1.00 93.25 204 ALA A CA 1
ATOM 1468 C C . ALA A 1 204 ? 9.517 8.114 -5.951 1.00 93.25 204 ALA A C 1
ATOM 1470 O O . ALA A 1 204 ? 9.009 8.313 -4.845 1.00 93.25 204 ALA A O 1
ATOM 1471 N N . PHE A 1 205 ? 8.783 7.766 -7.010 1.00 91.12 205 PHE A N 1
ATOM 1472 C CA . PHE A 1 205 ? 7.334 7.623 -6.921 1.00 91.12 205 PHE A CA 1
ATOM 1473 C C . PHE A 1 205 ? 6.904 6.382 -6.146 1.00 91.12 205 PHE A C 1
ATOM 1475 O O . PHE A 1 205 ? 5.893 6.427 -5.449 1.00 91.12 205 PHE A O 1
ATOM 1482 N N . MET A 1 206 ? 7.670 5.294 -6.207 1.00 90.12 206 MET A N 1
ATOM 1483 C CA . MET A 1 206 ? 7.414 4.119 -5.382 1.00 90.12 206 MET A CA 1
ATOM 1484 C C . MET A 1 206 ? 7.484 4.447 -3.885 1.00 90.12 206 MET A C 1
ATOM 1486 O O . MET A 1 206 ? 6.600 4.042 -3.131 1.00 90.12 206 MET A O 1
ATOM 1490 N N . LEU A 1 207 ? 8.498 5.212 -3.462 1.00 89.50 207 LEU A N 1
ATOM 1491 C CA . LEU A 1 207 ? 8.638 5.692 -2.083 1.00 89.50 207 LEU A CA 1
ATOM 1492 C C . LEU A 1 207 ? 7.518 6.664 -1.699 1.00 89.50 207 LEU A C 1
ATOM 1494 O O . LEU A 1 207 ? 6.991 6.605 -0.589 1.00 89.50 207 LEU A O 1
ATOM 1498 N N . MET A 1 208 ? 7.121 7.543 -2.619 1.00 89.00 208 MET A N 1
ATOM 1499 C CA . MET A 1 208 ? 5.995 8.449 -2.397 1.00 89.00 208 MET A CA 1
ATOM 1500 C C . MET A 1 208 ? 4.682 7.677 -2.192 1.00 89.00 208 MET A C 1
ATOM 1502 O O . MET A 1 208 ? 3.932 7.972 -1.256 1.00 89.00 208 MET A O 1
ATOM 1506 N N . LEU A 1 209 ? 4.404 6.674 -3.032 1.00 86.00 209 LEU A N 1
ATOM 1507 C CA . LEU A 1 209 ? 3.212 5.834 -2.909 1.00 86.00 209 LEU A CA 1
ATOM 1508 C C . LEU A 1 209 ? 3.236 4.990 -1.635 1.00 86.00 209 LEU A C 1
ATOM 1510 O O . LEU A 1 209 ? 2.223 4.942 -0.944 1.00 86.00 209 LEU A O 1
ATOM 1514 N N . SER A 1 210 ? 4.372 4.386 -1.275 1.00 83.44 210 SER A N 1
ATOM 1515 C CA . SER A 1 210 ? 4.470 3.592 -0.043 1.00 83.44 210 SER A CA 1
ATOM 1516 C C . SER A 1 210 ? 4.249 4.446 1.209 1.00 83.44 210 SER A C 1
ATOM 1518 O O . SER A 1 210 ? 3.528 4.035 2.119 1.00 83.44 210 SER A O 1
ATOM 1520 N N . ALA A 1 211 ? 4.789 5.668 1.234 1.00 81.31 211 ALA A N 1
ATOM 1521 C CA . ALA A 1 211 ? 4.555 6.618 2.317 1.00 81.31 211 ALA A CA 1
ATOM 1522 C C . ALA A 1 211 ? 3.084 7.068 2.386 1.00 81.31 211 ALA A C 1
ATOM 1524 O O . ALA A 1 211 ? 2.518 7.191 3.475 1.00 81.31 211 ALA A O 1
ATOM 1525 N N . THR A 1 212 ? 2.455 7.291 1.230 1.00 80.56 212 THR A N 1
ATOM 1526 C CA . THR A 1 212 ? 1.042 7.691 1.149 1.00 80.56 212 THR A CA 1
ATOM 1527 C C . THR A 1 212 ? 0.123 6.562 1.603 1.00 80.56 212 THR A C 1
ATOM 1529 O O . THR A 1 212 ? -0.775 6.803 2.404 1.00 80.56 212 THR A O 1
ATOM 1532 N N . ASP A 1 213 ? 0.381 5.330 1.168 1.00 76.44 213 ASP A N 1
ATOM 1533 C CA . ASP A 1 213 ? -0.369 4.141 1.573 1.00 76.44 213 ASP A CA 1
ATOM 1534 C C . ASP A 1 213 ? -0.281 3.904 3.080 1.00 76.44 213 ASP A C 1
ATOM 1536 O O . ASP A 1 213 ? -1.306 3.707 3.737 1.00 76.44 213 ASP A O 1
ATOM 1540 N N . ALA A 1 214 ? 0.926 3.996 3.646 1.00 75.56 214 ALA A N 1
ATOM 1541 C CA . ALA A 1 214 ? 1.121 3.880 5.085 1.00 75.56 214 ALA A CA 1
ATOM 1542 C C . ALA A 1 214 ? 0.319 4.947 5.845 1.00 75.56 214 ALA A C 1
ATOM 1544 O O . ALA A 1 214 ? -0.300 4.641 6.863 1.00 75.56 214 ALA A O 1
ATOM 1545 N N . ARG A 1 215 ? 0.290 6.188 5.338 1.00 77.06 215 ARG A N 1
ATOM 1546 C CA . ARG A 1 215 ? -0.457 7.298 5.944 1.00 77.06 215 ARG A CA 1
ATOM 1547 C C . ARG A 1 215 ? -1.969 7.131 5.810 1.00 77.06 215 ARG A C 1
ATOM 1549 O O . ARG A 1 215 ? -2.687 7.403 6.766 1.00 77.06 215 ARG A O 1
ATOM 1556 N N . LEU A 1 216 ? -2.445 6.674 4.657 1.00 75.75 216 LEU A N 1
ATOM 1557 C CA . LEU A 1 216 ? -3.861 6.393 4.427 1.00 75.75 216 LEU A CA 1
ATOM 1558 C C . LEU A 1 216 ? -4.364 5.284 5.349 1.00 75.75 216 LEU A C 1
ATOM 1560 O O . LEU A 1 216 ? -5.454 5.428 5.889 1.00 75.75 216 LEU A O 1
ATOM 1564 N N . GLY A 1 217 ? -3.567 4.238 5.590 1.00 71.56 217 GLY A N 1
ATOM 1565 C CA . GLY A 1 217 ? -3.904 3.204 6.574 1.00 71.56 217 GLY A CA 1
ATOM 1566 C C . GLY A 1 217 ? -4.175 3.798 7.959 1.00 71.56 217 GLY A C 1
ATOM 1567 O O . GLY A 1 217 ? -5.219 3.537 8.544 1.00 71.56 217 GLY A O 1
ATOM 1568 N N . VAL A 1 218 ? -3.302 4.704 8.421 1.00 75.75 218 VAL A N 1
ATOM 1569 C CA . VAL A 1 218 ? -3.496 5.425 9.696 1.00 75.75 218 VAL A CA 1
ATOM 1570 C C . VAL A 1 218 ? -4.803 6.201 9.718 1.00 75.75 218 VAL A C 1
ATOM 1572 O O . VAL A 1 218 ? -5.530 6.150 10.702 1.00 75.75 218 VAL A O 1
ATOM 1575 N N . LEU A 1 219 ? -5.075 6.949 8.650 1.00 75.81 219 LEU A N 1
ATOM 1576 C CA . LEU A 1 219 ? -6.247 7.814 8.579 1.00 75.81 219 LEU A CA 1
ATOM 1577 C C . LEU A 1 219 ? -7.540 7.005 8.512 1.00 75.81 219 LEU A C 1
ATOM 1579 O O . LEU A 1 219 ? -8.531 7.417 9.103 1.00 75.81 219 LEU A O 1
ATOM 1583 N N . ILE A 1 220 ? -7.533 5.864 7.818 1.00 71.75 220 ILE A N 1
ATOM 1584 C CA . ILE A 1 220 ? -8.676 4.951 7.773 1.00 71.75 220 ILE A CA 1
ATOM 1585 C C . ILE A 1 220 ? -8.913 4.360 9.160 1.00 71.75 220 ILE A C 1
ATOM 1587 O O . ILE A 1 220 ? -10.040 4.416 9.640 1.00 71.75 220 ILE A O 1
ATOM 1591 N N . ASP A 1 221 ? -7.873 3.855 9.824 1.00 72.50 221 ASP A N 1
ATOM 1592 C CA . ASP A 1 221 ? -8.008 3.308 11.176 1.00 72.50 221 ASP A CA 1
ATOM 1593 C C . ASP A 1 221 ? -8.513 4.361 12.168 1.00 72.50 221 ASP A C 1
ATOM 1595 O O . ASP A 1 221 ? -9.401 4.080 12.973 1.00 72.50 221 ASP A O 1
ATOM 1599 N N . GLN A 1 222 ? -7.991 5.586 12.081 1.00 77.56 222 GLN A N 1
ATOM 1600 C CA . GLN A 1 222 ? -8.441 6.697 12.909 1.00 77.56 222 GLN A CA 1
ATOM 1601 C C . GLN A 1 222 ? -9.898 7.063 12.606 1.00 77.56 222 GLN A C 1
ATOM 1603 O O . GLN A 1 222 ? -10.684 7.208 13.532 1.00 77.56 222 GLN A O 1
ATOM 1608 N N . ALA A 1 223 ? -10.291 7.149 11.333 1.00 73.31 223 ALA A N 1
ATOM 1609 C CA . ALA A 1 223 ? -11.667 7.457 10.947 1.00 73.31 223 ALA A CA 1
ATOM 1610 C C . ALA A 1 223 ? -12.660 6.380 11.412 1.00 73.31 223 ALA A C 1
ATOM 1612 O O . ALA A 1 223 ? -13.771 6.707 11.830 1.00 73.31 223 ALA A O 1
ATOM 1613 N N . VAL A 1 224 ? -12.264 5.102 11.371 1.00 69.38 224 VAL A N 1
ATOM 1614 C CA . VAL A 1 224 ? -13.065 3.995 11.913 1.00 69.38 224 VAL A CA 1
ATOM 1615 C C . VAL A 1 224 ? -13.233 4.153 13.419 1.00 69.38 224 VAL A C 1
ATOM 1617 O O . VAL A 1 224 ? -14.355 4.081 13.916 1.00 69.38 224 VAL A O 1
ATOM 1620 N N . ALA A 1 225 ? -12.149 4.428 14.140 1.00 71.62 225 ALA A N 1
ATOM 1621 C CA . ALA A 1 225 ? -12.201 4.636 15.579 1.00 71.62 225 ALA A CA 1
ATOM 1622 C C . ALA A 1 225 ? -13.059 5.871 15.942 1.00 71.62 225 ALA A C 1
ATOM 1624 O O . ALA A 1 225 ? -13.920 5.791 16.818 1.00 71.62 225 ALA A O 1
ATOM 1625 N N . ASP A 1 226 ? -12.907 6.977 15.209 1.00 71.94 226 ASP A N 1
ATOM 1626 C CA . ASP A 1 226 ? -13.677 8.210 15.403 1.00 71.94 226 ASP A CA 1
ATOM 1627 C C . ASP A 1 226 ? -15.177 8.007 15.126 1.00 71.94 226 ASP A C 1
ATOM 1629 O O . ASP A 1 226 ? -16.025 8.599 15.797 1.00 71.94 226 ASP A O 1
ATOM 1633 N N . SER A 1 227 ? -15.531 7.124 14.184 1.00 66.31 227 SER A N 1
ATOM 1634 C CA . SER A 1 227 ? -16.932 6.793 13.886 1.00 66.31 227 SER A CA 1
ATOM 1635 C C . SER A 1 227 ? -17.665 6.113 15.052 1.00 66.31 227 SER A C 1
ATOM 1637 O O . SER A 1 227 ? -18.892 6.185 15.128 1.00 66.31 227 SER A O 1
ATOM 1639 N N . LEU A 1 228 ? -16.930 5.508 15.994 1.00 67.81 228 LEU A N 1
ATOM 1640 C CA . LEU A 1 228 ? -17.490 4.849 17.179 1.00 67.81 228 LEU A CA 1
ATOM 1641 C C . LEU A 1 228 ? -17.762 5.818 18.339 1.00 67.81 228 LEU A C 1
ATOM 1643 O O . LEU A 1 228 ? -18.477 5.464 19.273 1.00 67.81 228 LEU A O 1
ATOM 1647 N N . ILE A 1 229 ? -17.253 7.053 18.283 1.00 73.06 229 ILE A N 1
ATOM 1648 C CA . ILE A 1 229 ? -17.472 8.070 19.324 1.00 73.06 229 ILE A CA 1
ATOM 1649 C C . ILE A 1 229 ? -18.970 8.400 19.506 1.00 73.06 229 ILE A C 1
ATOM 1651 O O . ILE A 1 229 ? -19.451 8.331 20.644 1.00 73.06 229 ILE A O 1
ATOM 1655 N N . PRO A 1 230 ? -19.735 8.739 18.443 1.00 67.44 230 PRO A N 1
ATOM 1656 C CA . PRO A 1 230 ? -21.170 9.009 18.555 1.00 67.44 230 PRO A CA 1
ATOM 1657 C C . PRO A 1 230 ? -22.034 7.739 18.564 1.00 67.44 230 PRO A C 1
ATOM 1659 O O . PRO A 1 230 ? -23.252 7.840 18.714 1.00 67.44 230 PRO A O 1
ATOM 1662 N N . ALA A 1 231 ? -21.439 6.558 18.366 1.00 60.41 231 ALA A N 1
ATOM 1663 C CA . ALA A 1 231 ? -22.174 5.304 18.301 1.00 60.41 231 ALA A CA 1
ATOM 1664 C C . ALA A 1 231 ? -22.797 4.936 19.667 1.00 60.41 231 ALA A C 1
ATOM 1666 O O . ALA A 1 231 ? -22.369 5.439 20.719 1.00 60.41 231 ALA A O 1
ATOM 1667 N N . PRO A 1 232 ? -23.814 4.053 19.682 1.00 65.69 232 PRO A N 1
ATOM 1668 C CA . PRO A 1 232 ? -24.370 3.534 20.925 1.00 65.69 232 PRO A CA 1
ATOM 1669 C C . PRO A 1 232 ? -23.277 2.968 21.861 1.00 65.69 232 PRO A C 1
ATOM 1671 O O . PRO A 1 232 ? -22.260 2.466 21.383 1.00 65.69 232 PRO A O 1
ATOM 1674 N N . PRO A 1 233 ? -23.451 3.060 23.197 1.00 60.09 233 PRO A N 1
ATOM 1675 C CA . PRO A 1 233 ? -22.469 2.589 24.185 1.00 60.09 233 PRO A CA 1
ATOM 1676 C C . PRO A 1 233 ? -22.038 1.129 24.014 1.00 60.09 233 PRO A C 1
ATOM 1678 O O . PRO A 1 233 ? -20.900 0.772 24.338 1.00 60.09 233 PRO A O 1
ATOM 1681 N N . THR A 1 234 ? -22.975 0.312 23.538 1.00 64.12 234 THR A N 1
ATOM 1682 C CA . THR A 1 234 ? -22.840 -1.108 23.242 1.00 64.12 234 THR A CA 1
ATOM 1683 C C . THR A 1 234 ? -23.210 -1.366 21.799 1.00 64.12 234 THR A C 1
ATOM 1685 O O . THR A 1 234 ? -24.050 -0.678 21.214 1.00 64.12 234 THR A O 1
ATOM 1688 N N . GLY A 1 235 ? -22.586 -2.377 21.217 1.00 62.81 235 GLY A N 1
ATOM 1689 C CA . GLY A 1 235 ? -22.956 -2.837 19.895 1.00 62.81 235 GLY A CA 1
ATOM 1690 C C . GLY A 1 235 ? -22.229 -4.113 19.528 1.00 62.81 235 GLY A C 1
ATOM 1691 O O . GLY A 1 235 ? -21.330 -4.574 20.228 1.00 62.81 235 GLY A O 1
ATOM 1692 N N . HIS A 1 236 ? -22.615 -4.663 18.389 1.00 63.75 236 HIS A N 1
ATOM 1693 C CA . HIS A 1 236 ? -21.926 -5.798 17.804 1.00 63.75 236 HIS A CA 1
ATOM 1694 C C . HIS A 1 236 ? -20.716 -5.304 17.002 1.00 63.75 236 HIS A C 1
ATOM 1696 O O . HIS A 1 236 ? -20.810 -4.315 16.273 1.00 63.75 236 HIS A O 1
ATOM 1702 N N . GLY A 1 237 ? -19.575 -5.988 17.122 1.00 63.31 237 GLY A N 1
ATOM 1703 C CA . GLY A 1 237 ? -18.409 -5.728 16.270 1.00 63.31 237 GLY A CA 1
ATOM 1704 C C . GLY A 1 237 ? -18.725 -5.943 14.783 1.00 63.31 237 GLY A C 1
ATOM 1705 O O . GLY A 1 237 ? -19.713 -6.598 14.434 1.00 63.31 237 GLY A O 1
ATOM 1706 N N . VAL A 1 238 ? -17.881 -5.425 13.887 1.00 65.81 238 VAL A N 1
ATOM 1707 C CA . VAL A 1 238 ? -18.091 -5.537 12.430 1.00 65.81 238 VAL A CA 1
ATOM 1708 C C . VAL A 1 238 ? -18.067 -7.004 12.003 1.00 65.81 238 VAL A C 1
ATOM 1710 O O . VAL A 1 238 ? -18.860 -7.401 11.150 1.00 65.81 238 VAL A O 1
ATOM 1713 N N . SER A 1 239 ? -17.229 -7.826 12.644 1.00 64.06 239 SER A N 1
ATOM 1714 C CA . SER A 1 239 ? -17.210 -9.279 12.427 1.00 64.06 239 SER A CA 1
ATOM 1715 C C . SER A 1 239 ? -18.553 -9.944 12.768 1.00 64.06 239 SER A C 1
ATOM 1717 O O . SER A 1 239 ? -19.143 -10.601 11.910 1.00 64.06 239 SER A O 1
ATOM 1719 N N . ALA A 1 240 ? -19.110 -9.692 13.958 1.00 66.31 240 ALA A N 1
ATOM 1720 C CA . ALA A 1 240 ? -20.400 -10.254 14.370 1.00 66.31 240 ALA A CA 1
ATOM 1721 C C . ALA A 1 240 ? -21.556 -9.774 13.472 1.00 66.31 240 ALA A C 1
ATOM 1723 O O . ALA A 1 240 ? -22.388 -10.572 13.044 1.00 66.31 240 ALA A O 1
ATOM 1724 N N . ALA A 1 241 ? -21.561 -8.489 13.102 1.00 69.62 241 ALA A N 1
ATOM 1725 C CA . ALA A 1 241 ? -22.532 -7.938 12.159 1.00 69.62 241 ALA A CA 1
ATOM 1726 C C . ALA A 1 241 ? -22.409 -8.561 10.753 1.00 69.62 241 ALA A C 1
ATOM 1728 O O . ALA A 1 241 ? -23.420 -8.794 10.091 1.00 69.62 241 ALA A O 1
ATOM 1729 N N . SER A 1 242 ? -21.188 -8.856 10.292 1.00 68.44 242 SER A N 1
ATOM 1730 C CA . SER A 1 242 ? -20.956 -9.524 9.003 1.00 68.44 242 SER A CA 1
ATOM 1731 C C . SER A 1 242 ? -21.388 -10.991 9.007 1.00 68.44 242 SER A C 1
ATOM 1733 O O . SER A 1 242 ? -21.948 -11.461 8.017 1.00 68.44 242 SER A O 1
ATOM 1735 N N . HIS A 1 243 ? -21.193 -11.693 10.125 1.00 74.75 243 HIS A N 1
ATOM 1736 C CA . HIS A 1 243 ? -21.655 -13.066 10.289 1.00 74.75 243 HIS A CA 1
ATOM 1737 C C . HIS A 1 243 ? -23.186 -13.133 10.301 1.00 74.75 243 HIS A C 1
ATOM 1739 O O . HIS A 1 243 ? -23.754 -13.875 9.505 1.00 74.75 243 HIS A O 1
ATOM 1745 N N . LEU A 1 244 ? -23.854 -12.272 11.081 1.00 81.00 244 LEU A N 1
ATOM 1746 C CA . LEU A 1 244 ? -25.319 -12.148 11.068 1.00 81.00 244 LEU A CA 1
ATOM 1747 C C . LEU A 1 244 ? -25.864 -11.816 9.677 1.00 81.00 244 LEU A C 1
ATOM 1749 O O . LEU A 1 244 ? -26.850 -12.403 9.252 1.00 81.00 244 LEU A O 1
ATOM 1753 N N . ARG A 1 245 ? -25.206 -10.915 8.941 1.00 80.88 245 ARG A N 1
ATOM 1754 C CA . ARG A 1 245 ? -25.598 -10.593 7.564 1.00 80.88 245 ARG A CA 1
ATOM 1755 C C . ARG A 1 245 ? -25.432 -11.780 6.616 1.00 80.88 245 ARG A C 1
ATOM 1757 O O . ARG A 1 245 ? -26.259 -11.967 5.739 1.00 80.88 245 ARG A O 1
ATOM 1764 N N . THR A 1 246 ? -24.361 -12.556 6.769 1.00 83.75 246 THR A N 1
ATOM 1765 C CA . THR A 1 246 ? -24.138 -13.747 5.937 1.00 83.75 246 THR A CA 1
ATOM 1766 C C . THR A 1 246 ? -25.232 -14.782 6.194 1.00 83.75 246 THR A C 1
ATOM 1768 O O . THR A 1 246 ? -25.794 -15.307 5.240 1.00 83.75 246 THR A O 1
ATOM 1771 N N . LEU A 1 247 ? -25.589 -14.999 7.465 1.00 87.25 247 LEU A N 1
ATOM 1772 C CA . LEU A 1 247 ? -26.712 -15.858 7.843 1.00 87.25 247 LEU A CA 1
ATOM 1773 C C . LEU A 1 247 ? -28.045 -15.340 7.282 1.00 87.25 247 LEU A C 1
ATOM 1775 O O . LEU A 1 247 ? -28.843 -16.132 6.797 1.00 87.25 247 LEU A O 1
ATOM 1779 N N . ASP A 1 248 ? -28.275 -14.026 7.300 1.00 88.62 248 ASP A N 1
ATOM 1780 C CA . ASP A 1 248 ? -29.475 -13.400 6.724 1.00 88.62 248 ASP A CA 1
ATOM 1781 C C . ASP A 1 248 ? -29.544 -13.581 5.194 1.00 88.62 248 ASP A C 1
ATOM 1783 O O . ASP A 1 248 ? -30.552 -14.054 4.673 1.00 88.62 248 ASP A O 1
ATOM 1787 N N . ASP A 1 249 ? -28.444 -13.325 4.474 1.00 88.25 249 ASP A N 1
ATOM 1788 C CA . ASP A 1 249 ? -28.349 -13.543 3.021 1.00 88.25 249 ASP A CA 1
ATOM 1789 C C . ASP A 1 249 ? -28.565 -15.034 2.661 1.00 88.25 249 ASP A C 1
ATOM 1791 O O . ASP A 1 249 ? -29.159 -15.368 1.630 1.00 88.25 249 ASP A O 1
ATOM 1795 N N . GLU A 1 250 ? -28.066 -15.962 3.481 1.00 90.25 250 GLU A N 1
ATOM 1796 C CA . GLU A 1 250 ? -28.281 -17.401 3.294 1.00 90.25 250 GLU A CA 1
ATOM 1797 C C . GLU A 1 250 ? -29.721 -17.824 3.609 1.00 90.25 250 GLU A C 1
ATOM 1799 O O . GLU A 1 250 ? -30.281 -18.657 2.883 1.00 90.25 250 GLU A O 1
ATOM 1804 N N . ALA A 1 251 ? -30.344 -17.211 4.620 1.00 91.06 251 ALA A N 1
ATOM 1805 C CA . ALA A 1 251 ? -31.756 -17.387 4.936 1.00 91.06 251 ALA A CA 1
ATOM 1806 C C . ALA A 1 251 ? -32.646 -16.890 3.790 1.00 91.06 251 ALA A C 1
ATOM 1808 O O . ALA A 1 251 ? -33.574 -17.594 3.392 1.00 91.06 251 ALA A O 1
ATOM 1809 N N . GLU A 1 252 ? -32.343 -15.734 3.200 1.00 91.00 252 GLU A N 1
ATOM 1810 C CA . GLU A 1 252 ? -33.087 -15.190 2.059 1.00 91.00 252 GLU A CA 1
ATOM 1811 C C . GLU A 1 252 ? -33.001 -16.130 0.845 1.00 91.00 252 GLU A C 1
ATOM 1813 O O . GLU A 1 252 ? -34.025 -16.521 0.283 1.00 91.00 252 GLU A O 1
ATOM 1818 N N . ARG A 1 253 ? -31.803 -16.634 0.512 1.00 90.75 253 ARG A N 1
ATOM 1819 C CA . ARG A 1 253 ? -31.631 -17.634 -0.565 1.00 90.75 253 ARG A CA 1
ATOM 1820 C C . ARG A 1 253 ? -32.346 -18.952 -0.282 1.00 90.75 253 ARG A C 1
ATOM 1822 O O . ARG A 1 253 ? -32.739 -19.664 -1.209 1.00 90.75 253 ARG A O 1
ATOM 1829 N N . LEU A 1 254 ? -32.437 -19.356 0.982 1.00 91.88 254 LEU A N 1
ATOM 1830 C CA . LEU A 1 254 ? -33.214 -20.525 1.380 1.00 91.88 254 LEU A CA 1
ATOM 1831 C C . LEU A 1 254 ? -34.713 -20.271 1.173 1.00 91.88 254 LEU A C 1
ATOM 1833 O O . LEU A 1 254 ? -35.385 -21.112 0.576 1.00 91.88 254 LEU A O 1
ATOM 1837 N N . LEU A 1 255 ? -35.219 -19.114 1.602 1.00 90.81 255 LEU A N 1
ATOM 1838 C CA . LEU A 1 255 ? -36.616 -18.719 1.422 1.00 90.81 255 LEU A CA 1
ATOM 1839 C C . LEU A 1 255 ? -36.991 -18.619 -0.061 1.00 90.81 255 LEU A C 1
ATOM 1841 O O . LEU A 1 255 ? -38.040 -19.132 -0.443 1.00 90.81 255 LEU A O 1
ATOM 1845 N N . ASP A 1 256 ? -36.117 -18.079 -0.909 1.00 90.31 256 ASP A N 1
ATOM 1846 C CA . ASP A 1 256 ? -36.310 -18.037 -2.365 1.00 90.31 256 ASP A CA 1
ATOM 1847 C C . ASP A 1 256 ? -36.385 -19.440 -2.991 1.00 90.31 256 ASP A C 1
ATOM 1849 O O . ASP A 1 256 ? -37.203 -19.705 -3.882 1.00 90.31 256 ASP A O 1
ATOM 1853 N N . ARG A 1 257 ? -35.565 -20.384 -2.509 1.00 86.69 257 ARG A N 1
ATOM 1854 C CA . ARG A 1 257 ? -35.626 -21.793 -2.939 1.00 86.69 257 ARG A CA 1
ATOM 1855 C C . ARG A 1 257 ? -36.941 -22.458 -2.530 1.00 86.69 257 ARG A C 1
ATOM 1857 O O . ARG A 1 257 ? -37.543 -23.172 -3.330 1.00 86.69 257 ARG A O 1
ATOM 1864 N N . VAL A 1 258 ? -37.423 -22.196 -1.318 1.00 87.56 258 VAL A N 1
ATOM 1865 C CA . VAL A 1 258 ? -38.721 -22.713 -0.858 1.00 87.56 258 VAL A CA 1
ATOM 1866 C C . VAL A 1 258 ? -39.868 -22.067 -1.642 1.00 87.56 258 VAL A C 1
ATOM 1868 O O . VAL A 1 258 ? -40.769 -22.768 -2.095 1.00 87.56 258 VAL A O 1
ATOM 1871 N N . ALA A 1 259 ? -39.815 -20.757 -1.883 1.00 87.50 259 ALA A N 1
ATOM 1872 C CA . ALA A 1 259 ? -40.844 -20.018 -2.615 1.00 87.50 259 ALA A CA 1
ATOM 1873 C C . ALA A 1 259 ? -40.946 -20.418 -4.098 1.00 87.50 259 ALA A C 1
ATOM 1875 O O . ALA A 1 259 ? -42.025 -20.349 -4.682 1.00 87.50 259 ALA A O 1
ATOM 1876 N N . SER A 1 260 ? -39.840 -20.852 -4.708 1.00 86.12 260 SER A N 1
ATOM 1877 C CA . SER A 1 260 ? -39.815 -21.358 -6.089 1.00 86.12 260 SER A CA 1
ATOM 1878 C C . SER A 1 260 ? -40.256 -22.823 -6.223 1.00 86.12 260 SER A C 1
ATOM 1880 O O . SER A 1 260 ? -40.406 -23.314 -7.344 1.00 86.12 260 SER A O 1
ATOM 1882 N N . THR A 1 261 ? -40.516 -23.517 -5.109 1.00 84.69 261 THR A N 1
ATOM 1883 C CA . THR A 1 261 ? -41.012 -24.898 -5.122 1.00 84.69 261 THR A CA 1
ATOM 1884 C C . THR A 1 261 ? -42.517 -24.925 -5.450 1.00 84.69 261 THR A C 1
ATOM 1886 O O . THR A 1 261 ? -43.296 -24.228 -4.796 1.00 84.69 261 THR A O 1
ATOM 1889 N N . PRO A 1 262 ? -42.970 -25.715 -6.446 1.00 83.94 262 PRO A N 1
ATOM 1890 C CA . PRO A 1 262 ? -44.378 -25.771 -6.837 1.00 83.94 262 PRO A CA 1
ATOM 1891 C C . PRO A 1 262 ? -45.294 -26.203 -5.688 1.00 83.94 262 PRO A C 1
ATOM 1893 O O . PRO A 1 262 ? -45.019 -27.180 -4.985 1.00 83.94 262 PRO A O 1
ATOM 1896 N N . THR A 1 263 ? -46.425 -25.514 -5.538 1.00 77.50 263 THR A N 1
ATOM 1897 C CA . THR A 1 263 ? -47.426 -25.782 -4.500 1.00 77.50 263 THR A CA 1
ATOM 1898 C C . THR A 1 263 ? -47.918 -27.231 -4.540 1.00 77.50 263 THR A C 1
ATOM 1900 O O . THR A 1 263 ? -48.391 -27.714 -5.565 1.00 77.50 263 THR A O 1
ATOM 1903 N N . GLY A 1 264 ? -47.819 -27.924 -3.400 1.00 79.00 264 GLY A N 1
ATOM 1904 C CA . GLY A 1 264 ? -48.195 -29.337 -3.252 1.00 79.00 264 GLY A CA 1
ATOM 1905 C C . GLY A 1 264 ? -47.033 -30.328 -3.377 1.00 79.00 264 GLY A C 1
ATOM 1906 O O . GLY A 1 264 ? -47.233 -31.514 -3.130 1.00 79.00 264 GLY A O 1
ATOM 1907 N N . THR A 1 265 ? -45.829 -29.855 -3.710 1.00 80.00 265 THR A N 1
ATOM 1908 C CA . THR A 1 265 ? -44.601 -30.662 -3.664 1.00 80.00 265 THR A CA 1
ATOM 1909 C C . THR A 1 265 ? -44.033 -30.640 -2.246 1.00 80.00 265 THR A C 1
ATOM 1911 O O . THR A 1 265 ? -43.939 -29.574 -1.637 1.00 80.00 265 THR A O 1
ATOM 1914 N N . GLU A 1 266 ? -43.673 -31.805 -1.708 1.00 83.56 266 GLU A N 1
ATOM 1915 C CA . GLU A 1 266 ? -43.029 -31.906 -0.396 1.00 83.56 266 GLU A CA 1
ATOM 1916 C C . GLU A 1 266 ? -41.627 -31.278 -0.443 1.00 83.56 266 GLU A C 1
ATOM 1918 O O . GLU A 1 266 ? -40.912 -31.402 -1.439 1.00 83.56 266 GLU A O 1
ATOM 1923 N N . ILE A 1 267 ? -41.250 -30.561 0.619 1.00 83.00 267 ILE A N 1
ATOM 1924 C CA . ILE A 1 267 ? -39.937 -29.917 0.711 1.00 83.00 267 ILE A CA 1
ATOM 1925 C C . ILE A 1 267 ? -38.876 -31.010 0.831 1.00 83.00 267 ILE A C 1
ATOM 1927 O O . ILE A 1 267 ? -38.985 -31.901 1.671 1.00 83.00 267 ILE A O 1
ATOM 1931 N N . ASP A 1 268 ? -37.838 -30.918 0.004 1.00 86.81 268 ASP A N 1
ATOM 1932 C CA . ASP A 1 268 ? -36.728 -31.863 0.022 1.00 86.81 268 ASP A CA 1
ATOM 1933 C C . ASP A 1 268 ? -36.066 -31.926 1.420 1.00 86.81 268 ASP A C 1
ATOM 1935 O O . ASP A 1 268 ? -35.772 -30.877 2.012 1.00 86.81 268 ASP A O 1
ATOM 1939 N N . PRO A 1 269 ? -35.799 -33.132 1.961 1.00 88.19 269 PRO A N 1
ATOM 1940 C CA . PRO A 1 269 ? -35.230 -33.303 3.297 1.00 88.19 269 PRO A CA 1
ATOM 1941 C C . PRO A 1 269 ? -33.887 -32.591 3.498 1.00 88.19 269 PRO A C 1
ATOM 1943 O O . PRO A 1 269 ? -33.609 -32.163 4.618 1.00 88.19 269 PRO A O 1
ATOM 1946 N N . ALA A 1 270 ? -33.067 -32.405 2.455 1.00 85.50 270 ALA A N 1
ATOM 1947 C CA . ALA A 1 270 ? -31.813 -31.662 2.595 1.00 85.50 270 ALA A CA 1
ATOM 1948 C C . ALA A 1 270 ? -32.061 -30.155 2.781 1.00 85.50 270 ALA A C 1
ATOM 1950 O O . ALA A 1 270 ? -31.373 -29.503 3.566 1.00 85.50 270 ALA A O 1
ATOM 1951 N N . THR A 1 271 ? -33.085 -29.605 2.124 1.00 86.75 271 THR A N 1
ATOM 1952 C CA . THR A 1 271 ? -33.505 -28.206 2.316 1.00 86.75 271 THR A CA 1
ATOM 1953 C C . THR A 1 271 ? -34.093 -27.986 3.713 1.00 86.75 271 THR A C 1
ATOM 1955 O O . THR A 1 271 ? -33.803 -26.974 4.351 1.00 86.75 271 THR A O 1
ATOM 1958 N N . ALA A 1 272 ? -34.870 -28.948 4.220 1.00 87.38 272 ALA A N 1
ATOM 1959 C CA . ALA A 1 272 ? -35.408 -28.907 5.580 1.00 87.38 272 ALA A CA 1
ATOM 1960 C C . ALA A 1 272 ? -34.305 -29.011 6.653 1.00 87.38 272 ALA A C 1
ATOM 1962 O O . ALA A 1 272 ? -34.352 -28.285 7.646 1.00 87.38 272 ALA A O 1
ATOM 1963 N N . ALA A 1 273 ? -33.296 -29.864 6.443 1.00 89.12 273 ALA A N 1
ATOM 1964 C CA . ALA A 1 273 ? -32.136 -29.970 7.331 1.00 89.12 273 ALA A CA 1
ATOM 1965 C C . ALA A 1 273 ? -31.328 -28.664 7.366 1.00 89.12 273 ALA A C 1
ATOM 1967 O O . ALA A 1 273 ? -31.059 -28.145 8.448 1.00 89.12 273 ALA A O 1
ATOM 1968 N N . LEU A 1 274 ? -31.045 -28.078 6.196 1.00 89.25 274 LEU A N 1
ATOM 1969 C CA . LEU A 1 274 ? -30.341 -26.797 6.093 1.00 89.25 274 LEU A CA 1
ATOM 1970 C C . LEU A 1 274 ? -31.122 -25.657 6.767 1.00 89.25 274 LEU A C 1
ATOM 1972 O O . LEU A 1 274 ? -30.525 -24.807 7.415 1.00 89.25 274 LEU A O 1
ATOM 1976 N N . ALA A 1 275 ? -32.456 -25.652 6.678 1.00 90.00 275 ALA A N 1
ATOM 1977 C CA . ALA A 1 275 ? -33.291 -24.696 7.408 1.00 90.00 275 ALA A CA 1
ATOM 1978 C C . ALA A 1 275 ? -33.167 -24.841 8.935 1.00 90.00 275 ALA A C 1
ATOM 1980 O O . ALA A 1 275 ? -33.165 -23.840 9.655 1.00 90.00 275 ALA A O 1
ATOM 1981 N N . GLY A 1 276 ? -33.070 -26.082 9.425 1.00 89.75 276 GLY A N 1
ATOM 1982 C CA . GLY A 1 276 ? -32.844 -26.383 10.837 1.00 89.75 276 GLY A CA 1
ATOM 1983 C C . GLY A 1 276 ? -31.492 -25.864 11.323 1.00 89.75 276 GLY A C 1
ATOM 1984 O O . GLY A 1 276 ? -31.450 -25.112 12.295 1.00 89.75 276 GLY A O 1
ATOM 1985 N N . GLU A 1 277 ? -30.420 -26.197 10.600 1.00 92.06 277 GLU A N 1
ATOM 1986 C CA . GLU A 1 277 ? -29.051 -25.750 10.896 1.00 92.06 277 GLU A CA 1
ATOM 1987 C C . GLU A 1 277 ? -28.948 -24.221 10.906 1.00 92.06 277 GLU A C 1
ATOM 1989 O O . GLU A 1 277 ? -28.515 -23.633 11.897 1.00 92.06 277 GLU A O 1
ATOM 1994 N N . LEU A 1 278 ? -29.442 -23.561 9.855 1.00 92.50 278 LEU A N 1
ATOM 1995 C CA . LEU A 1 278 ? -29.383 -22.105 9.734 1.00 92.50 278 LEU A CA 1
ATOM 1996 C C . LEU A 1 278 ? -30.216 -21.403 10.815 1.00 92.50 278 LEU A C 1
ATOM 1998 O O . LEU A 1 278 ? -29.826 -20.362 11.341 1.00 92.50 278 LEU A O 1
ATOM 2002 N N . GLY A 1 279 ? -31.361 -21.984 11.188 1.00 90.00 279 GLY A N 1
ATOM 2003 C CA . GLY A 1 279 ? -32.185 -21.495 12.290 1.00 90.00 279 GLY A CA 1
ATOM 2004 C C . GLY A 1 279 ? -31.501 -21.632 13.653 1.00 90.00 279 GLY A C 1
ATOM 2005 O O . GLY A 1 279 ? -31.642 -20.745 14.501 1.00 90.00 279 GLY A O 1
ATOM 2006 N N . ASP A 1 280 ? -30.751 -22.709 13.876 1.00 91.19 280 ASP A N 1
ATOM 2007 C CA . ASP A 1 280 ? -29.974 -22.903 15.100 1.00 91.19 280 ASP A CA 1
ATOM 2008 C C . ASP A 1 280 ? -28.769 -21.964 15.166 1.00 91.19 280 ASP A C 1
ATOM 2010 O O . ASP A 1 280 ? -28.556 -21.346 16.215 1.00 91.19 280 ASP A O 1
ATOM 2014 N N . GLU A 1 281 ? -28.055 -21.769 14.055 1.00 86.69 281 GLU A N 1
ATOM 2015 C CA . GLU A 1 281 ? -26.967 -20.792 13.946 1.00 86.69 281 GLU A CA 1
ATOM 2016 C C . GLU A 1 281 ? -27.466 -19.360 14.144 1.00 86.69 281 GLU A C 1
ATOM 2018 O O . GLU A 1 281 ? -26.896 -18.626 14.949 1.00 86.69 281 GLU A O 1
ATOM 2023 N N . LEU A 1 282 ? -28.583 -18.972 13.521 1.00 86.12 282 LEU A N 1
ATOM 2024 C CA . LEU A 1 282 ? -29.177 -17.648 13.715 1.00 86.12 282 LEU A CA 1
ATOM 2025 C C . LEU A 1 282 ? -29.609 -17.441 15.174 1.00 86.12 282 LEU A C 1
ATOM 2027 O O . LEU A 1 282 ? -29.329 -16.399 15.765 1.00 86.12 282 LEU A O 1
ATOM 2031 N N . ARG A 1 283 ? -30.251 -18.437 15.805 1.00 85.19 283 ARG A N 1
ATOM 2032 C CA . ARG A 1 283 ? -30.605 -18.354 17.234 1.00 85.19 283 ARG A CA 1
ATOM 2033 C C . ARG A 1 283 ? -29.373 -18.299 18.124 1.00 85.19 283 ARG A C 1
ATOM 2035 O O . ARG A 1 283 ? -29.450 -17.664 19.171 1.00 85.19 283 ARG A O 1
ATOM 2042 N N . ALA A 1 284 ? -28.299 -19.006 17.783 1.00 84.00 284 ALA A N 1
ATOM 2043 C CA . ALA A 1 284 ? -27.046 -18.955 18.524 1.00 84.00 284 ALA A CA 1
ATOM 2044 C C . ALA A 1 284 ? -26.389 -17.579 18.373 1.00 84.00 284 ALA A C 1
ATOM 2046 O O . ALA A 1 284 ? -26.029 -16.988 19.382 1.00 84.00 284 ALA A O 1
ATOM 2047 N N . ALA A 1 285 ? -26.336 -17.028 17.160 1.00 74.38 285 ALA A N 1
ATOM 2048 C CA . ALA A 1 285 ? -25.789 -15.705 16.872 1.00 74.38 285 ALA A CA 1
ATOM 2049 C C . ALA A 1 285 ? -26.604 -14.571 17.519 1.00 74.38 285 ALA A C 1
ATOM 2051 O O . ALA A 1 285 ? -26.026 -13.600 17.993 1.00 74.38 285 ALA A O 1
ATOM 2052 N N . LEU A 1 286 ? -27.934 -14.706 17.594 1.00 74.94 286 LEU A N 1
ATOM 2053 C CA . LEU A 1 286 ? -28.817 -13.757 18.287 1.00 74.94 286 LEU A CA 1
ATOM 2054 C C . LEU A 1 286 ? -28.782 -13.904 19.818 1.00 74.94 286 LEU A C 1
ATOM 2056 O O . LEU A 1 286 ? -29.040 -12.934 20.524 1.00 74.94 286 LEU A O 1
ATOM 2060 N N . ARG A 1 287 ? -28.507 -15.111 20.341 1.00 71.38 287 ARG A N 1
ATOM 2061 C CA . ARG A 1 287 ? -28.342 -15.363 21.788 1.00 71.38 287 ARG A CA 1
ATOM 2062 C C . ARG A 1 287 ? -26.937 -15.068 22.289 1.00 71.38 287 ARG A C 1
ATOM 2064 O O . ARG A 1 287 ? -26.770 -14.875 23.490 1.00 71.38 287 ARG A O 1
ATOM 2071 N N . ALA A 1 288 ? -25.941 -15.102 21.412 1.00 66.50 288 ALA A N 1
ATOM 2072 C CA . ALA A 1 288 ? -24.587 -14.732 21.754 1.00 66.50 288 ALA A CA 1
ATOM 2073 C C . ALA A 1 288 ? -24.596 -13.245 22.106 1.00 66.50 288 ALA A C 1
ATOM 2075 O O . ALA A 1 288 ? -24.730 -12.377 21.243 1.00 66.50 288 ALA A O 1
ATOM 2076 N N . ASP A 1 289 ? -24.521 -12.971 23.406 1.00 53.41 289 ASP A N 1
ATOM 2077 C CA . ASP A 1 289 ? -24.426 -11.626 23.941 1.00 53.41 289 ASP A CA 1
ATOM 2078 C C . ASP A 1 289 ? -23.075 -11.037 23.522 1.00 53.41 289 ASP A C 1
ATOM 2080 O O . ASP A 1 289 ? -22.035 -11.223 24.152 1.00 53.41 289 ASP A O 1
ATOM 2084 N N . HIS A 1 290 ? -23.082 -10.410 22.353 1.00 59.78 290 HIS A N 1
ATOM 2085 C CA . HIS A 1 290 ? -21.951 -9.702 21.779 1.00 59.78 290 HIS A CA 1
ATOM 2086 C C . HIS A 1 290 ? -22.086 -8.203 22.044 1.00 59.78 290 HIS A C 1
ATOM 2088 O O . HIS A 1 290 ? -21.812 -7.402 21.147 1.00 59.78 290 HIS A O 1
ATOM 2094 N N . GLU A 1 291 ? -22.543 -7.803 23.233 1.00 64.62 291 GLU A N 1
ATOM 2095 C CA . GLU A 1 291 ? -22.489 -6.410 23.673 1.00 64.62 291 GLU A CA 1
ATOM 2096 C C . GLU A 1 291 ? -21.057 -6.006 24.040 1.00 64.62 291 GLU A C 1
ATOM 2098 O O . GLU A 1 291 ? -20.706 -5.779 25.204 1.00 64.62 291 GLU A O 1
ATOM 2103 N N . LEU A 1 292 ? -20.222 -5.865 23.014 1.00 72.25 292 LEU A N 1
ATOM 2104 C CA . LEU A 1 292 ? -18.927 -5.228 23.175 1.00 72.25 292 LEU A CA 1
ATOM 2105 C C . LEU A 1 292 ? -19.142 -3.747 23.505 1.00 72.25 292 LEU A C 1
ATOM 2107 O O . LEU A 1 292 ? -20.025 -3.082 22.947 1.00 72.25 292 LEU A O 1
ATOM 2111 N N . SER A 1 293 ? -18.332 -3.213 24.418 1.00 82.44 293 SER A N 1
ATOM 2112 C CA . SER A 1 293 ? -18.297 -1.767 24.637 1.00 82.44 293 SER A CA 1
ATOM 2113 C C . SER A 1 293 ? -17.715 -1.067 23.405 1.00 82.44 293 SER A C 1
ATOM 2115 O O . SER A 1 293 ? -16.899 -1.639 22.677 1.00 82.44 293 SER A O 1
ATOM 2117 N N . TRP A 1 294 ? -18.094 0.191 23.167 1.00 84.38 294 TRP A N 1
ATOM 2118 C CA . TRP A 1 294 ? -17.568 0.978 22.040 1.00 84.38 294 TRP A CA 1
ATOM 2119 C C . TRP A 1 294 ? -16.025 0.953 21.951 1.00 84.38 294 TRP A C 1
ATOM 2121 O O . TRP A 1 294 ? -15.474 0.926 20.852 1.00 84.38 294 TRP A O 1
ATOM 2131 N N . LEU A 1 295 ? -15.322 0.901 23.094 1.00 84.31 295 LEU A N 1
ATOM 2132 C CA . LEU A 1 295 ? -13.859 0.843 23.153 1.00 84.31 295 LEU A CA 1
ATOM 2133 C C . LEU A 1 295 ? -13.316 -0.550 22.807 1.00 84.31 295 LEU A C 1
ATOM 2135 O O . LEU A 1 295 ? -12.312 -0.646 22.106 1.00 84.31 295 LEU A O 1
ATOM 2139 N N . GLN A 1 296 ? -13.986 -1.623 23.239 1.00 84.06 296 GLN A N 1
ATOM 2140 C CA . GLN A 1 296 ? -13.644 -2.991 22.824 1.00 84.06 296 GLN A CA 1
ATOM 2141 C C . GLN A 1 296 ? -13.790 -3.155 21.306 1.00 84.06 296 GLN A C 1
ATOM 2143 O O . GLN A 1 296 ? -12.913 -3.733 20.660 1.00 84.06 296 GLN A O 1
ATOM 2148 N N . ILE A 1 297 ? -14.852 -2.591 20.719 1.00 78.50 297 ILE A N 1
ATOM 2149 C CA . ILE A 1 297 ? -15.046 -2.568 19.261 1.00 78.50 297 ILE A CA 1
ATOM 2150 C C . ILE A 1 297 ? -13.931 -1.749 18.599 1.00 78.50 297 ILE A C 1
ATOM 2152 O O . ILE A 1 297 ? -13.300 -2.228 17.664 1.00 78.50 297 ILE A O 1
ATOM 2156 N N . ALA A 1 298 ? -13.621 -0.553 19.108 1.00 81.69 298 ALA A N 1
ATOM 2157 C CA . ALA A 1 298 ? -12.576 0.300 18.537 1.00 81.69 298 ALA A CA 1
ATOM 2158 C C . ALA A 1 298 ? -11.186 -0.361 18.546 1.00 81.69 298 ALA A C 1
ATOM 2160 O O . ALA A 1 298 ? -10.438 -0.226 17.578 1.00 81.69 298 ALA A O 1
ATOM 2161 N N . ILE A 1 299 ? -10.845 -1.085 19.618 1.00 84.94 299 ILE A N 1
ATOM 2162 C CA . ILE A 1 299 ? -9.558 -1.782 19.747 1.00 84.94 299 ILE A CA 1
ATOM 2163 C C . ILE A 1 299 ? -9.505 -3.018 18.844 1.00 84.94 299 ILE A C 1
ATOM 2165 O O . ILE A 1 299 ? -8.504 -3.223 18.163 1.00 84.94 299 ILE A O 1
ATOM 2169 N N . SER A 1 300 ? -10.562 -3.835 18.829 1.00 80.31 300 SER A N 1
ATOM 2170 C CA . SER A 1 300 ? -10.592 -5.076 18.040 1.00 80.31 300 SER A CA 1
ATOM 2171 C C . SER A 1 300 ? -10.675 -4.832 16.531 1.00 80.31 300 SER A C 1
ATOM 2173 O O . SER A 1 300 ? -10.093 -5.593 15.762 1.00 80.31 300 SER A O 1
ATOM 2175 N N . GLU A 1 301 ? -11.349 -3.765 16.098 1.00 75.25 301 GLU A N 1
ATOM 2176 C CA . GLU A 1 301 ? -11.539 -3.439 14.676 1.00 75.25 301 GLU A CA 1
ATOM 2177 C C . GLU A 1 301 ? -10.404 -2.604 14.069 1.00 75.25 301 GLU A C 1
ATOM 2179 O O . GLU A 1 301 ? -10.316 -2.474 12.840 1.00 75.25 301 GLU A O 1
ATOM 2184 N N . SER A 1 302 ? -9.548 -2.017 14.908 1.00 76.06 302 SER A N 1
ATOM 2185 C CA . SER A 1 302 ? -8.377 -1.262 14.470 1.00 76.06 302 SER A CA 1
ATOM 2186 C C . SER A 1 302 ? -7.176 -2.189 14.324 1.00 76.06 302 SER A C 1
ATOM 2188 O O . SER A 1 302 ? -6.705 -2.757 15.306 1.00 76.06 302 SER A O 1
ATOM 2190 N N . GLU A 1 303 ? -6.612 -2.266 13.116 1.00 73.50 303 GLU A N 1
ATOM 2191 C CA . GLU A 1 303 ? -5.409 -3.066 12.843 1.00 73.50 303 GLU A CA 1
ATOM 2192 C C . GLU A 1 303 ? -4.238 -2.639 13.744 1.00 73.50 303 GLU A C 1
ATOM 2194 O O . GLU A 1 303 ? -3.464 -3.468 14.216 1.00 73.50 303 GLU A O 1
ATOM 2199 N N . ARG A 1 304 ? -4.153 -1.341 14.056 1.00 75.06 304 ARG A N 1
ATOM 2200 C CA . ARG A 1 304 ? -3.107 -0.779 14.917 1.00 75.06 304 ARG A CA 1
ATOM 2201 C C . ARG A 1 304 ? -3.307 -0.958 16.408 1.00 75.06 304 ARG A C 1
ATOM 2203 O O . ARG A 1 304 ? -2.307 -1.059 17.115 1.00 75.06 304 ARG A O 1
ATOM 2210 N N . LEU A 1 305 ? -4.542 -0.913 16.897 1.00 80.69 305 LEU A N 1
ATOM 2211 C CA . LEU A 1 305 ? -4.806 -1.083 18.328 1.00 80.69 305 LEU A CA 1
ATOM 2212 C C . LEU A 1 305 ? -4.908 -2.564 18.698 1.00 80.69 305 LEU A C 1
ATOM 2214 O O . LEU A 1 305 ? -4.539 -2.936 19.814 1.00 80.69 305 LEU A O 1
ATOM 2218 N N . SER A 1 306 ? -5.335 -3.411 17.756 1.00 78.19 306 SER A N 1
ATOM 2219 C CA . SER A 1 306 ? -5.396 -4.857 17.936 1.00 78.19 306 SER A CA 1
ATOM 2220 C C . SER A 1 306 ? -4.005 -5.410 18.275 1.00 78.19 306 SER A C 1
ATOM 2222 O O . SER A 1 306 ? -3.030 -5.195 17.558 1.00 78.19 306 SER A O 1
ATOM 2224 N N . GLY A 1 307 ? -3.872 -6.043 19.442 1.00 79.69 307 GLY A N 1
ATOM 2225 C CA . GLY A 1 307 ? -2.593 -6.559 19.953 1.00 79.69 307 GLY A CA 1
ATOM 2226 C C . GLY A 1 307 ? -1.623 -5.508 20.516 1.00 79.69 307 GLY A C 1
ATOM 2227 O O . GLY A 1 307 ? -0.706 -5.873 21.250 1.00 79.69 307 GLY A O 1
ATOM 2228 N N . ALA A 1 308 ? -1.827 -4.215 20.240 1.00 82.31 308 ALA A N 1
ATOM 2229 C CA . ALA A 1 308 ? -1.059 -3.124 20.845 1.00 82.31 308 ALA A CA 1
ATOM 2230 C C . ALA A 1 308 ? -1.685 -2.599 22.145 1.00 82.31 308 ALA A C 1
ATOM 2232 O O . ALA A 1 308 ? -1.006 -1.912 22.911 1.00 82.31 308 ALA A O 1
ATOM 2233 N N . VAL A 1 309 ? -2.960 -2.903 22.396 1.00 84.81 309 VAL A N 1
ATOM 2234 C CA . VAL A 1 309 ? -3.705 -2.475 23.583 1.00 84.81 309 VAL A CA 1
ATOM 2235 C C . VAL A 1 309 ? -4.365 -3.681 24.247 1.00 84.81 309 VAL A C 1
ATOM 2237 O O . VAL A 1 309 ? -5.001 -4.493 23.579 1.00 84.81 309 VAL A O 1
ATOM 2240 N N . VAL A 1 310 ? -4.231 -3.777 25.569 1.00 87.25 310 VAL A N 1
ATOM 2241 C CA . VAL A 1 310 ? -4.941 -4.738 26.418 1.00 87.25 310 VAL A CA 1
ATOM 2242 C C . VAL A 1 310 ? -5.939 -3.954 27.259 1.00 87.25 310 VAL A C 1
ATOM 2244 O O . VAL A 1 310 ? -5.540 -3.114 28.065 1.00 87.25 310 VAL A O 1
ATOM 2247 N N . LEU A 1 311 ? -7.228 -4.205 27.039 1.00 87.94 311 LEU A N 1
ATOM 2248 C CA . LEU A 1 311 ? -8.318 -3.568 27.772 1.00 87.94 311 LEU A CA 1
ATOM 2249 C C . LEU A 1 311 ? -8.845 -4.505 28.860 1.00 87.94 311 LEU A C 1
ATOM 2251 O O . LEU A 1 311 ? -9.217 -5.640 28.573 1.00 87.94 311 LEU A O 1
ATOM 2255 N N . ASP A 1 312 ? -8.906 -3.984 30.078 1.00 87.31 312 ASP A N 1
ATOM 2256 C CA . ASP A 1 312 ? -9.451 -4.609 31.277 1.00 87.31 312 ASP A CA 1
ATOM 2257 C C . ASP A 1 312 ? -10.663 -3.783 31.752 1.00 87.31 312 ASP A C 1
ATOM 2259 O O . ASP A 1 312 ? -10.519 -2.682 32.288 1.00 87.31 312 ASP A O 1
ATOM 2263 N N . ASP A 1 313 ? -11.866 -4.266 31.438 1.00 83.88 313 ASP A N 1
ATOM 2264 C CA . ASP A 1 313 ? -13.152 -3.609 31.721 1.00 83.88 313 ASP A CA 1
ATOM 2265 C C . ASP A 1 313 ? -14.191 -4.671 32.115 1.00 83.88 313 ASP A C 1
ATOM 2267 O O . ASP A 1 313 ? -15.152 -4.927 31.388 1.00 83.88 313 ASP A O 1
ATOM 2271 N N . GLU A 1 314 ? -13.968 -5.342 33.250 1.00 78.75 314 GLU A N 1
ATOM 2272 C CA . GLU A 1 314 ? -14.832 -6.436 33.734 1.00 78.75 314 GLU A CA 1
ATOM 2273 C C . GLU A 1 314 ? -16.280 -5.988 33.990 1.00 78.75 314 GLU A C 1
ATOM 2275 O O . GLU A 1 314 ? -17.220 -6.766 33.844 1.00 78.75 314 GLU A O 1
ATOM 2280 N N . THR A 1 315 ? -16.467 -4.718 34.358 1.00 76.69 315 THR A N 1
ATOM 2281 C CA . THR A 1 315 ? -17.775 -4.152 34.729 1.00 76.69 315 THR A CA 1
ATOM 2282 C C . THR A 1 315 ? -18.497 -3.464 33.568 1.00 76.69 315 THR A C 1
ATOM 2284 O O . THR A 1 315 ? -19.649 -3.055 33.715 1.00 76.69 315 THR A O 1
ATOM 2287 N N . GLY A 1 316 ? -17.850 -3.316 32.405 1.00 77.12 316 GLY A N 1
ATOM 2288 C CA . GLY A 1 316 ? -18.399 -2.565 31.273 1.00 77.12 316 GLY A CA 1
ATOM 2289 C C . GLY A 1 316 ? -18.551 -1.065 31.556 1.00 77.12 316 GLY A C 1
ATOM 2290 O O . GLY A 1 316 ? -19.378 -0.393 30.928 1.00 77.12 316 GLY A O 1
ATOM 2291 N N . ALA A 1 317 ? -17.783 -0.523 32.505 1.00 82.12 317 ALA A N 1
ATOM 2292 C CA . ALA A 1 317 ? -17.891 0.854 32.983 1.00 82.12 317 ALA A CA 1
ATOM 2293 C C . ALA A 1 317 ? -17.642 1.874 31.857 1.00 82.12 317 ALA A C 1
ATOM 2295 O O . ALA A 1 317 ? -18.224 2.964 31.848 1.00 82.12 317 ALA A O 1
ATOM 2296 N N . VAL A 1 318 ? -16.853 1.494 30.847 1.00 84.88 318 VAL A N 1
ATOM 2297 C CA . VAL A 1 318 ? -16.521 2.321 29.674 1.00 84.88 318 VAL A CA 1
ATOM 2298 C C . VAL A 1 318 ? -17.751 2.745 28.868 1.00 84.88 318 VAL A C 1
ATOM 2300 O O . VAL A 1 318 ? -17.737 3.802 28.224 1.00 84.88 318 VAL A O 1
ATOM 2303 N N . LYS A 1 319 ? -18.842 1.971 28.928 1.00 83.00 319 LYS A N 1
ATOM 2304 C CA . LYS A 1 319 ? -20.115 2.272 28.246 1.00 83.00 319 LYS A CA 1
ATOM 2305 C C . LYS A 1 319 ? -20.680 3.640 28.680 1.00 83.00 319 LYS A C 1
ATOM 2307 O O . LYS A 1 319 ? -21.301 4.348 27.885 1.00 83.00 319 LYS A O 1
ATOM 2312 N N . ARG A 1 320 ? -20.410 4.054 29.920 1.00 82.19 320 ARG A N 1
ATOM 2313 C CA . ARG A 1 320 ? -21.024 5.221 30.577 1.00 82.19 320 ARG A CA 1
ATOM 2314 C C . ARG A 1 320 ? -20.402 6.563 30.200 1.00 82.19 320 ARG A C 1
ATOM 2316 O O . ARG A 1 320 ? -20.984 7.604 30.491 1.00 82.19 320 ARG A O 1
ATOM 2323 N N . LEU A 1 321 ? -19.229 6.549 29.571 1.00 84.06 321 LEU A N 1
ATOM 2324 C CA . LEU A 1 321 ? -18.522 7.768 29.187 1.00 84.06 321 LEU A CA 1
ATOM 2325 C C . LEU A 1 321 ? -19.341 8.590 28.187 1.00 84.06 321 LEU A C 1
ATOM 2327 O O . LEU A 1 321 ? -19.899 8.044 27.230 1.00 84.06 321 LEU A O 1
ATOM 2331 N N . ALA A 1 322 ? -19.362 9.909 28.383 1.00 83.31 322 ALA A N 1
ATOM 2332 C CA . ALA A 1 322 ? -19.963 10.851 27.441 1.00 83.31 322 ALA A CA 1
ATOM 2333 C C . ALA A 1 322 ? -19.191 10.868 26.109 1.00 83.31 322 ALA A C 1
ATOM 2335 O O . ALA A 1 322 ? -17.982 10.637 26.127 1.00 83.31 322 ALA A O 1
ATOM 2336 N N . PRO A 1 323 ? -19.810 11.227 24.969 1.00 79.38 323 PRO A N 1
ATOM 2337 C CA . PRO A 1 323 ? -19.122 11.292 23.673 1.00 79.38 323 PRO A CA 1
ATOM 2338 C C . PRO A 1 323 ? -17.797 12.080 23.691 1.00 79.38 323 PRO A C 1
ATOM 2340 O O . PRO A 1 323 ? -16.796 11.610 23.154 1.00 79.38 323 PRO A O 1
ATOM 2343 N N . ASP A 1 324 ? -17.738 13.218 24.391 1.00 80.62 324 ASP A N 1
ATOM 2344 C CA . ASP A 1 324 ? -16.506 14.015 24.530 1.00 80.62 324 ASP A CA 1
ATOM 2345 C C . ASP A 1 324 ? -15.411 13.303 25.349 1.00 80.62 324 ASP A C 1
ATOM 2347 O O . ASP A 1 324 ? -14.214 13.454 25.097 1.00 80.62 324 ASP A O 1
ATOM 2351 N N . GLN A 1 325 ? -15.808 12.488 26.327 1.00 86.81 325 GLN A N 1
ATOM 2352 C CA . GLN A 1 325 ? -14.884 11.681 27.126 1.00 86.81 325 GLN A CA 1
ATOM 2353 C C . GLN A 1 325 ? -14.398 10.465 26.335 1.00 86.81 325 GLN A C 1
ATOM 2355 O O . GLN A 1 325 ? -13.223 10.112 26.423 1.00 86.81 325 GLN A O 1
ATOM 2360 N N . ARG A 1 326 ? -15.269 9.863 25.513 1.00 88.75 326 ARG A N 1
ATOM 2361 C CA . ARG A 1 326 ? -14.910 8.772 24.595 1.00 88.75 326 ARG A CA 1
ATOM 2362 C C . ARG A 1 326 ? -13.869 9.225 23.579 1.00 88.75 326 ARG A C 1
ATOM 2364 O O . ARG A 1 326 ? -12.852 8.555 23.425 1.00 88.75 326 ARG A O 1
ATOM 2371 N N . SER A 1 327 ? -14.083 10.379 22.942 1.00 84.50 327 SER A N 1
ATOM 2372 C CA . SER A 1 327 ? -13.135 10.941 21.970 1.00 84.50 327 SER A CA 1
ATOM 2373 C C . SER A 1 327 ? -11.774 11.232 22.603 1.00 84.50 327 SER A C 1
ATOM 2375 O O . SER A 1 327 ? -10.735 10.872 22.050 1.00 84.50 327 SER A O 1
ATOM 2377 N N . THR A 1 328 ? -11.776 11.809 23.807 1.00 86.56 328 THR A N 1
ATOM 2378 C CA . THR A 1 328 ? -10.547 12.124 24.544 1.00 86.56 328 THR A CA 1
ATOM 2379 C C . THR A 1 328 ? -9.803 10.857 24.978 1.00 86.56 328 THR A C 1
ATOM 2381 O O . THR A 1 328 ? -8.584 10.780 24.816 1.00 86.56 328 THR A O 1
ATOM 2384 N N . LEU A 1 329 ? -10.517 9.844 25.484 1.00 89.25 329 LEU A N 1
ATOM 2385 C CA . LEU A 1 329 ? -9.929 8.557 25.861 1.00 89.25 329 LEU A CA 1
ATOM 2386 C C . LEU A 1 329 ? -9.337 7.832 24.650 1.00 89.25 329 LEU A C 1
ATOM 2388 O O . LEU A 1 329 ? -8.213 7.341 24.714 1.00 89.25 329 LEU A O 1
ATOM 2392 N N . LEU A 1 330 ? -10.065 7.791 23.538 1.00 88.38 330 LEU A N 1
ATOM 2393 C CA . LEU A 1 330 ? -9.612 7.133 22.319 1.00 88.38 330 LEU A CA 1
ATOM 2394 C C . LEU A 1 330 ? -8.363 7.813 21.742 1.00 88.38 330 LEU A C 1
ATOM 2396 O O . LEU A 1 330 ? -7.411 7.127 21.371 1.00 88.38 330 LEU A O 1
ATOM 2400 N N . ALA A 1 331 ? -8.323 9.150 21.735 1.00 85.50 331 ALA A N 1
ATOM 2401 C CA . ALA A 1 331 ? -7.143 9.912 21.329 1.00 85.50 331 ALA A CA 1
ATOM 2402 C C . ALA A 1 331 ? -5.925 9.623 22.227 1.00 85.50 331 ALA A C 1
ATOM 2404 O O . ALA A 1 331 ? -4.812 9.469 21.720 1.00 85.50 331 ALA A O 1
ATOM 2405 N N . LEU A 1 332 ? -6.129 9.505 23.546 1.00 87.81 332 LEU A N 1
ATOM 2406 C CA . LEU A 1 332 ? -5.081 9.102 24.490 1.00 87.81 332 LEU A CA 1
ATOM 2407 C C . LEU A 1 332 ? -4.573 7.689 24.202 1.00 87.81 332 LEU A C 1
ATOM 2409 O O . LEU A 1 332 ? -3.363 7.490 24.119 1.00 87.81 332 LEU A O 1
ATOM 2413 N N . VAL A 1 333 ? -5.473 6.722 24.011 1.00 88.94 333 VAL A N 1
ATOM 2414 C CA . VAL A 1 333 ? -5.111 5.335 23.685 1.00 88.94 333 VAL A CA 1
ATOM 2415 C C . VAL A 1 333 ? -4.269 5.287 22.408 1.00 88.94 333 VAL A C 1
ATOM 2417 O O . VAL A 1 333 ? -3.197 4.688 22.420 1.00 88.94 333 VAL A O 1
ATOM 2420 N N . TRP A 1 334 ? -4.683 5.997 21.355 1.00 86.81 334 TRP A N 1
ATOM 2421 C CA . TRP A 1 334 ? -3.941 6.110 20.094 1.00 86.81 334 TRP A CA 1
ATOM 2422 C C . TRP A 1 334 ? -2.550 6.737 20.251 1.00 86.81 334 TRP A C 1
ATOM 2424 O O . TRP A 1 334 ? -1.562 6.233 19.705 1.00 86.81 334 TRP A O 1
ATOM 2434 N N . LEU A 1 335 ? -2.457 7.846 20.990 1.00 85.31 335 LEU A N 1
ATOM 2435 C CA . LEU A 1 335 ? -1.193 8.548 21.210 1.00 85.31 335 LEU A CA 1
ATOM 2436 C C . LEU A 1 335 ? -0.217 7.679 22.014 1.00 85.31 335 LEU A C 1
ATOM 2438 O O . LEU A 1 335 ? 0.958 7.563 21.661 1.00 85.31 335 LEU A O 1
ATOM 2442 N N . LEU A 1 336 ? -0.710 7.028 23.069 1.00 84.31 336 LEU A N 1
ATOM 2443 C CA . LEU A 1 336 ? 0.100 6.205 23.965 1.00 84.31 336 LEU A CA 1
ATOM 2444 C C . LEU A 1 336 ? 0.478 4.854 23.345 1.00 84.31 336 LEU A C 1
ATOM 2446 O O . LEU A 1 336 ? 1.576 4.355 23.615 1.00 84.31 336 LEU A O 1
ATOM 2450 N N . SER A 1 337 ? -0.364 4.281 22.477 1.00 82.31 337 SER A N 1
ATOM 2451 C CA . SER A 1 337 ? -0.016 3.075 21.714 1.00 82.31 337 SER A CA 1
ATOM 2452 C C . SER A 1 337 ? 1.101 3.348 20.704 1.00 82.31 337 SER A C 1
ATOM 2454 O O . SER A 1 337 ? 1.965 2.497 20.494 1.00 82.31 337 SER A O 1
ATOM 2456 N N . ALA A 1 338 ? 1.139 4.554 20.124 1.00 76.31 338 ALA A N 1
ATOM 2457 C CA . ALA A 1 338 ? 2.161 4.958 19.157 1.00 76.31 338 ALA A CA 1
ATOM 2458 C C . ALA A 1 338 ? 3.546 5.218 19.780 1.00 76.31 338 ALA A C 1
ATOM 2460 O O . ALA A 1 338 ? 4.543 5.281 19.052 1.00 76.31 338 ALA A O 1
ATOM 2461 N N . LEU A 1 339 ? 3.637 5.351 21.110 1.00 71.44 339 LEU A N 1
ATOM 2462 C CA . LEU A 1 339 ? 4.927 5.478 21.786 1.00 71.44 339 LEU A CA 1
ATOM 2463 C C . LEU A 1 339 ? 5.790 4.243 21.479 1.00 71.44 339 LEU A C 1
ATOM 2465 O O . LEU A 1 339 ? 5.307 3.112 21.401 1.00 71.44 339 LEU A O 1
ATOM 2469 N N . ARG A 1 340 ? 7.090 4.443 21.271 1.00 60.16 340 ARG A N 1
ATOM 2470 C CA . ARG A 1 340 ? 8.040 3.333 21.151 1.00 60.16 340 ARG A CA 1
ATOM 2471 C C . ARG A 1 340 ? 8.648 3.076 22.520 1.00 60.16 340 ARG A C 1
ATOM 2473 O O . ARG A 1 340 ? 9.181 3.998 23.132 1.00 60.16 340 ARG A O 1
ATOM 2480 N N . SER A 1 341 ? 8.573 1.833 22.995 1.00 54.72 341 SER A N 1
ATOM 2481 C CA . SER A 1 341 ? 9.284 1.423 24.206 1.00 54.72 341 SER A CA 1
ATOM 2482 C C . SER A 1 341 ? 10.778 1.685 24.013 1.00 54.72 341 SER A C 1
ATOM 2484 O O . SER A 1 341 ? 11.364 1.275 23.013 1.00 54.72 341 SER A O 1
ATOM 2486 N N . ALA A 1 342 ? 11.396 2.391 24.960 1.00 50.78 342 ALA A N 1
ATOM 2487 C CA . ALA A 1 342 ? 12.805 2.779 24.881 1.00 50.78 342 ALA A CA 1
ATOM 2488 C C . ALA A 1 342 ? 13.775 1.596 25.087 1.00 50.78 342 ALA A C 1
ATOM 2490 O O . ALA A 1 342 ? 14.976 1.753 24.884 1.00 50.78 342 ALA A O 1
ATOM 2491 N N . ALA A 1 343 ? 13.270 0.425 25.488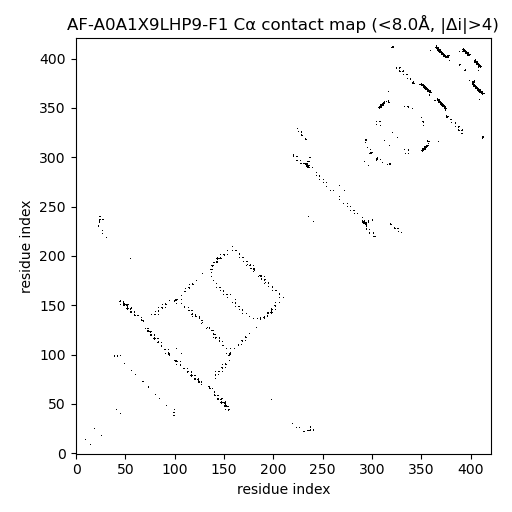 1.00 47.16 343 ALA A N 1
ATOM 2492 C CA . ALA A 1 343 ? 14.063 -0.767 25.752 1.00 47.16 343 ALA A CA 1
ATOM 2493 C C . ALA A 1 343 ? 13.550 -1.967 24.932 1.00 47.16 343 ALA A C 1
ATOM 2495 O O . ALA A 1 343 ? 12.360 -2.285 25.010 1.00 47.16 343 ALA A O 1
ATOM 2496 N N . PRO A 1 344 ? 14.423 -2.671 24.187 1.00 45.41 344 PRO A N 1
ATOM 2497 C CA . PRO A 1 344 ? 14.107 -3.978 23.631 1.00 45.41 344 PRO A CA 1
ATOM 2498 C C . PRO A 1 344 ? 14.223 -5.015 24.758 1.00 45.41 344 PRO A C 1
ATOM 2500 O O . PRO A 1 344 ? 15.280 -5.608 24.953 1.00 45.41 344 PRO A O 1
ATOM 2503 N N . SER A 1 345 ? 13.166 -5.198 25.552 1.00 45.47 345 SER A N 1
ATOM 2504 C CA . SER A 1 345 ? 13.099 -6.320 26.496 1.00 45.47 345 SER A CA 1
ATOM 2505 C C . SER A 1 345 ? 12.335 -7.483 25.850 1.00 45.47 345 SER A C 1
ATOM 2507 O O . SER A 1 345 ? 11.198 -7.282 25.426 1.00 45.47 345 SER A O 1
ATOM 2509 N N . PRO A 1 346 ? 12.918 -8.692 25.754 1.00 44.53 346 PRO A N 1
ATOM 2510 C CA . PRO A 1 346 ? 12.328 -9.824 25.035 1.00 44.53 346 PRO A CA 1
ATOM 2511 C C . PRO A 1 346 ? 11.174 -10.534 25.774 1.00 44.53 346 PRO A C 1
ATOM 2513 O O . PRO A 1 346 ? 10.692 -11.546 25.277 1.00 44.53 346 PRO A O 1
ATOM 2516 N N . ALA A 1 347 ? 10.731 -10.048 26.943 1.00 43.81 347 ALA A N 1
ATOM 2517 C CA . ALA A 1 347 ? 9.819 -10.798 27.819 1.00 43.81 347 ALA A CA 1
ATOM 2518 C C . ALA A 1 347 ? 8.587 -10.032 28.344 1.00 43.81 347 ALA A C 1
ATOM 2520 O O . ALA A 1 347 ? 7.776 -10.629 29.048 1.00 43.81 347 ALA A O 1
ATOM 2521 N N . SER A 1 348 ? 8.400 -8.748 28.022 1.00 46.44 348 SER A N 1
ATOM 2522 C CA . SER A 1 348 ? 7.202 -8.007 28.436 1.00 46.44 348 SER A CA 1
ATOM 2523 C C . SER A 1 348 ? 6.323 -7.677 27.236 1.00 46.44 348 SER A C 1
ATOM 2525 O O . SER A 1 348 ? 6.788 -7.163 26.222 1.00 46.44 348 SER A O 1
ATOM 2527 N N . SER A 1 349 ? 5.028 -7.976 27.363 1.00 53.97 349 SER A N 1
ATOM 2528 C CA . SER A 1 349 ? 3.988 -7.445 26.484 1.00 53.97 349 SER A CA 1
ATOM 2529 C C . SER A 1 349 ? 4.188 -5.929 26.373 1.00 53.97 349 SER A C 1
ATOM 2531 O O . SER A 1 349 ? 3.965 -5.196 27.335 1.00 53.97 349 SER A O 1
ATOM 2533 N N . THR A 1 350 ? 4.636 -5.455 25.212 1.00 63.78 350 THR A N 1
ATOM 2534 C CA . THR A 1 350 ? 4.850 -4.028 24.919 1.00 63.78 350 THR A CA 1
ATOM 2535 C C . THR A 1 350 ? 3.540 -3.260 24.746 1.00 63.78 350 THR A C 1
ATOM 2537 O O . THR A 1 350 ? 3.575 -2.051 24.484 1.00 63.78 350 THR A O 1
ATOM 2540 N N . ALA A 1 351 ? 2.409 -3.957 24.890 1.00 77.81 351 ALA A N 1
ATOM 2541 C CA . ALA A 1 351 ? 1.074 -3.417 24.767 1.00 77.81 351 ALA A CA 1
ATOM 2542 C C . ALA A 1 351 ? 0.757 -2.408 25.880 1.00 77.81 351 ALA A C 1
ATOM 2544 O O . ALA A 1 351 ? 1.209 -2.524 27.023 1.00 77.81 351 ALA A O 1
ATOM 2545 N N . LEU A 1 352 ? -0.037 -1.405 25.519 1.00 82.75 352 LEU A N 1
ATOM 2546 C CA . LEU A 1 352 ? -0.640 -0.451 26.437 1.00 82.75 352 LEU A CA 1
ATOM 2547 C C . LEU A 1 352 ? -1.749 -1.155 27.226 1.00 82.75 352 LEU A C 1
ATOM 2549 O O . LEU A 1 352 ? -2.688 -1.675 26.633 1.00 82.75 352 LEU A O 1
ATOM 2553 N N . GLY A 1 353 ? -1.659 -1.147 28.549 1.00 84.69 353 GLY A N 1
ATOM 2554 C CA . GLY A 1 353 ? -2.746 -1.571 29.418 1.00 84.69 353 GLY A CA 1
ATOM 2555 C C . GLY A 1 353 ? -3.717 -0.423 29.670 1.00 84.69 353 GLY A C 1
ATOM 2556 O O . GLY A 1 353 ? -3.300 0.689 30.010 1.00 84.69 353 GLY A O 1
ATOM 2557 N N . VAL A 1 354 ? -5.006 -0.695 29.496 1.00 87.00 354 VAL A N 1
ATOM 2558 C CA . VAL A 1 354 ? -6.107 0.210 29.828 1.00 87.00 354 VAL A CA 1
ATOM 2559 C C . VAL A 1 354 ? -7.011 -0.530 30.797 1.00 87.00 354 VAL A C 1
ATOM 2561 O O . VAL A 1 354 ? -7.535 -1.581 30.450 1.00 87.00 354 VAL A O 1
ATOM 2564 N N . ARG A 1 355 ? -7.202 0.009 31.997 1.00 88.50 355 ARG A N 1
ATOM 2565 C CA . ARG A 1 355 ? -8.096 -0.550 33.014 1.00 88.50 355 ARG A CA 1
ATOM 2566 C C . ARG A 1 355 ? -9.128 0.480 33.373 1.00 88.50 355 ARG A C 1
ATOM 2568 O O . ARG A 1 355 ? -8.772 1.635 33.614 1.00 88.50 355 ARG A O 1
ATOM 2575 N N . VAL A 1 356 ? -10.381 0.062 33.400 1.00 86.25 356 VAL A N 1
ATOM 2576 C CA . VAL A 1 356 ? -11.501 0.946 33.694 1.00 86.25 356 VAL A CA 1
ATOM 2577 C C . VAL A 1 356 ? -12.319 0.326 34.808 1.00 86.25 356 VAL A C 1
ATOM 2579 O O . VAL A 1 356 ? -12.875 -0.756 34.663 1.00 86.25 356 VAL A O 1
ATOM 2582 N N . GLU A 1 357 ? -12.367 1.033 35.930 1.00 86.00 357 GLU A N 1
ATOM 2583 C CA . GLU A 1 357 ? -13.044 0.591 37.144 1.00 86.00 357 GLU A CA 1
ATOM 2584 C C . GLU A 1 357 ? -13.919 1.728 37.697 1.00 86.00 357 GLU A C 1
ATOM 2586 O O . GLU A 1 357 ? -13.593 2.908 37.515 1.00 86.00 357 GLU A O 1
ATOM 2591 N N . PRO A 1 358 ? -15.041 1.422 38.366 1.00 81.75 358 PRO A N 1
ATOM 2592 C CA . PRO A 1 358 ? -15.792 2.421 39.119 1.00 81.75 358 PRO A CA 1
ATOM 2593 C C . PRO A 1 358 ? -14.959 2.955 40.295 1.00 81.75 358 PRO A C 1
ATOM 2595 O O . PRO A 1 358 ? -14.179 2.222 40.901 1.00 81.75 358 PRO A O 1
ATOM 2598 N N . ALA A 1 359 ? -15.108 4.242 40.626 1.00 80.19 359 ALA A N 1
ATOM 2599 C CA . ALA A 1 359 ? -14.291 4.878 41.667 1.00 80.19 359 ALA A CA 1
ATOM 2600 C C . ALA A 1 359 ? -14.558 4.334 43.083 1.00 80.19 359 ALA A C 1
ATOM 2602 O O . ALA A 1 359 ? -13.665 4.354 43.931 1.00 80.19 359 ALA A O 1
ATOM 2603 N N . ALA A 1 360 ? -15.766 3.831 43.330 1.00 77.50 360 ALA A N 1
ATOM 2604 C CA . ALA A 1 360 ? -16.126 3.064 44.513 1.00 77.50 360 ALA A CA 1
ATOM 2605 C C . ALA A 1 360 ? -17.151 1.984 44.120 1.00 77.50 360 ALA A C 1
ATOM 2607 O O . ALA A 1 360 ? -17.837 2.142 43.104 1.00 77.50 360 ALA A O 1
ATOM 2608 N N . PRO A 1 361 ? -17.287 0.893 44.898 1.00 67.19 361 PRO A N 1
ATOM 2609 C CA . PRO A 1 361 ? -18.395 -0.036 44.708 1.00 67.19 361 PRO A CA 1
ATOM 2610 C C . PRO A 1 361 ? -19.713 0.743 44.839 1.00 67.19 361 PRO A C 1
ATOM 2612 O O . PRO A 1 361 ? -19.911 1.434 45.836 1.00 67.19 361 PRO A O 1
ATOM 2615 N N . ASP A 1 362 ? -20.573 0.651 43.820 1.00 66.50 362 ASP A N 1
ATOM 2616 C CA . ASP A 1 362 ? -21.845 1.390 43.679 1.00 66.50 362 ASP A CA 1
ATOM 2617 C C . ASP A 1 362 ? -21.747 2.900 43.348 1.00 66.50 362 ASP A C 1
ATOM 2619 O O . ASP A 1 362 ? -22.763 3.598 43.319 1.00 66.50 362 ASP A O 1
ATOM 2623 N N . ASP A 1 363 ? -20.553 3.435 43.051 1.00 70.94 363 ASP A N 1
ATOM 2624 C CA . ASP A 1 363 ? -20.429 4.830 42.606 1.00 70.94 363 ASP A CA 1
ATOM 2625 C C . ASP A 1 363 ? -20.767 4.983 41.120 1.00 70.94 363 ASP A C 1
ATOM 2627 O O . ASP A 1 363 ? -19.969 4.713 40.220 1.00 70.94 363 ASP A O 1
ATOM 2631 N N . ASP A 1 364 ? -21.972 5.489 40.876 1.00 69.75 364 ASP A N 1
ATOM 2632 C CA . ASP A 1 364 ? -22.473 5.784 39.543 1.00 69.75 364 ASP A CA 1
ATOM 2633 C C . ASP A 1 364 ? -21.985 7.120 38.956 1.00 69.75 364 ASP A C 1
ATOM 2635 O O . ASP A 1 364 ? -22.316 7.479 37.817 1.00 69.75 364 ASP A O 1
ATOM 2639 N N . THR A 1 365 ? -21.201 7.880 39.713 1.00 77.38 365 THR A N 1
ATOM 2640 C CA . THR A 1 365 ? -20.841 9.255 39.360 1.00 77.38 365 THR A CA 1
ATOM 2641 C C . THR A 1 365 ? -19.395 9.415 38.916 1.00 77.38 365 THR A C 1
ATOM 2643 O O . THR A 1 365 ? -19.077 10.429 38.288 1.00 77.38 365 THR A O 1
ATOM 2646 N N . ALA A 1 366 ? -18.529 8.430 39.171 1.00 83.25 366 ALA A N 1
ATOM 2647 C CA . ALA A 1 366 ? -17.116 8.523 38.831 1.00 83.25 366 ALA A CA 1
ATOM 2648 C C . ALA A 1 366 ? -16.491 7.191 38.389 1.00 83.25 366 ALA A C 1
ATOM 2650 O O . ALA A 1 366 ? -16.777 6.124 38.928 1.00 83.25 366 ALA A O 1
ATOM 2651 N N . LEU A 1 367 ? -15.575 7.283 37.423 1.00 86.12 367 LEU A N 1
ATOM 2652 C CA . LEU A 1 367 ? -14.745 6.178 36.940 1.00 86.12 367 LEU A CA 1
ATOM 2653 C C . LEU A 1 367 ? -13.265 6.492 37.149 1.00 86.12 367 LEU A C 1
ATOM 2655 O O . LEU A 1 367 ? -12.848 7.650 37.062 1.00 86.12 367 LEU A O 1
ATOM 2659 N N . ILE A 1 368 ? -12.468 5.453 37.361 1.00 86.38 368 ILE A N 1
ATOM 2660 C CA . ILE A 1 368 ? -11.010 5.510 37.357 1.00 86.38 368 ILE A CA 1
ATOM 2661 C C . ILE A 1 368 ? -10.522 4.781 36.111 1.00 86.38 368 ILE A C 1
ATOM 2663 O O . ILE A 1 368 ? -10.738 3.582 35.943 1.00 86.38 368 ILE A O 1
ATOM 2667 N N . ILE A 1 369 ? -9.853 5.522 35.233 1.00 87.06 369 ILE A N 1
ATOM 2668 C CA . ILE A 1 369 ? -9.227 4.977 34.032 1.00 87.06 369 ILE A CA 1
ATOM 2669 C C . ILE A 1 369 ? -7.724 4.974 34.247 1.00 87.06 369 ILE A C 1
ATOM 2671 O O . ILE A 1 369 ? -7.099 6.033 34.295 1.00 87.06 369 ILE A O 1
ATOM 2675 N N . THR A 1 370 ? -7.141 3.788 34.373 1.00 88.31 370 THR A N 1
ATOM 2676 C CA . THR A 1 370 ? -5.698 3.620 34.535 1.00 88.31 370 THR A CA 1
ATOM 2677 C C . THR A 1 370 ? -5.080 3.222 33.206 1.00 88.31 370 THR A C 1
ATOM 2679 O O . THR A 1 370 ? -5.428 2.197 32.625 1.00 88.31 370 THR A O 1
ATOM 2682 N N . LEU A 1 371 ? -4.148 4.040 32.731 1.00 87.50 371 LEU A N 1
ATOM 2683 C CA . LEU A 1 371 ? -3.377 3.827 31.511 1.00 87.50 371 LEU A CA 1
ATOM 2684 C C . LEU A 1 371 ? -1.936 3.532 31.912 1.00 87.50 371 LEU A C 1
ATOM 2686 O O . LEU A 1 371 ? -1.287 4.384 32.520 1.00 87.50 371 LEU A O 1
ATOM 2690 N N . TRP A 1 372 ? -1.421 2.347 31.594 1.00 84.81 372 TRP A N 1
ATOM 2691 C CA . TRP A 1 372 ? -0.035 1.994 31.907 1.00 84.81 372 TRP A CA 1
ATOM 2692 C C . TRP A 1 372 ? 0.649 1.304 30.743 1.00 84.81 372 TRP A C 1
ATOM 2694 O O . TRP A 1 372 ? 0.031 0.595 29.952 1.00 84.81 372 TRP A O 1
ATOM 2704 N N . ARG A 1 373 ? 1.968 1.466 30.671 1.00 79.25 373 ARG A N 1
ATOM 2705 C CA . ARG A 1 373 ? 2.791 0.727 29.720 1.00 79.25 373 ARG A CA 1
ATOM 2706 C C . ARG A 1 373 ? 4.060 0.196 30.393 1.00 79.25 373 ARG A C 1
ATOM 2708 O O . ARG A 1 373 ? 4.737 0.957 31.092 1.00 79.25 373 ARG A O 1
ATOM 2715 N N . PRO A 1 374 ? 4.387 -1.096 30.223 1.00 71.88 374 PRO A N 1
ATOM 2716 C CA . PRO A 1 374 ? 5.631 -1.655 30.746 1.00 71.88 374 PRO A CA 1
ATOM 2717 C C . PRO A 1 374 ? 6.862 -1.055 30.047 1.00 71.88 374 PRO A C 1
ATOM 2719 O O . PRO A 1 374 ? 6.870 -0.884 28.824 1.00 71.88 374 PRO A O 1
ATOM 2722 N N . GLY A 1 375 ? 7.918 -0.748 30.804 1.00 65.75 375 GLY A N 1
ATOM 2723 C CA . GLY A 1 375 ? 9.218 -0.325 30.268 1.00 65.75 375 GLY A CA 1
ATOM 2724 C C . GLY A 1 375 ? 9.288 1.106 29.714 1.00 65.75 375 GLY A C 1
ATOM 2725 O O . GLY A 1 375 ? 10.284 1.476 29.085 1.00 65.75 375 GLY A O 1
ATOM 2726 N N . THR A 1 376 ? 8.260 1.935 29.918 1.00 65.38 376 THR A N 1
ATOM 2727 C CA . THR A 1 376 ? 8.286 3.370 29.570 1.00 65.38 376 THR A CA 1
ATOM 2728 C C . THR A 1 376 ? 8.735 4.231 30.748 1.00 65.38 376 THR A C 1
ATOM 2730 O O . THR A 1 376 ? 8.281 4.042 31.872 1.00 65.38 376 THR A O 1
ATOM 2733 N N . ARG A 1 377 ? 9.600 5.222 30.486 1.00 64.69 377 ARG A N 1
ATOM 2734 C CA . ARG A 1 377 ? 10.025 6.235 31.474 1.00 64.69 377 ARG A CA 1
ATOM 2735 C C . ARG A 1 377 ? 9.058 7.422 31.465 1.00 64.69 377 ARG A C 1
ATOM 2737 O O . ARG A 1 377 ? 8.552 7.775 30.405 1.00 64.69 377 ARG A O 1
ATOM 2744 N N . ALA A 1 378 ? 8.875 8.114 32.593 1.00 61.38 378 ALA A N 1
ATOM 2745 C CA . ALA A 1 378 ? 7.949 9.260 32.697 1.00 61.38 378 ALA A CA 1
ATOM 2746 C C . ALA A 1 378 ? 8.204 10.366 31.651 1.00 61.38 378 ALA A C 1
ATOM 2748 O O . ALA A 1 378 ? 7.271 10.986 31.160 1.00 61.38 378 ALA A O 1
ATOM 2749 N N . HIS A 1 379 ? 9.462 10.546 31.239 1.00 61.47 379 HIS A N 1
ATOM 2750 C CA . HIS A 1 379 ? 9.882 11.555 30.258 1.00 61.47 379 HIS A CA 1
ATOM 2751 C C . HIS A 1 379 ? 9.619 11.140 28.797 1.00 61.47 379 HIS A C 1
ATOM 2753 O O . HIS A 1 379 ? 9.928 11.895 27.883 1.00 61.47 379 HIS A O 1
ATOM 2759 N N . SER A 1 380 ? 9.109 9.923 28.566 1.00 65.12 380 SER A N 1
ATOM 2760 C CA . SER A 1 380 ? 8.782 9.404 27.229 1.00 65.12 380 SER A CA 1
ATOM 2761 C C . SER A 1 380 ? 7.321 9.616 26.832 1.00 65.12 380 SER A C 1
ATOM 2763 O O . SER A 1 380 ? 6.962 9.342 25.690 1.00 65.12 380 SER A O 1
ATOM 2765 N N . VAL A 1 381 ? 6.485 10.110 27.753 1.00 74.00 381 VAL A N 1
ATOM 2766 C CA . VAL A 1 381 ? 5.108 10.504 27.448 1.00 74.00 381 VAL A CA 1
ATOM 2767 C C . VAL A 1 381 ? 5.149 11.842 26.714 1.00 74.00 381 VAL A C 1
ATOM 2769 O O . VAL A 1 381 ? 5.700 12.815 27.226 1.00 74.00 381 VAL A O 1
ATOM 2772 N N . ASP A 1 382 ? 4.591 11.876 25.504 1.00 76.69 382 ASP A N 1
ATOM 2773 C CA . ASP A 1 382 ? 4.523 13.083 24.677 1.00 76.69 382 ASP A CA 1
ATOM 2774 C C . ASP A 1 382 ? 3.802 14.217 25.430 1.00 76.69 382 ASP A C 1
ATOM 2776 O O . ASP A 1 382 ? 2.767 13.999 26.067 1.00 76.69 382 ASP A O 1
ATOM 2780 N N . ASN A 1 383 ? 4.313 15.446 25.319 1.00 80.38 383 ASN A N 1
ATOM 2781 C CA . ASN A 1 383 ? 3.669 16.632 25.878 1.00 80.38 383 ASN A CA 1
ATOM 2782 C C . ASN A 1 383 ? 2.240 16.832 25.350 1.00 80.38 383 ASN A C 1
ATOM 2784 O O . ASN A 1 383 ? 1.415 17.428 26.044 1.00 80.38 383 ASN A O 1
ATOM 2788 N N . ALA A 1 384 ? 1.928 16.306 24.162 1.00 80.50 384 ALA A N 1
ATOM 2789 C CA . ALA A 1 384 ? 0.579 16.303 23.605 1.00 80.50 384 ALA A CA 1
ATOM 2790 C C . ALA A 1 384 ? -0.434 15.471 24.423 1.00 80.50 384 ALA A C 1
ATOM 2792 O O . ALA A 1 384 ? -1.639 15.706 24.309 1.00 80.50 384 ALA A O 1
ATOM 2793 N N . ALA A 1 385 ? 0.020 14.537 25.269 1.00 83.50 385 ALA A N 1
ATOM 2794 C CA . ALA A 1 385 ? -0.859 13.696 26.083 1.00 83.50 385 ALA A CA 1
ATOM 2795 C C . ALA A 1 385 ? -1.432 14.443 27.299 1.00 83.50 385 ALA A C 1
ATOM 2797 O O . ALA A 1 385 ? -2.590 14.236 27.662 1.00 83.50 385 ALA A O 1
ATOM 2798 N N . TRP A 1 386 ? -0.661 15.345 27.919 1.00 87.75 386 TRP A N 1
ATOM 2799 C CA . TRP A 1 386 ? -1.067 16.029 29.158 1.00 87.75 386 TRP A CA 1
ATOM 2800 C C . TRP A 1 386 ? -2.349 16.862 29.026 1.00 87.75 386 TRP A C 1
ATOM 2802 O O . TRP A 1 386 ? -3.219 16.737 29.888 1.00 87.75 386 TRP A O 1
ATOM 2812 N N . PRO A 1 387 ? -2.554 17.654 27.954 1.00 86.50 387 PRO A N 1
ATOM 2813 C CA . PRO A 1 387 ? -3.816 18.358 27.752 1.00 86.50 387 PRO A CA 1
ATOM 2814 C C . PRO A 1 387 ? -5.016 17.414 27.618 1.00 86.50 387 PRO A C 1
ATOM 2816 O O . PRO A 1 387 ? -6.113 17.764 28.050 1.00 86.50 387 PRO A O 1
ATOM 2819 N N . LEU A 1 388 ? -4.821 16.228 27.034 1.00 86.06 388 LEU A N 1
ATOM 2820 C CA . LEU A 1 388 ? -5.882 15.233 26.884 1.00 86.06 388 LEU A CA 1
ATOM 2821 C C . LEU A 1 388 ? -6.221 14.576 28.226 1.00 86.06 388 LEU A C 1
ATOM 2823 O O . LEU A 1 388 ? -7.400 14.433 28.539 1.00 86.06 388 LEU A O 1
ATOM 2827 N N . PHE A 1 389 ? -5.222 14.270 29.061 1.00 87.88 389 PHE A N 1
ATOM 2828 C CA . PHE A 1 389 ? -5.459 13.799 30.429 1.00 87.88 389 PHE A CA 1
ATOM 2829 C C . PHE A 1 389 ? -6.279 14.804 31.246 1.00 87.88 389 PHE A C 1
ATOM 2831 O O . PHE A 1 389 ? -7.266 14.420 31.868 1.00 87.88 389 PHE A O 1
ATOM 2838 N N . THR A 1 390 ? -5.934 16.094 31.172 1.00 86.31 390 THR A N 1
ATOM 2839 C CA . THR A 1 390 ? -6.673 17.173 31.851 1.00 86.31 390 THR A CA 1
ATOM 2840 C C . THR A 1 390 ? -8.108 17.321 31.344 1.00 86.31 390 THR A C 1
ATOM 2842 O O . THR A 1 390 ? -9.006 17.635 32.122 1.00 86.31 390 THR A O 1
ATOM 2845 N N . ARG A 1 391 ? -8.345 17.116 30.040 1.00 86.88 391 ARG A N 1
ATOM 2846 C CA . ARG A 1 391 ? -9.700 17.147 29.461 1.00 86.88 391 ARG A CA 1
ATOM 2847 C C . ARG A 1 391 ? -10.539 15.947 29.883 1.00 86.88 391 ARG A C 1
ATOM 2849 O O . ARG A 1 391 ? -11.741 16.101 30.073 1.00 86.88 391 ARG A O 1
ATOM 2856 N N . LEU A 1 392 ? -9.919 14.775 30.015 1.00 86.56 392 LEU A N 1
ATOM 2857 C CA . LEU A 1 392 ? -10.606 13.550 30.411 1.00 86.56 392 LEU A CA 1
ATOM 2858 C C . LEU A 1 392 ? -11.043 13.604 31.882 1.00 86.56 392 LEU A C 1
ATOM 2860 O O . LEU A 1 392 ? -12.148 13.175 32.209 1.00 86.56 392 LEU A O 1
ATOM 2864 N N . GLY A 1 393 ? -10.208 14.157 32.764 1.00 88.00 393 GLY A N 1
ATOM 2865 C CA . GLY A 1 393 ? -10.534 14.294 34.179 1.00 88.00 393 GLY A CA 1
ATOM 2866 C C . GLY A 1 393 ? -9.354 14.733 35.043 1.00 88.00 393 GLY A C 1
ATOM 2867 O O . GLY A 1 393 ? -8.363 15.283 34.562 1.00 88.00 393 GLY A O 1
ATOM 2868 N N . ARG A 1 394 ? -9.454 14.491 36.355 1.00 86.44 394 ARG A N 1
ATOM 2869 C CA . ARG A 1 394 ? -8.336 14.727 37.282 1.00 86.44 394 ARG A CA 1
ATOM 2870 C C . ARG A 1 394 ? -7.410 13.525 37.247 1.00 86.44 394 ARG A C 1
ATOM 2872 O O . ARG A 1 394 ? -7.838 12.433 37.598 1.00 86.44 394 ARG A O 1
ATOM 2879 N N . TYR A 1 395 ? -6.158 13.720 36.857 1.00 85.56 395 TYR A N 1
ATOM 2880 C CA . TYR A 1 395 ? -5.201 12.625 36.757 1.00 85.56 395 TYR A CA 1
ATOM 2881 C C . TYR A 1 395 ? -4.178 12.639 37.894 1.00 85.56 395 TYR A C 1
ATOM 2883 O O . TYR A 1 395 ? -3.767 13.693 38.381 1.00 85.56 395 TYR A O 1
ATOM 2891 N N . THR A 1 396 ? -3.751 11.448 38.291 1.00 84.19 396 THR A N 1
ATOM 2892 C CA . THR A 1 396 ? -2.611 11.193 39.164 1.00 84.19 396 THR A CA 1
ATOM 2893 C C . THR A 1 396 ? -1.598 10.353 38.394 1.00 84.19 396 THR A C 1
ATOM 2895 O O . THR A 1 396 ? -1.950 9.508 37.569 1.00 84.19 396 THR A O 1
ATOM 2898 N N . ILE A 1 397 ? -0.316 10.639 38.604 1.00 82.69 397 ILE A N 1
ATOM 2899 C CA . ILE A 1 397 ? 0.779 9.925 37.949 1.00 82.69 397 ILE A CA 1
ATOM 2900 C C . ILE A 1 397 ? 1.429 9.048 39.011 1.00 82.69 397 ILE A C 1
ATOM 2902 O O . ILE A 1 397 ? 1.955 9.570 39.994 1.00 82.69 397 ILE A O 1
ATOM 2906 N N . ASP A 1 398 ? 1.415 7.740 38.790 1.00 80.44 398 ASP A N 1
ATOM 2907 C CA . ASP A 1 398 ? 2.211 6.791 39.554 1.00 80.44 398 ASP A CA 1
ATOM 2908 C C . ASP A 1 398 ? 3.426 6.374 38.715 1.00 80.44 398 ASP A C 1
ATOM 2910 O O . ASP A 1 398 ? 3.316 5.746 37.654 1.00 80.44 398 ASP A O 1
ATOM 2914 N N . VAL A 1 399 ? 4.608 6.796 39.165 1.00 74.00 399 VAL A N 1
ATOM 2915 C CA . VAL A 1 399 ? 5.882 6.474 38.519 1.00 74.00 399 VAL A CA 1
ATOM 2916 C C . VAL A 1 399 ? 6.541 5.369 39.327 1.00 74.00 399 VAL A C 1
ATOM 2918 O O . VAL A 1 399 ? 7.151 5.617 40.365 1.00 74.00 399 VAL A O 1
ATOM 2921 N N . SER A 1 400 ? 6.446 4.142 38.823 1.00 69.88 400 SER A N 1
ATOM 2922 C CA . SER A 1 400 ? 7.180 3.002 39.362 1.00 69.88 400 SER A CA 1
ATOM 2923 C C . SER A 1 400 ? 8.464 2.774 38.559 1.00 69.88 400 SER A C 1
ATOM 2925 O O . SER A 1 400 ? 8.598 3.240 37.427 1.00 69.88 400 SER A O 1
ATOM 2927 N N . ALA A 1 401 ? 9.426 2.043 39.128 1.00 58.44 401 ALA A N 1
ATOM 2928 C CA . ALA A 1 401 ? 10.754 1.846 38.536 1.00 58.44 401 ALA A CA 1
ATOM 2929 C C . ALA A 1 401 ? 10.728 1.231 37.118 1.00 58.44 401 ALA A C 1
ATOM 2931 O O . ALA A 1 401 ? 11.662 1.446 36.350 1.00 58.44 401 ALA A O 1
ATOM 2932 N N . ASP A 1 402 ? 9.656 0.510 36.769 1.00 67.25 402 ASP A N 1
ATOM 2933 C CA . ASP A 1 402 ? 9.516 -0.226 35.503 1.00 67.25 402 ASP A CA 1
ATOM 2934 C C . ASP A 1 402 ? 8.238 0.127 34.708 1.00 67.25 402 ASP A C 1
ATOM 2936 O O . ASP A 1 402 ? 7.955 -0.440 33.651 1.00 67.25 402 ASP A O 1
ATOM 2940 N N . ARG A 1 403 ? 7.427 1.075 35.194 1.00 70.62 403 ARG A N 1
ATOM 2941 C CA . ARG A 1 403 ? 6.197 1.497 34.507 1.00 70.62 403 ARG A CA 1
ATOM 2942 C C . ARG A 1 403 ? 5.775 2.902 34.903 1.00 70.62 403 ARG A C 1
ATOM 2944 O O . ARG A 1 403 ? 5.911 3.309 36.053 1.00 70.62 403 ARG A O 1
ATOM 2951 N N . VAL A 1 404 ? 5.177 3.599 33.947 1.00 75.00 404 VAL A N 1
ATOM 2952 C CA . VAL A 1 404 ? 4.412 4.821 34.197 1.00 75.00 404 VAL A CA 1
ATOM 2953 C C . VAL A 1 404 ? 2.950 4.435 34.093 1.00 75.00 404 VAL A C 1
ATOM 2955 O O . VAL A 1 404 ? 2.529 3.928 33.050 1.00 75.00 404 VAL A O 1
ATOM 2958 N N . ALA A 1 405 ? 2.208 4.638 35.175 1.00 82.44 405 ALA A N 1
ATOM 2959 C CA . ALA A 1 405 ? 0.765 4.499 35.201 1.00 82.44 405 ALA A CA 1
ATOM 2960 C C . ALA A 1 405 ? 0.148 5.880 35.434 1.00 82.44 405 ALA A C 1
ATOM 2962 O O . ALA A 1 405 ? 0.557 6.615 36.332 1.00 82.44 405 ALA A O 1
ATOM 2963 N N . VAL A 1 406 ? -0.821 6.250 34.606 1.00 83.44 406 VAL A N 1
ATOM 2964 C CA . VAL A 1 406 ? -1.611 7.466 34.788 1.00 83.44 406 VAL A CA 1
ATOM 2965 C C . VAL A 1 406 ? -3.029 7.032 35.106 1.00 83.44 406 VAL A C 1
ATOM 2967 O O . VAL A 1 406 ? -3.685 6.417 34.265 1.00 83.44 406 VAL A O 1
ATOM 2970 N N . ALA A 1 407 ? -3.482 7.323 36.321 1.00 84.62 407 ALA A N 1
ATOM 2971 C CA . ALA A 1 407 ? -4.852 7.078 36.743 1.00 84.62 407 ALA A CA 1
ATOM 2972 C C . ALA A 1 407 ? -5.652 8.370 36.585 1.00 84.62 407 ALA A C 1
ATOM 2974 O O . ALA A 1 407 ? -5.248 9.424 37.071 1.00 84.62 407 ALA A O 1
ATOM 2975 N N . VAL A 1 408 ? -6.775 8.309 35.879 1.00 85.69 408 VAL A N 1
ATOM 2976 C CA . VAL A 1 408 ? -7.631 9.463 35.600 1.00 85.69 408 VAL A CA 1
ATOM 2977 C C . VAL A 1 408 ? -8.983 9.251 36.256 1.00 85.69 408 VAL A C 1
ATOM 2979 O O . VAL A 1 408 ? -9.706 8.322 35.908 1.00 85.69 408 VAL A O 1
ATOM 2982 N N . HIS A 1 409 ? -9.332 10.140 37.179 1.00 85.19 409 HIS A N 1
ATOM 2983 C CA . HIS A 1 409 ? -10.655 10.230 37.776 1.00 85.19 409 HIS A CA 1
ATOM 2984 C C . HIS A 1 409 ? -11.575 11.028 36.850 1.00 85.19 409 HIS A C 1
ATOM 2986 O O . HIS A 1 409 ? -11.414 12.245 36.686 1.00 85.19 409 HIS A O 1
ATOM 2992 N N . VAL A 1 410 ? -12.536 10.333 36.252 1.00 84.06 410 VAL A N 1
ATOM 2993 C CA . VAL A 1 410 ? -13.504 10.873 35.297 1.00 84.06 410 VAL A CA 1
ATOM 2994 C C . VAL A 1 410 ? -14.861 10.988 35.972 1.00 84.06 410 VAL A C 1
ATOM 2996 O O . VAL A 1 410 ? -15.401 9.997 36.451 1.00 84.06 410 VAL A O 1
ATOM 2999 N N . LEU A 1 411 ? -15.426 12.195 35.991 1.00 83.31 411 LEU A N 1
ATOM 3000 C CA . LEU A 1 411 ? -16.790 12.425 36.466 1.00 83.31 411 LEU A CA 1
ATOM 3001 C C . LEU A 1 411 ? -17.780 12.124 35.341 1.00 83.31 411 LEU A C 1
ATOM 3003 O O . LEU A 1 411 ? -17.636 12.635 34.228 1.00 83.31 411 LEU A O 1
ATOM 3007 N N . LEU A 1 412 ? -18.787 11.310 35.625 1.00 80.38 412 LEU A N 1
ATOM 3008 C CA . LEU A 1 412 ? -19.813 10.939 34.663 1.00 80.38 412 LEU A CA 1
ATOM 3009 C C . LEU A 1 412 ? -20.927 11.996 34.604 1.00 80.38 412 LEU A C 1
ATOM 3011 O O . LEU A 1 412 ? -21.272 12.597 35.628 1.00 80.38 412 LEU A O 1
ATOM 3015 N N . PRO A 1 413 ? -21.533 12.230 33.426 1.00 72.81 413 PRO A N 1
ATOM 3016 C CA . PRO A 1 413 ? -22.750 13.024 33.341 1.00 72.81 413 PRO A CA 1
ATOM 3017 C C . PRO A 1 413 ? -23.856 12.371 34.172 1.00 72.81 413 PRO A C 1
ATOM 3019 O O . PRO A 1 413 ? -24.096 11.169 34.072 1.00 72.81 413 PRO A O 1
ATOM 3022 N N . ARG A 1 414 ? -24.558 13.170 34.978 1.00 63.38 414 ARG A N 1
ATOM 3023 C CA . ARG A 1 414 ? -25.699 12.694 35.767 1.00 63.38 414 ARG A CA 1
ATOM 3024 C C . ARG A 1 414 ? -26.786 12.167 34.814 1.00 63.38 414 ARG A C 1
ATOM 3026 O O . ARG A 1 414 ? -27.116 12.885 33.866 1.00 63.38 414 ARG A O 1
ATOM 3033 N N . PRO A 1 415 ? -27.366 10.974 35.035 1.00 54.91 415 PRO A N 1
ATOM 3034 C CA . PRO A 1 415 ? -28.457 10.491 34.198 1.00 54.91 415 PRO A CA 1
ATOM 3035 C C . PRO A 1 415 ? -29.633 11.473 34.272 1.00 54.91 415 PRO A C 1
ATOM 3037 O O . PRO A 1 415 ? -30.068 11.873 35.354 1.00 54.91 415 PRO A O 1
ATOM 3040 N N . ALA A 1 416 ? -30.135 11.899 33.113 1.00 46.59 416 ALA A N 1
ATOM 3041 C CA . ALA A 1 416 ? -31.313 12.753 33.016 1.00 46.59 416 ALA A CA 1
ATOM 3042 C C . ALA A 1 416 ? -32.557 11.929 33.383 1.00 46.59 416 ALA A C 1
ATOM 3044 O O . ALA A 1 416 ? -33.219 11.374 32.512 1.00 46.59 416 ALA A O 1
ATOM 3045 N N . GLY A 1 417 ? -32.831 11.775 34.680 1.00 48.50 417 GLY A N 1
ATOM 3046 C CA . GLY A 1 417 ? -33.903 10.882 35.116 1.00 48.50 417 GLY A CA 1
ATOM 3047 C C . GLY A 1 417 ? -34.063 10.672 36.617 1.00 48.50 417 GLY A C 1
ATOM 3048 O O . GLY A 1 417 ? -34.514 9.610 37.007 1.00 48.50 417 GLY A O 1
ATOM 3049 N N . THR A 1 418 ? -33.738 11.649 37.463 1.00 39.72 418 THR A 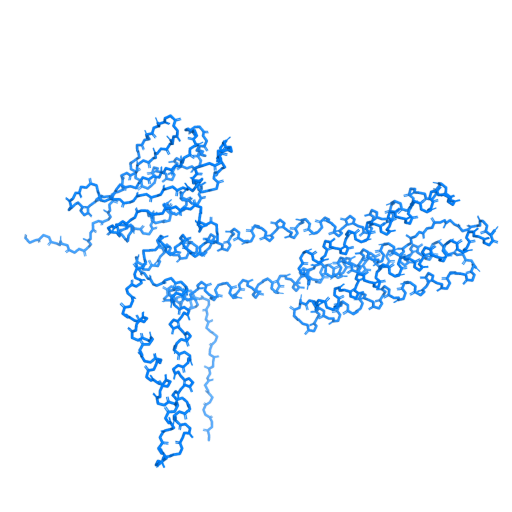N 1
ATOM 3050 C CA . THR A 1 418 ? -34.277 11.717 38.834 1.00 39.72 418 THR A CA 1
ATOM 3051 C C . THR A 1 418 ? -34.529 13.179 39.174 1.00 39.72 418 THR A C 1
ATOM 3053 O O . THR A 1 418 ? -33.705 13.849 39.800 1.00 39.72 418 THR A O 1
ATOM 3056 N N . ALA A 1 419 ? -35.656 13.701 38.686 1.00 37.88 419 ALA A N 1
ATOM 3057 C CA . ALA A 1 419 ? -36.272 14.860 39.312 1.00 37.88 419 ALA A CA 1
ATOM 3058 C C . ALA A 1 419 ? -36.651 14.451 40.741 1.00 37.88 419 ALA A C 1
ATOM 3060 O O . ALA A 1 419 ? -37.218 13.378 40.943 1.00 37.88 419 ALA A O 1
ATOM 3061 N N . ALA A 1 420 ? -36.263 15.279 41.706 1.00 38.16 420 ALA A N 1
ATOM 3062 C CA . ALA A 1 420 ? -36.555 15.096 43.117 1.00 38.16 420 ALA A CA 1
ATOM 3063 C C . ALA A 1 420 ? -38.051 14.817 43.341 1.00 38.16 420 ALA A C 1
ATOM 3065 O O . ALA A 1 420 ? -38.896 15.559 42.833 1.00 38.16 420 ALA A O 1
ATOM 3066 N N . ALA A 1 421 ? -38.340 13.766 44.104 1.00 33.66 421 ALA A N 1
ATOM 3067 C CA . ALA A 1 421 ? -39.598 13.588 44.816 1.00 33.66 421 ALA A CA 1
ATOM 3068 C C . ALA A 1 421 ? -39.306 13.724 46.310 1.00 33.66 421 ALA A C 1
ATOM 3070 O O . ALA A 1 421 ? -38.282 13.142 46.745 1.00 33.66 421 ALA A O 1
#

Secondary structure (DSSP, 8-state):
-----------HHHHHHHHHH--THHHHHHHHHHHHHHHHHHHHHHHHHHHHHHHHHHHHHHHHHHT--S-TTHHHHHHHHHHHHHHHHHHHHHHHHTTT---HHHHHHHHHHHHHHHHHHHHHHHHHHHTT-TTS-----HHHHHHHHHHHHGGGS-HHHHHHHHHHHHHHHHHHHHHHHHH-GGGHHHHHHHHHHHHHHHHHHHHHHHHHHHHHHHHHHHHHHHHTSSS-SEE--HHHHHHHHHHHHHHHHHHHHHHTSPTTPPPPHHHHHHHHHHHHHHHHHHHS---EEHHHHHHHH-TTTTTTEEEE-TT-GGGG--HHHHHHHHHHHHHHHTSPPSS--TTS--SEEEEEEESSTT-SSEEEEEEEEET--GGGS-TTHHHHHHHH-EEEEEEETTEEEEEEEEEPPPPS-----

Sequence (421 aa):
MSTARTDAPRGPLSSHLEVTRAGPTAIGWQRARFRLDRSLSAGYLGVGFVILGSLLMVRGLASLGWSWSDSPWRALSIVSWAILAVVLVVVVVSSRRRAGLVSPTVSVLVDTAGVAAVLLDLTALLLDSASGDSSATFYPTATVGFGACLLACLPAQPLSRSALGGVLLVIVGAAGAAVGWFVEPLSVPVSVNNLVIGAAPVFAFMLMLSATDARLGVLIDQAVADSLIPAPPTGHGVSAASHLRTLDDEAERLLDRVASTPTGTEIDPATAALAGELGDELRAALRADHELSWLQIAISESERLSGAVVLDDETGAVKRLAPDQRSTLLALVWLLSALRSAAPSPASSTALGVRVEPAAPDDDTALIITLWRPGTRAHSVDNAAWPLFTRLGRYTIDVSADRVAVAVHVLLPRPAGTAAA

Radius of gyration: 31.59 Å; Cα contacts (8 Å, |Δi|>4): 509; chains: 1; bounding box: 86×52×85 Å

Nearest PDB structures (foldseek):
  8wa3-assembly1_R  TM=2.269E-01  e=1.820E+00  Homo sapiens
  8jd3-assembly1_3  TM=3.211E-01  e=6.228E+00  Homo sapiens
  5ee7-assembly1_A  TM=2.218E-01  e=5.940E+00  Homo sapiens

pLDDT: mean 78.27, std 16.48, range [30.45, 96.88]